Protein AF-A0A940I0F5-F1 (afdb_monomer_lite)

pLDDT: mean 70.79, std 19.2, range [22.95, 96.56]

Structure (mmCIF, N/CA/C/O backbone):
data_AF-A0A940I0F5-F1
#
_entry.id   AF-A0A940I0F5-F1
#
loop_
_atom_site.group_PDB
_atom_site.id
_atom_site.type_symbol
_atom_site.label_atom_id
_atom_site.label_alt_id
_atom_site.label_comp_id
_atom_site.label_asym_id
_atom_site.label_entity_id
_atom_site.label_seq_id
_atom_site.pdbx_PDB_ins_code
_atom_site.Cartn_x
_atom_site.Cartn_y
_atom_site.Cartn_z
_atom_site.occupancy
_atom_site.B_iso_or_equiv
_atom_site.auth_seq_id
_atom_site.auth_comp_id
_atom_site.auth_asym_id
_atom_site.auth_atom_id
_atom_site.pdbx_PDB_model_num
ATOM 1 N N . MET A 1 1 ? 8.075 56.544 -3.984 1.00 49.88 1 MET A N 1
ATOM 2 C CA . MET A 1 1 ? 8.563 55.496 -4.914 1.00 49.88 1 MET A CA 1
ATOM 3 C C . MET A 1 1 ? 8.629 54.053 -4.373 1.00 49.88 1 MET A C 1
ATOM 5 O O . MET A 1 1 ? 8.449 53.166 -5.201 1.00 49.88 1 MET A O 1
ATOM 9 N N . PRO A 1 2 ? 8.793 53.737 -3.067 1.00 56.53 2 PRO A N 1
ATOM 10 C CA . PRO A 1 2 ? 8.921 52.331 -2.627 1.00 56.53 2 PRO A CA 1
ATOM 11 C C . PRO A 1 2 ? 7.642 51.480 -2.797 1.00 56.53 2 PRO A C 1
ATOM 13 O O . PRO A 1 2 ? 7.715 50.263 -2.947 1.00 56.53 2 PRO A O 1
ATOM 16 N N . GLY A 1 3 ? 6.460 52.106 -2.845 1.00 56.56 3 GLY A N 1
ATOM 17 C CA . GLY A 1 3 ? 5.184 51.398 -3.017 1.00 56.56 3 GLY A CA 1
ATOM 18 C C . GLY A 1 3 ? 4.924 50.847 -4.427 1.00 56.56 3 GLY A C 1
ATOM 19 O O . GLY A 1 3 ? 4.242 49.834 -4.556 1.00 56.56 3 GLY A O 1
ATOM 20 N N . ILE A 1 4 ? 5.470 51.478 -5.475 1.00 68.06 4 ILE A N 1
ATOM 21 C CA . ILE A 1 4 ? 5.291 51.021 -6.866 1.00 68.06 4 ILE A CA 1
ATOM 22 C C . ILE A 1 4 ? 6.156 49.783 -7.109 1.00 68.06 4 ILE A C 1
ATOM 24 O O . ILE A 1 4 ? 5.644 48.770 -7.570 1.00 68.06 4 ILE A O 1
ATOM 28 N N . PHE A 1 5 ? 7.421 49.818 -6.680 1.00 66.12 5 PHE A N 1
ATOM 29 C CA . PHE A 1 5 ? 8.334 48.676 -6.778 1.00 66.12 5 PHE A CA 1
ATOM 30 C C . PHE A 1 5 ? 7.779 47.432 -6.075 1.00 66.12 5 PHE A C 1
ATOM 32 O O . PHE A 1 5 ? 7.770 46.351 -6.654 1.00 66.12 5 PHE A O 1
ATOM 39 N N . LYS A 1 6 ? 7.220 47.587 -4.867 1.00 69.31 6 LYS A N 1
ATOM 40 C CA . LYS A 1 6 ? 6.614 46.471 -4.126 1.00 69.31 6 LYS A CA 1
ATOM 41 C C . LYS A 1 6 ? 5.427 45.846 -4.873 1.00 69.31 6 LYS A C 1
ATOM 43 O O . LYS A 1 6 ? 5.329 44.624 -4.933 1.00 69.31 6 LYS A O 1
ATOM 48 N N . LYS A 1 7 ? 4.543 46.662 -5.460 1.00 76.88 7 LYS A N 1
ATOM 49 C CA . LYS A 1 7 ? 3.384 46.172 -6.228 1.00 76.88 7 LYS A CA 1
ATOM 50 C C . LYS A 1 7 ? 3.814 45.458 -7.510 1.00 76.88 7 LYS A C 1
ATOM 52 O O . LYS A 1 7 ? 3.305 44.376 -7.787 1.00 76.88 7 LYS A O 1
ATOM 57 N N . THR A 1 8 ? 4.780 46.014 -8.238 1.00 79.31 8 THR A N 1
ATOM 58 C CA . THR A 1 8 ? 5.314 45.402 -9.461 1.00 79.31 8 THR A CA 1
ATOM 59 C C . THR A 1 8 ? 6.019 44.078 -9.165 1.00 79.31 8 THR A C 1
ATOM 61 O O . THR A 1 8 ? 5.759 43.093 -9.847 1.00 79.31 8 THR A O 1
ATOM 64 N N . SER A 1 9 ? 6.837 44.004 -8.110 1.00 69.94 9 SER A N 1
ATOM 65 C CA . SER A 1 9 ? 7.510 42.758 -7.718 1.00 69.94 9 SER A CA 1
ATOM 66 C C . SER A 1 9 ? 6.530 41.665 -7.287 1.00 69.94 9 SER A C 1
ATOM 68 O O . SER A 1 9 ? 6.715 40.508 -7.652 1.00 69.94 9 SER A O 1
ATOM 70 N N . ILE A 1 10 ? 5.464 42.012 -6.556 1.00 73.94 10 ILE A N 1
ATOM 71 C CA . ILE A 1 10 ? 4.414 41.047 -6.190 1.00 73.94 10 ILE A CA 1
ATOM 72 C C . ILE A 1 10 ? 3.664 40.570 -7.437 1.00 73.94 10 ILE A C 1
ATOM 74 O O . ILE A 1 10 ? 3.442 39.372 -7.585 1.00 73.94 10 ILE A O 1
ATOM 78 N N . ALA A 1 11 ? 3.310 41.472 -8.355 1.00 78.12 11 ALA A N 1
ATOM 79 C CA . ALA A 1 11 ? 2.635 41.104 -9.598 1.00 78.12 11 ALA A CA 1
ATOM 80 C C . ALA A 1 11 ? 3.498 40.174 -10.468 1.00 78.12 11 ALA A C 1
ATOM 82 O O . ALA A 1 11 ? 2.998 39.171 -10.973 1.00 78.12 11 ALA A O 1
ATOM 83 N N . LEU A 1 12 ? 4.800 40.457 -10.585 1.00 76.94 12 LEU A N 1
ATOM 84 C CA . LEU A 1 12 ? 5.755 39.596 -11.286 1.00 76.94 12 LEU A CA 1
ATOM 85 C C . LEU A 1 12 ? 5.902 38.232 -10.608 1.00 76.94 12 LEU A C 1
ATOM 87 O O . LEU A 1 12 ? 5.938 37.221 -11.301 1.00 76.94 12 LEU A O 1
ATOM 91 N N . LEU A 1 13 ? 5.931 38.183 -9.274 1.00 75.88 13 LEU A N 1
ATOM 92 C CA . LEU A 1 13 ? 5.971 36.925 -8.530 1.00 75.88 13 LEU A CA 1
ATOM 93 C C . LEU A 1 13 ? 4.701 36.096 -8.759 1.00 75.88 13 LEU A C 1
ATOM 95 O O . LEU A 1 13 ? 4.797 34.906 -9.035 1.00 75.88 13 LEU A O 1
ATOM 99 N N . VAL A 1 14 ? 3.518 36.713 -8.687 1.00 78.75 14 VAL A N 1
ATOM 100 C CA . VAL A 1 14 ? 2.236 36.033 -8.936 1.00 78.75 14 VAL A CA 1
ATOM 101 C C . VAL A 1 14 ? 2.166 35.518 -10.373 1.00 78.75 14 VAL A C 1
ATOM 103 O O . VAL A 1 14 ? 1.791 34.367 -10.585 1.00 78.75 14 VAL A O 1
ATOM 106 N N . LEU A 1 15 ? 2.578 36.328 -11.353 1.00 83.38 15 LEU A N 1
ATOM 107 C CA . LEU A 1 15 ? 2.643 35.916 -12.754 1.00 83.38 15 LEU A CA 1
ATOM 108 C C . LEU A 1 15 ? 3.630 34.758 -12.945 1.00 83.38 15 LEU A C 1
ATOM 110 O O . LEU A 1 15 ? 3.296 33.775 -13.600 1.00 83.38 15 LEU A O 1
ATOM 114 N N . PHE A 1 16 ? 4.813 34.839 -12.333 1.00 80.06 16 PHE A N 1
ATOM 115 C CA . PHE A 1 16 ? 5.818 33.782 -12.378 1.00 80.06 16 PHE A CA 1
ATOM 116 C C . PHE A 1 16 ? 5.296 32.482 -11.766 1.00 80.06 16 PHE A C 1
ATOM 118 O O . PHE A 1 16 ? 5.441 31.431 -12.382 1.00 80.06 16 PHE A O 1
ATOM 125 N N . VAL A 1 17 ? 4.635 32.539 -10.604 1.00 77.44 17 VAL A N 1
ATOM 126 C CA . VAL A 1 17 ? 3.990 31.377 -9.970 1.00 77.44 17 VAL A CA 1
ATOM 127 C C . VAL A 1 17 ? 2.870 30.820 -10.854 1.00 77.44 17 VAL A C 1
ATOM 129 O O . VAL A 1 17 ? 2.775 29.606 -11.006 1.00 77.44 17 VAL A O 1
ATOM 132 N N . GLY A 1 18 ? 2.059 31.674 -11.483 1.00 77.75 18 GLY A N 1
ATOM 133 C CA . GLY A 1 18 ? 0.983 31.264 -12.391 1.00 77.75 18 GLY A CA 1
ATOM 134 C C . GLY A 1 18 ? 1.496 30.557 -13.648 1.00 77.75 18 GLY A C 1
ATOM 135 O O . GLY A 1 18 ? 1.069 29.441 -13.944 1.00 77.75 18 GLY A O 1
ATOM 136 N N . ILE A 1 19 ? 2.468 31.158 -14.342 1.00 78.81 19 ILE A N 1
ATOM 137 C CA . ILE A 1 19 ? 3.170 30.554 -15.488 1.00 78.81 19 ILE A CA 1
ATOM 138 C C . ILE A 1 19 ? 3.837 29.251 -15.057 1.00 78.81 19 ILE A C 1
ATOM 140 O O . ILE A 1 19 ? 3.778 28.243 -15.760 1.00 78.81 19 ILE A O 1
ATOM 144 N N . THR A 1 20 ? 4.427 29.258 -13.866 1.00 71.88 20 THR A N 1
ATOM 145 C CA . THR A 1 20 ? 5.084 28.088 -13.316 1.00 71.88 20 THR A CA 1
ATOM 146 C C . THR A 1 20 ? 4.099 26.940 -13.129 1.00 71.88 20 THR A C 1
ATOM 148 O O . THR A 1 20 ? 4.304 25.841 -13.634 1.00 71.88 20 THR A O 1
ATOM 151 N N . MET A 1 21 ? 2.981 27.195 -12.454 1.00 69.62 21 MET A N 1
ATOM 152 C CA . MET A 1 21 ? 1.929 26.204 -12.265 1.00 69.62 21 MET A CA 1
ATOM 153 C C . MET A 1 21 ? 1.345 25.713 -13.590 1.00 69.62 21 MET A C 1
ATOM 155 O O . MET A 1 21 ? 1.021 24.532 -13.688 1.00 69.62 21 MET A O 1
ATOM 159 N N . PHE A 1 22 ? 1.227 26.586 -14.595 1.00 73.88 22 PHE A N 1
ATOM 160 C CA . PHE A 1 22 ? 0.779 26.213 -15.934 1.00 73.88 22 PHE A CA 1
ATOM 161 C C . PHE A 1 22 ? 1.747 25.224 -16.587 1.00 73.88 22 PHE A C 1
ATOM 163 O O . PHE A 1 22 ? 1.344 24.113 -16.922 1.00 73.88 22 PHE A O 1
ATOM 170 N N . PHE A 1 23 ? 3.037 25.558 -16.690 1.00 68.62 23 PHE A N 1
ATOM 171 C CA . PHE A 1 23 ? 4.019 24.635 -17.262 1.00 68.62 23 PHE A CA 1
ATOM 172 C C . PHE A 1 23 ? 4.133 23.354 -16.438 1.00 68.62 23 PHE A C 1
ATOM 174 O O . PHE A 1 23 ? 4.189 22.272 -17.008 1.00 68.62 23 PHE A O 1
ATOM 181 N N . TYR A 1 24 ? 4.080 23.448 -15.113 1.00 64.12 24 TYR A N 1
ATOM 182 C CA . TYR A 1 24 ? 4.048 22.294 -14.220 1.00 64.12 24 TYR A CA 1
ATOM 183 C C . TYR A 1 24 ? 2.857 21.359 -14.489 1.00 64.12 24 TYR A C 1
ATOM 185 O O . TYR A 1 24 ? 3.008 20.140 -14.439 1.00 64.12 24 TYR A O 1
ATOM 193 N N . ALA A 1 25 ? 1.687 21.914 -14.818 1.00 62.12 25 ALA A N 1
ATOM 194 C CA . ALA A 1 25 ? 0.480 21.152 -15.131 1.00 62.12 25 ALA A CA 1
ATOM 195 C C . ALA A 1 25 ? 0.475 20.560 -16.552 1.00 62.12 25 ALA A C 1
ATOM 197 O O . ALA A 1 25 ? -0.100 19.495 -16.747 1.00 62.12 25 ALA A O 1
ATOM 198 N N . VAL A 1 26 ? 1.118 21.216 -17.525 1.00 62.84 26 VAL A N 1
ATOM 199 C CA . VAL A 1 26 ? 1.085 20.843 -18.956 1.00 62.84 26 VAL A CA 1
ATOM 200 C C . VAL A 1 26 ? 2.043 19.697 -19.319 1.00 62.84 26 VAL A C 1
ATOM 202 O O . VAL A 1 26 ? 1.948 19.143 -20.413 1.00 62.84 26 VAL A O 1
ATOM 205 N N . HIS A 1 27 ? 2.946 19.281 -18.423 1.00 62.22 27 HIS A N 1
ATOM 206 C CA . HIS A 1 27 ? 3.770 18.090 -18.665 1.00 62.22 27 HIS A CA 1
ATOM 207 C C . HIS A 1 27 ? 2.899 16.828 -18.570 1.00 62.22 27 HIS A C 1
ATOM 209 O O . HIS A 1 27 ? 2.774 16.216 -17.509 1.00 62.22 27 HIS A O 1
ATOM 215 N N . ASN A 1 28 ? 2.289 16.459 -19.698 1.00 62.12 28 ASN A N 1
ATOM 216 C CA . ASN A 1 28 ? 1.491 15.252 -19.858 1.00 62.12 28 ASN A CA 1
ATOM 217 C C . ASN A 1 28 ? 2.384 14.029 -19.659 1.00 62.12 28 ASN A C 1
ATOM 219 O O . ASN A 1 28 ? 3.203 13.683 -20.510 1.00 62.12 28 ASN A O 1
ATOM 223 N N . HIS A 1 29 ? 2.219 13.368 -18.521 1.00 67.75 29 HIS A N 1
ATOM 224 C CA . HIS A 1 29 ? 2.828 12.074 -18.276 1.00 67.75 29 HIS A CA 1
ATOM 225 C C . HIS A 1 29 ? 1.983 11.021 -18.993 1.00 67.75 29 HIS A C 1
ATOM 227 O O . HIS A 1 29 ? 0.807 10.849 -18.657 1.00 67.75 29 HIS A O 1
ATOM 233 N N . CYS A 1 30 ? 2.559 10.361 -19.999 1.00 72.56 30 CYS A N 1
ATOM 234 C CA . CYS A 1 30 ? 1.886 9.285 -20.709 1.00 72.56 30 CYS A CA 1
ATOM 235 C C . CYS A 1 30 ? 2.217 7.968 -20.011 1.00 72.56 30 CYS A C 1
ATOM 237 O O . CYS A 1 30 ? 3.379 7.558 -19.951 1.00 72.56 30 CYS A O 1
ATOM 239 N N . VAL A 1 31 ? 1.196 7.330 -19.449 1.00 80.44 31 VAL A N 1
ATOM 240 C CA . VAL A 1 31 ? 1.329 6.011 -18.837 1.00 80.44 31 VAL A CA 1
ATOM 241 C C . VAL A 1 31 ? 0.538 5.039 -19.673 1.00 80.44 31 VAL A C 1
ATOM 243 O O . VAL A 1 31 ? -0.675 5.174 -19.805 1.00 80.44 31 VAL A O 1
ATOM 246 N N . TYR A 1 32 ? 1.230 4.047 -20.203 1.00 83.12 32 TYR A N 1
ATOM 247 C CA . TYR A 1 32 ? 0.610 2.900 -20.829 1.00 83.12 32 TYR A CA 1
ATOM 248 C C . TYR A 1 32 ? 0.415 1.867 -19.730 1.00 83.12 32 TYR A C 1
ATOM 250 O O . TYR A 1 32 ? 1.362 1.502 -19.032 1.00 83.12 32 TYR A O 1
ATOM 258 N N . ARG A 1 33 ? -0.825 1.446 -19.515 1.00 84.69 33 ARG A N 1
ATOM 259 C CA . ARG A 1 33 ? -1.207 0.563 -18.413 1.00 84.69 33 ARG A CA 1
ATOM 260 C C . ARG A 1 33 ? -1.848 -0.701 -18.964 1.00 84.69 33 ARG A C 1
ATOM 262 O O . ARG A 1 33 ? -2.678 -0.624 -19.857 1.00 84.69 33 ARG A O 1
ATOM 269 N N . ALA A 1 34 ? -1.522 -1.843 -18.378 1.00 84.94 34 ALA A N 1
ATOM 270 C CA . ALA A 1 34 ? -2.274 -3.077 -18.539 1.00 84.94 34 ALA A CA 1
ATOM 271 C C . ALA A 1 34 ? -2.637 -3.620 -17.152 1.00 84.94 34 ALA A C 1
ATOM 273 O O . ALA A 1 34 ? -1.772 -3.788 -16.287 1.00 84.94 34 ALA A O 1
ATOM 274 N N . LYS A 1 35 ? -3.929 -3.877 -16.925 1.00 81.94 35 LYS A N 1
ATOM 275 C CA . LYS A 1 35 ? -4.393 -4.578 -15.722 1.00 81.94 35 LYS A CA 1
ATOM 276 C C . LYS A 1 35 ? -4.068 -6.060 -15.862 1.00 81.94 35 LYS A C 1
ATOM 278 O O . LYS A 1 35 ? -4.419 -6.674 -16.865 1.00 81.94 35 LYS A O 1
ATOM 283 N N . THR A 1 36 ? -3.417 -6.626 -14.857 1.00 81.31 36 THR A N 1
ATOM 284 C CA . THR A 1 36 ? -2.934 -8.010 -14.885 1.00 81.31 36 THR A CA 1
ATOM 285 C C . THR A 1 36 ? -3.236 -8.706 -13.561 1.00 81.31 36 THR A C 1
ATOM 287 O O . THR A 1 36 ? -2.296 -9.050 -12.849 1.00 81.31 36 THR A O 1
ATOM 290 N N . PRO A 1 37 ? -4.523 -8.898 -13.197 1.00 80.12 37 PRO A N 1
ATOM 291 C CA . PRO A 1 37 ? -4.896 -9.547 -11.945 1.00 80.12 37 PRO A CA 1
ATOM 292 C C . PRO A 1 37 ? -4.471 -11.019 -11.990 1.00 80.12 37 PRO A C 1
ATOM 294 O O . PRO A 1 37 ? -5.205 -11.891 -12.446 1.00 80.12 37 PRO A O 1
ATOM 297 N N . VAL A 1 38 ? -3.245 -11.289 -11.554 1.00 87.56 38 VAL A N 1
ATOM 298 C CA . VAL A 1 38 ? -2.675 -12.630 -11.484 1.00 87.56 38 VAL A CA 1
ATOM 299 C C . VAL A 1 38 ? -2.379 -12.922 -10.035 1.00 87.56 38 VAL A C 1
ATOM 301 O O . VAL A 1 38 ? -1.697 -12.154 -9.354 1.00 87.56 38 VAL A O 1
ATOM 304 N N . ARG A 1 39 ? -2.885 -14.060 -9.576 1.00 87.69 39 ARG A N 1
ATOM 305 C CA . ARG A 1 39 ? -2.711 -14.516 -8.210 1.00 87.69 39 ARG A CA 1
ATOM 306 C C . ARG A 1 39 ? -2.058 -15.884 -8.185 1.00 87.69 39 ARG A C 1
ATOM 308 O O . ARG A 1 39 ? -2.456 -16.775 -8.930 1.00 87.69 39 ARG A O 1
ATOM 315 N N . PHE A 1 40 ? -1.087 -16.054 -7.300 1.00 88.75 40 PHE A N 1
ATOM 316 C CA . PHE A 1 40 ? -0.483 -17.352 -7.027 1.00 88.75 40 PHE A CA 1
ATOM 317 C C . PHE A 1 40 ? 0.071 -17.392 -5.602 1.00 88.75 40 PHE A C 1
ATOM 319 O O . PHE A 1 40 ? 0.258 -16.355 -4.971 1.00 88.75 40 PHE A O 1
ATOM 326 N N . THR A 1 41 ? 0.339 -18.593 -5.100 1.00 87.38 41 THR A N 1
ATOM 327 C CA . THR A 1 41 ? 0.953 -18.797 -3.786 1.00 87.38 41 THR A CA 1
ATOM 328 C C . THR A 1 41 ? 2.286 -19.512 -3.965 1.00 87.38 41 THR A C 1
ATOM 330 O O . THR A 1 41 ? 2.391 -20.441 -4.769 1.00 87.38 41 THR A O 1
ATOM 333 N N . MET A 1 42 ? 3.302 -19.074 -3.228 1.00 86.25 42 MET A N 1
ATOM 334 C CA . MET A 1 42 ? 4.638 -19.667 -3.206 1.00 86.25 42 MET A CA 1
ATOM 335 C C . MET A 1 42 ? 5.219 -19.494 -1.803 1.00 86.25 42 MET A C 1
ATOM 337 O O . MET A 1 42 ? 5.123 -18.410 -1.238 1.00 86.25 42 MET A O 1
ATOM 341 N N . ASP A 1 43 ? 5.765 -20.560 -1.218 1.00 83.00 43 ASP A N 1
ATOM 342 C CA . ASP A 1 43 ? 6.329 -20.558 0.145 1.00 83.00 43 ASP A CA 1
ATOM 343 C C . ASP A 1 43 ? 5.385 -20.032 1.242 1.00 83.00 43 ASP A C 1
ATOM 345 O O . ASP A 1 43 ? 5.819 -19.441 2.228 1.00 83.00 43 ASP A O 1
ATOM 349 N N . GLY A 1 44 ? 4.074 -20.239 1.081 1.00 80.06 44 GLY A N 1
ATOM 350 C CA . GLY A 1 44 ? 3.066 -19.726 2.018 1.00 80.06 44 GLY A CA 1
ATOM 351 C C . GLY A 1 44 ? 2.789 -18.224 1.893 1.00 80.06 44 GLY A C 1
ATOM 352 O O . GLY A 1 44 ? 2.009 -17.692 2.676 1.00 80.06 44 GLY A O 1
ATOM 353 N N . ILE A 1 45 ? 3.375 -17.550 0.900 1.00 84.25 45 ILE A N 1
ATOM 354 C CA . ILE A 1 45 ? 3.110 -16.151 0.560 1.00 84.25 45 ILE A CA 1
ATOM 355 C C . ILE A 1 45 ? 2.153 -16.114 -0.629 1.00 84.25 45 ILE A C 1
ATOM 357 O O . ILE A 1 45 ? 2.402 -16.734 -1.666 1.00 84.25 45 ILE A O 1
ATOM 361 N N . SER A 1 46 ? 1.056 -15.376 -0.493 1.00 86.44 46 SER A N 1
ATOM 362 C CA . SER A 1 46 ? 0.134 -15.097 -1.592 1.00 86.44 46 SER A CA 1
ATOM 363 C C . SER A 1 46 ? 0.562 -13.836 -2.328 1.00 86.44 46 SER A C 1
ATOM 365 O O . SER A 1 46 ? 0.647 -12.758 -1.749 1.00 86.44 46 SER A O 1
ATOM 367 N N . PHE A 1 47 ? 0.802 -13.963 -3.624 1.00 87.31 47 PHE A N 1
ATOM 368 C CA . PHE A 1 47 ? 1.173 -12.868 -4.503 1.00 87.31 47 PHE A CA 1
ATOM 369 C C . PHE A 1 47 ? -0.027 -12.419 -5.323 1.00 87.31 47 PHE A C 1
ATOM 371 O O . PHE A 1 47 ? -0.715 -13.240 -5.932 1.00 87.31 47 PHE A O 1
ATOM 378 N N . TYR A 1 48 ? -0.220 -11.108 -5.393 1.00 87.88 48 TYR A N 1
ATOM 379 C CA . TYR A 1 48 ? -1.236 -10.442 -6.194 1.00 87.88 48 TYR A CA 1
ATOM 380 C C . TYR A 1 48 ? -0.539 -9.480 -7.146 1.00 87.88 48 TYR A C 1
ATOM 382 O O . TYR A 1 48 ? -0.220 -8.352 -6.773 1.00 87.88 48 TYR A O 1
ATOM 390 N N . ILE A 1 49 ? -0.289 -9.910 -8.379 1.00 90.12 49 ILE A N 1
ATOM 391 C CA . ILE A 1 49 ? 0.127 -8.991 -9.437 1.00 90.12 49 ILE A CA 1
ATOM 392 C C . ILE A 1 49 ? -1.116 -8.257 -9.911 1.00 90.12 49 ILE A C 1
ATOM 394 O O . ILE A 1 49 ? -2.177 -8.855 -10.079 1.00 90.12 49 ILE A O 1
ATOM 398 N N . ARG A 1 50 ? -1.004 -6.941 -10.059 1.00 86.25 50 ARG A N 1
ATOM 399 C CA . ARG A 1 50 ? -2.154 -6.076 -10.342 1.00 86.25 50 ARG A CA 1
ATOM 400 C C . ARG A 1 50 ? -1.998 -5.321 -11.641 1.00 86.25 50 ARG A C 1
ATOM 402 O O . ARG A 1 50 ? -2.975 -5.090 -12.353 1.00 86.25 50 ARG A O 1
ATOM 409 N N . GLU A 1 51 ? -0.784 -4.871 -11.907 1.00 89.19 51 GLU A N 1
ATOM 410 C CA . GLU A 1 51 ? -0.552 -3.881 -12.935 1.00 89.19 51 GLU A CA 1
ATOM 411 C C . GLU A 1 51 ? 0.827 -4.048 -13.555 1.00 89.19 51 GLU A C 1
ATOM 413 O O . GLU A 1 51 ? 1.829 -4.219 -12.855 1.00 89.19 51 GLU A O 1
ATOM 418 N N . VAL A 1 52 ? 0.853 -3.909 -14.876 1.00 91.00 52 VAL A N 1
ATOM 419 C CA . VAL A 1 52 ? 2.053 -3.629 -15.652 1.00 91.00 52 VAL A CA 1
ATOM 420 C C . VAL A 1 52 ? 1.900 -2.221 -16.225 1.00 91.00 52 VAL A C 1
ATOM 422 O O . VAL A 1 52 ? 0.886 -1.908 -16.852 1.00 91.00 52 VAL A O 1
ATOM 425 N N . THR A 1 53 ? 2.886 -1.355 -16.007 1.00 90.94 53 THR A N 1
ATOM 426 C CA . THR A 1 53 ? 2.909 -0.007 -16.589 1.00 90.94 53 THR A CA 1
ATOM 427 C C . THR A 1 53 ? 4.179 0.225 -17.374 1.00 90.94 53 THR A C 1
ATOM 429 O O . THR A 1 53 ? 5.254 -0.110 -16.883 1.00 90.94 53 THR A O 1
ATOM 432 N N . TRP A 1 54 ? 4.071 0.901 -18.507 1.00 91.62 54 TRP A N 1
ATOM 433 C CA . TRP A 1 54 ? 5.192 1.510 -19.203 1.00 91.62 54 TRP A CA 1
ATOM 434 C C . TRP A 1 54 ? 5.029 3.034 -19.165 1.00 91.62 54 TRP A C 1
ATOM 436 O O . TRP A 1 54 ? 4.003 3.586 -19.570 1.00 91.62 54 TRP A O 1
ATOM 446 N N . GLU A 1 55 ? 6.016 3.726 -18.603 1.00 88.50 55 GLU A N 1
ATOM 447 C CA . GLU A 1 55 ? 6.040 5.185 -18.483 1.00 88.50 55 GLU A CA 1
ATOM 448 C C . GLU A 1 55 ? 7.077 5.749 -19.460 1.00 88.50 55 GLU A C 1
ATOM 450 O O . GLU A 1 55 ? 8.245 5.361 -19.412 1.00 88.50 55 GLU A O 1
ATOM 455 N N . ASN A 1 56 ? 6.689 6.713 -20.301 1.00 83.75 56 ASN A N 1
ATOM 456 C CA . ASN A 1 56 ? 7.589 7.371 -21.259 1.00 83.75 56 ASN A CA 1
ATOM 457 C C . ASN A 1 56 ? 8.513 8.403 -20.590 1.00 83.75 56 ASN A C 1
ATOM 459 O O . ASN A 1 56 ? 8.623 9.545 -21.036 1.00 83.75 56 ASN A O 1
ATOM 463 N N . LYS A 1 57 ? 9.124 8.039 -19.464 1.00 77.06 57 LYS A N 1
ATOM 464 C CA . LYS A 1 57 ? 9.816 8.962 -18.573 1.00 77.06 57 LYS A CA 1
ATOM 465 C C . LYS A 1 57 ? 11.256 8.521 -18.346 1.00 77.06 57 LYS A C 1
ATOM 467 O O . LYS A 1 57 ? 11.504 7.388 -17.951 1.00 77.06 57 LYS A O 1
ATOM 472 N N . VAL A 1 58 ? 12.176 9.472 -18.481 1.00 72.06 58 VAL A N 1
ATOM 473 C CA . VAL A 1 58 ? 13.563 9.312 -18.031 1.00 72.06 58 VAL A CA 1
ATOM 474 C C . VAL A 1 58 ? 13.619 9.488 -16.510 1.00 72.06 58 VAL A C 1
ATOM 476 O O . VAL A 1 58 ? 13.130 10.489 -15.963 1.00 72.06 58 VAL A O 1
ATOM 479 N N . ASP A 1 59 ? 14.179 8.500 -15.808 1.00 66.06 59 ASP A N 1
ATOM 480 C CA . ASP A 1 59 ? 14.345 8.558 -14.356 1.00 66.06 59 ASP A CA 1
ATOM 481 C C . ASP A 1 59 ? 15.262 9.727 -13.963 1.00 66.06 59 ASP A C 1
ATOM 483 O O . ASP A 1 59 ? 16.311 9.969 -14.559 1.00 66.06 59 ASP A O 1
ATOM 487 N N . LYS A 1 60 ? 14.847 10.491 -12.946 1.00 67.12 60 LYS A N 1
ATOM 488 C CA . LYS A 1 60 ? 15.633 11.630 -12.452 1.00 67.12 60 LYS A CA 1
ATOM 489 C C . LYS A 1 60 ? 16.700 11.125 -11.476 1.00 67.12 60 LYS A C 1
ATOM 491 O O . LYS A 1 60 ? 16.400 10.230 -10.682 1.00 67.12 60 LYS A O 1
ATOM 496 N N . PRO A 1 61 ? 17.900 11.728 -11.439 1.00 61.22 61 PRO A N 1
ATOM 497 C CA . PRO A 1 61 ? 18.889 11.407 -10.416 1.00 61.22 61 PRO A CA 1
ATOM 498 C C . PRO A 1 61 ? 18.306 11.642 -9.011 1.00 61.22 61 PRO A C 1
ATOM 500 O O . PRO A 1 61 ? 17.727 12.693 -8.732 1.00 61.22 61 PRO A O 1
ATOM 503 N N . SER A 1 62 ? 18.457 10.656 -8.119 1.00 54.81 62 SER A N 1
ATOM 504 C CA . SER A 1 62 ? 17.835 10.636 -6.782 1.00 54.81 62 SER A CA 1
ATOM 505 C C . SER A 1 62 ? 18.418 11.657 -5.798 1.00 54.81 62 SER A C 1
ATOM 507 O O . SER A 1 62 ? 17.800 11.953 -4.778 1.00 54.81 62 SER A O 1
ATOM 509 N N . ARG A 1 63 ? 19.593 12.224 -6.097 1.00 56.44 63 ARG A N 1
ATOM 510 C CA . ARG A 1 63 ? 20.268 13.227 -5.264 1.00 56.44 63 ARG A CA 1
ATOM 511 C C . ARG A 1 63 ? 20.175 14.601 -5.911 1.00 56.44 63 ARG A C 1
ATOM 513 O O . ARG A 1 63 ? 21.017 14.992 -6.716 1.00 56.44 63 ARG A O 1
ATOM 520 N N . ALA A 1 64 ? 19.148 15.351 -5.533 1.00 59.03 64 ALA A N 1
ATOM 521 C CA . ALA A 1 64 ? 19.065 16.762 -5.865 1.00 59.03 64 ALA A CA 1
ATOM 522 C C . ALA A 1 64 ? 20.032 17.548 -4.970 1.00 59.03 64 ALA A C 1
ATOM 524 O O . ALA A 1 64 ? 19.728 17.826 -3.813 1.00 59.03 64 ALA A O 1
ATOM 525 N N . VAL A 1 65 ? 21.199 17.926 -5.492 1.00 70.12 65 VAL A N 1
ATOM 526 C CA . VAL A 1 65 ? 22.003 18.980 -4.857 1.00 70.12 65 VAL A CA 1
ATOM 527 C C . VAL A 1 65 ? 21.226 20.277 -5.030 1.00 70.12 65 VAL A C 1
ATOM 529 O O . VAL A 1 65 ? 21.121 20.770 -6.152 1.00 70.12 65 VAL A O 1
ATOM 532 N N . TYR A 1 66 ? 20.627 20.811 -3.968 1.00 74.31 66 TYR A N 1
ATOM 533 C CA . TYR A 1 66 ? 19.920 22.086 -4.057 1.00 74.31 66 TYR A CA 1
ATOM 534 C C . TYR A 1 66 ? 20.908 23.212 -4.395 1.00 74.31 66 TYR A C 1
ATOM 536 O O . TYR A 1 66 ? 22.000 23.244 -3.832 1.00 74.31 66 TYR A O 1
ATOM 544 N N . PRO A 1 67 ? 20.568 24.124 -5.323 1.00 78.25 67 PRO A N 1
ATOM 545 C CA . PRO A 1 67 ? 21.421 25.272 -5.602 1.00 78.25 67 PRO A CA 1
ATOM 546 C C . PRO A 1 67 ? 21.614 26.134 -4.349 1.00 78.25 67 PRO A C 1
ATOM 548 O O . PRO A 1 67 ? 20.665 26.334 -3.592 1.00 78.25 67 PRO A O 1
ATOM 551 N N . GLU A 1 68 ? 22.798 26.716 -4.161 1.00 81.81 68 GLU A N 1
ATOM 552 C CA . GLU A 1 68 ? 23.095 27.561 -2.991 1.00 81.81 68 GLU A CA 1
ATOM 553 C C . GLU A 1 68 ? 22.121 28.739 -2.847 1.00 81.81 68 GLU A C 1
ATOM 555 O O . GLU A 1 68 ? 21.709 29.078 -1.738 1.00 81.81 68 GLU A O 1
ATOM 560 N N . TYR A 1 69 ? 21.668 29.313 -3.969 1.00 79.06 69 TYR A N 1
ATOM 561 C CA . TYR A 1 69 ? 20.696 30.410 -3.962 1.00 79.06 69 TYR A CA 1
ATOM 562 C C . TYR A 1 69 ? 19.333 30.004 -3.378 1.00 79.06 69 TYR A C 1
ATOM 564 O O . TYR A 1 69 ? 18.640 30.845 -2.808 1.00 79.06 69 TYR A O 1
ATOM 572 N N . LEU A 1 70 ? 18.938 28.730 -3.495 1.00 80.94 70 LEU A N 1
ATOM 573 C CA . LEU A 1 70 ? 17.692 28.223 -2.918 1.00 80.94 70 LEU A CA 1
ATOM 574 C C . LEU A 1 70 ? 17.813 28.137 -1.394 1.00 80.94 70 LEU A C 1
ATOM 576 O O . LEU A 1 70 ? 16.942 28.628 -0.681 1.00 80.94 70 LEU A O 1
ATOM 580 N N . LEU A 1 71 ? 18.929 27.592 -0.903 1.00 82.94 71 LEU A N 1
ATOM 581 C CA . LEU A 1 71 ? 19.225 27.518 0.530 1.00 82.94 71 LEU A CA 1
ATOM 582 C C . LEU A 1 71 ? 19.351 28.919 1.152 1.00 82.94 71 LEU A C 1
ATOM 584 O O . LEU A 1 71 ? 18.930 29.142 2.285 1.00 82.94 71 LEU A O 1
ATOM 588 N N . ALA A 1 72 ? 19.892 29.883 0.402 1.00 82.69 72 ALA A N 1
ATOM 589 C CA . ALA A 1 72 ? 19.934 31.282 0.814 1.00 82.69 72 ALA A CA 1
ATOM 590 C C . ALA A 1 72 ? 18.530 31.911 0.882 1.00 82.69 72 ALA A C 1
ATOM 592 O O . ALA A 1 72 ? 18.234 32.617 1.844 1.00 82.69 72 ALA A O 1
ATOM 593 N N . ALA A 1 73 ? 17.656 31.636 -0.092 1.00 78.38 73 ALA A N 1
ATOM 594 C CA . ALA A 1 73 ? 16.289 32.161 -0.127 1.00 78.38 73 ALA A CA 1
ATOM 595 C C . ALA A 1 73 ? 15.399 31.609 1.002 1.00 78.38 73 ALA A C 1
ATOM 597 O O . ALA A 1 73 ? 14.580 32.346 1.551 1.00 78.38 73 ALA A O 1
ATOM 598 N N . GLU A 1 74 ? 15.580 30.344 1.396 1.00 83.00 74 GLU A N 1
ATOM 599 C CA . GLU A 1 74 ? 14.820 29.711 2.486 1.00 83.00 74 GLU A CA 1
ATOM 600 C C . GLU A 1 74 ? 14.973 30.437 3.828 1.00 83.00 74 GLU A C 1
ATOM 602 O O . GLU A 1 74 ? 14.009 30.514 4.588 1.00 83.00 74 GLU A O 1
ATOM 607 N N . LYS A 1 75 ? 16.132 31.056 4.094 1.00 86.56 75 LYS A N 1
ATOM 608 C CA . LYS A 1 75 ? 16.379 31.837 5.323 1.00 86.56 75 LYS A CA 1
ATOM 609 C C . LYS A 1 75 ? 15.429 33.025 5.494 1.00 86.56 75 LYS A C 1
ATOM 611 O O . LYS A 1 75 ? 15.223 33.482 6.613 1.00 86.56 75 LYS A O 1
ATOM 616 N N . TYR A 1 76 ? 14.870 33.529 4.395 1.00 84.81 76 TYR A N 1
ATOM 617 C CA . TYR A 1 76 ? 13.995 34.704 4.375 1.00 84.81 76 TYR A CA 1
ATOM 618 C C . TYR A 1 76 ? 12.521 34.349 4.161 1.00 84.81 76 TYR A C 1
ATOM 620 O O . TYR A 1 76 ? 11.668 35.237 4.157 1.00 84.81 76 TYR A O 1
ATOM 628 N N . LEU A 1 77 ? 12.209 33.065 3.966 1.00 78.00 77 LEU A N 1
ATOM 629 C CA . LEU A 1 77 ? 10.855 32.584 3.734 1.00 78.00 77 LEU A CA 1
ATOM 630 C C . LEU A 1 77 ? 10.324 31.858 4.971 1.00 78.00 77 LEU A C 1
ATOM 632 O O . LEU A 1 77 ? 11.062 31.104 5.606 1.00 78.00 77 LEU A O 1
ATOM 636 N N . PRO A 1 78 ? 9.030 32.013 5.291 1.00 83.25 78 PRO A N 1
ATOM 637 C CA . PRO A 1 78 ? 8.383 31.172 6.283 1.00 83.25 78 PRO A CA 1
ATOM 638 C C . PRO A 1 78 ? 8.538 29.680 5.967 1.00 83.25 78 PRO A C 1
ATOM 640 O O . PRO A 1 78 ? 8.433 29.273 4.807 1.00 83.25 78 PRO A O 1
ATOM 643 N N . HIS A 1 79 ? 8.720 28.862 7.006 1.00 74.25 79 HIS A N 1
ATOM 644 C CA . HIS A 1 79 ? 9.039 27.438 6.858 1.00 74.25 79 HIS A CA 1
ATOM 645 C C . HIS A 1 79 ? 8.024 26.664 6.000 1.00 74.25 79 HIS A C 1
ATOM 647 O O . HIS A 1 79 ? 8.397 25.815 5.193 1.00 74.25 79 HIS A O 1
ATOM 653 N N . TYR A 1 80 ? 6.743 27.031 6.083 1.00 75.81 80 TYR A N 1
ATOM 654 C CA . TYR A 1 80 ? 5.673 26.401 5.307 1.00 75.81 80 TYR A CA 1
ATOM 655 C C . TYR A 1 80 ? 5.817 26.567 3.781 1.00 75.81 80 TYR A C 1
ATOM 657 O O . TYR A 1 80 ? 5.240 25.787 3.026 1.00 75.81 80 TYR A O 1
ATOM 665 N N . PHE A 1 81 ? 6.606 27.534 3.298 1.00 74.69 81 PHE A N 1
ATOM 666 C CA . PHE A 1 81 ? 6.879 27.706 1.867 1.00 74.69 81 PHE A CA 1
ATOM 667 C C . PHE A 1 81 ? 8.105 26.938 1.368 1.00 74.69 81 PHE A C 1
ATOM 669 O O . PHE A 1 81 ? 8.267 26.794 0.154 1.00 74.69 81 PHE A O 1
ATOM 676 N N . HIS A 1 82 ? 8.964 26.435 2.261 1.00 79.25 82 HIS A N 1
ATOM 677 C CA . HIS A 1 82 ? 10.238 25.817 1.874 1.00 79.25 82 HIS A CA 1
ATOM 678 C C . HIS A 1 82 ? 10.024 24.628 0.938 1.00 79.25 82 HIS A C 1
ATOM 680 O O . HIS A 1 82 ? 10.608 24.586 -0.142 1.00 79.25 82 HIS A O 1
ATOM 686 N N . GLN A 1 83 ? 9.121 23.702 1.279 1.00 74.06 83 GLN A N 1
ATOM 687 C CA . GLN A 1 83 ? 8.876 22.518 0.449 1.00 74.06 83 GLN A CA 1
ATOM 688 C C . GLN A 1 83 ? 8.290 22.871 -0.924 1.00 74.06 83 GLN A C 1
ATOM 690 O O . GLN A 1 83 ? 8.684 22.289 -1.935 1.00 74.06 83 GLN A O 1
ATOM 695 N N . ALA A 1 84 ? 7.369 23.837 -0.975 1.00 73.56 84 ALA A N 1
ATOM 696 C CA . ALA A 1 84 ? 6.787 24.295 -2.232 1.00 73.56 84 ALA A CA 1
ATOM 697 C C . ALA A 1 84 ? 7.862 24.896 -3.147 1.00 73.56 84 ALA A C 1
ATOM 699 O O . ALA A 1 84 ? 7.929 24.553 -4.328 1.00 73.56 84 ALA A O 1
ATOM 700 N N . LEU A 1 85 ? 8.748 25.729 -2.590 1.00 76.12 85 LEU A N 1
ATOM 701 C CA . LEU A 1 85 ? 9.857 26.321 -3.329 1.00 76.12 85 LEU A CA 1
ATOM 702 C C . LEU A 1 85 ? 10.879 25.266 -3.783 1.00 76.12 85 LEU A C 1
ATOM 704 O O . LEU A 1 85 ? 11.286 25.286 -4.944 1.00 76.12 85 LEU A O 1
ATOM 708 N N . ARG A 1 86 ? 11.250 24.314 -2.915 1.00 80.06 86 ARG A N 1
ATOM 709 C CA . ARG A 1 86 ? 12.135 23.187 -3.265 1.00 80.06 86 ARG A CA 1
ATOM 710 C C . ARG A 1 86 ? 11.575 22.373 -4.423 1.00 80.06 86 ARG A C 1
ATOM 712 O O . ARG A 1 86 ? 12.288 22.143 -5.395 1.00 80.06 86 ARG A O 1
ATOM 719 N N . ASN A 1 87 ? 10.301 21.986 -4.349 1.00 72.50 87 ASN A N 1
ATOM 720 C CA . ASN A 1 87 ? 9.627 21.224 -5.401 1.00 72.50 87 ASN A CA 1
ATOM 721 C C . ASN A 1 87 ? 9.603 21.994 -6.729 1.00 72.50 87 ASN A C 1
ATOM 723 O O . ASN A 1 87 ? 9.870 21.416 -7.782 1.00 72.50 87 ASN A O 1
ATOM 727 N N . LEU A 1 88 ? 9.328 23.300 -6.670 1.00 75.25 88 LEU A N 1
ATOM 728 C CA . LEU A 1 88 ? 9.293 24.183 -7.831 1.00 75.25 88 LEU A CA 1
ATOM 729 C C . LEU A 1 88 ? 10.672 24.285 -8.492 1.00 75.25 88 LEU A C 1
ATOM 731 O O . LEU A 1 88 ? 10.813 23.982 -9.675 1.00 75.25 88 LEU A O 1
ATOM 735 N N . VAL A 1 89 ? 11.711 24.644 -7.735 1.00 76.81 89 VAL A N 1
ATOM 736 C CA . VAL A 1 89 ? 13.080 24.762 -8.266 1.00 76.81 89 VAL A CA 1
ATOM 737 C C . VAL A 1 89 ? 13.594 23.415 -8.772 1.00 76.81 89 VAL A C 1
ATOM 739 O O . VAL A 1 89 ? 14.206 23.353 -9.839 1.00 76.81 89 VAL A O 1
ATOM 742 N N . PHE A 1 90 ? 13.315 22.325 -8.051 1.00 75.50 90 PHE A N 1
ATOM 743 C CA . PHE A 1 90 ? 13.684 20.979 -8.482 1.00 75.50 90 PHE A CA 1
ATOM 744 C C . PHE A 1 90 ? 13.034 20.608 -9.816 1.00 75.50 90 PHE A C 1
ATOM 746 O O . PHE A 1 90 ? 13.705 20.058 -10.691 1.00 75.50 90 PHE A O 1
ATOM 753 N N . PHE A 1 91 ? 11.753 20.940 -9.987 1.00 74.19 91 PHE A N 1
ATOM 754 C CA . PHE A 1 91 ? 11.041 20.705 -11.232 1.00 74.19 91 PHE A CA 1
ATOM 755 C C . PHE A 1 91 ? 11.659 21.465 -12.407 1.00 74.19 91 PHE A C 1
ATOM 757 O O . PHE A 1 91 ? 11.922 20.844 -13.429 1.00 74.19 91 PHE A O 1
ATOM 764 N N . TYR A 1 92 ? 11.945 22.764 -12.271 1.00 74.50 92 TYR A N 1
ATOM 765 C CA . TYR A 1 92 ? 12.520 23.543 -13.381 1.00 74.50 92 TYR A CA 1
ATOM 766 C C . TYR A 1 92 ? 13.952 23.175 -13.713 1.00 74.50 92 TYR A C 1
ATOM 768 O O . TYR A 1 92 ? 14.359 23.276 -14.866 1.00 74.50 92 TYR A O 1
ATOM 776 N N . ARG A 1 93 ? 14.726 22.755 -12.714 1.00 74.19 93 ARG A N 1
ATOM 777 C CA . ARG A 1 93 ? 16.095 22.306 -12.951 1.00 74.19 93 ARG A CA 1
ATOM 778 C C . ARG A 1 93 ? 16.141 20.943 -13.634 1.00 74.19 93 ARG A C 1
ATOM 780 O O . ARG A 1 93 ? 17.081 20.660 -14.364 1.00 74.19 93 ARG A O 1
ATOM 787 N N . ASN A 1 94 ? 15.138 20.109 -13.384 1.00 70.94 94 ASN A N 1
ATOM 788 C CA . ASN A 1 94 ? 15.036 18.773 -13.949 1.00 70.94 94 ASN A CA 1
ATOM 789 C C . ASN A 1 94 ? 13.616 18.582 -14.491 1.00 70.94 94 ASN A C 1
ATOM 791 O O . ASN A 1 94 ? 12.835 17.848 -13.868 1.00 70.94 94 ASN A O 1
ATOM 795 N N . PRO A 1 95 ? 13.236 19.260 -15.593 1.00 70.12 95 PRO A N 1
ATOM 796 C CA . PRO A 1 95 ? 11.916 19.077 -16.182 1.00 70.12 95 PRO A CA 1
ATOM 797 C C . PRO A 1 95 ? 11.738 17.611 -16.583 1.00 70.12 95 PRO A C 1
ATOM 799 O O . PRO A 1 95 ? 12.710 16.867 -16.738 1.00 70.12 95 PRO A O 1
ATOM 802 N N . TYR A 1 96 ? 10.490 17.153 -16.692 1.00 69.69 96 TYR A N 1
ATOM 803 C CA . TYR A 1 96 ? 10.256 15.796 -17.180 1.00 69.69 96 TYR A CA 1
ATOM 804 C C . TYR A 1 96 ? 10.783 15.679 -18.604 1.00 69.69 96 TYR A C 1
ATOM 806 O O . TYR A 1 96 ? 10.324 16.384 -19.497 1.00 69.69 96 TYR A O 1
ATOM 814 N N . GLN A 1 97 ? 11.746 14.786 -18.794 1.00 73.81 97 GLN A N 1
ATOM 815 C CA . GLN A 1 97 ? 12.187 14.383 -20.115 1.00 73.81 97 GLN A CA 1
ATOM 816 C C . GLN A 1 97 ? 11.382 13.153 -20.509 1.00 73.81 97 GLN A C 1
ATOM 818 O O . GLN A 1 97 ? 11.296 12.183 -19.747 1.00 73.81 97 GLN A O 1
ATOM 823 N N . THR A 1 98 ? 10.750 13.246 -21.675 1.00 76.12 98 THR A N 1
ATOM 824 C CA . THR A 1 98 ? 10.083 12.107 -22.300 1.00 76.12 98 THR A CA 1
ATOM 825 C C . THR A 1 98 ? 11.003 11.531 -23.354 1.00 76.12 98 THR A C 1
ATOM 827 O O . THR A 1 98 ? 11.613 12.285 -24.109 1.00 76.12 98 THR A O 1
ATOM 830 N N . GLU A 1 99 ? 11.105 10.210 -23.387 1.00 79.75 99 GLU A N 1
ATOM 831 C CA . GLU A 1 99 ? 11.810 9.489 -24.437 1.00 79.75 99 GLU A CA 1
ATOM 832 C C . GLU A 1 99 ? 10.753 8.683 -25.207 1.00 79.75 99 GLU A C 1
ATOM 834 O O . GLU A 1 99 ? 10.094 7.819 -24.628 1.00 79.75 99 GLU A O 1
ATOM 839 N N . PRO A 1 100 ? 10.484 8.999 -26.485 1.00 77.50 100 PRO A N 1
ATOM 840 C CA . PRO A 1 100 ? 9.403 8.354 -27.227 1.00 77.50 100 PRO A CA 1
ATOM 841 C C . PRO A 1 100 ? 9.681 6.881 -27.543 1.00 77.50 100 PRO A C 1
ATOM 843 O O . PRO A 1 100 ? 8.741 6.140 -27.813 1.00 77.50 100 PRO A O 1
ATOM 846 N N . ARG A 1 101 ? 10.951 6.456 -27.547 1.00 85.00 101 ARG A N 1
ATOM 847 C CA . ARG A 1 101 ? 11.337 5.094 -27.951 1.00 85.00 101 ARG A CA 1
ATOM 848 C C . ARG A 1 101 ? 11.575 4.148 -26.787 1.00 85.00 101 ARG A C 1
ATOM 850 O O . ARG A 1 101 ? 11.505 2.939 -26.978 1.00 85.00 101 ARG A O 1
ATOM 857 N N . LYS A 1 102 ? 11.899 4.687 -25.616 1.00 89.00 102 LYS A N 1
ATOM 858 C CA . LYS A 1 102 ? 12.288 3.930 -24.432 1.00 89.00 102 LYS A CA 1
ATOM 859 C C . LYS A 1 102 ? 11.638 4.513 -23.193 1.00 89.00 102 LYS A C 1
ATOM 861 O O . LYS A 1 102 ? 11.402 5.713 -23.115 1.00 89.00 102 LYS A O 1
ATOM 866 N N . GLY A 1 103 ? 11.388 3.665 -22.213 1.00 89.06 103 GLY A N 1
ATOM 867 C CA . GLY A 1 103 ? 10.710 4.077 -21.001 1.00 89.06 103 GLY A CA 1
ATOM 868 C C . GLY A 1 103 ? 11.014 3.185 -19.817 1.00 89.06 103 GLY A C 1
ATOM 869 O O . GLY A 1 103 ? 11.874 2.303 -19.850 1.00 89.06 103 GLY A O 1
ATOM 870 N N . LEU A 1 104 ? 10.282 3.463 -18.751 1.00 90.69 104 LEU A N 1
ATOM 871 C CA . LEU A 1 104 ? 10.345 2.761 -17.488 1.00 90.69 104 LEU A CA 1
ATOM 872 C C . LEU A 1 104 ? 9.191 1.760 -17.430 1.00 90.69 104 LEU A C 1
ATOM 874 O O . LEU A 1 104 ? 8.028 2.149 -17.297 1.00 90.69 104 LEU A O 1
ATOM 878 N N . LEU A 1 105 ? 9.518 0.474 -17.509 1.00 91.94 105 LEU A N 1
ATOM 879 C CA . LEU A 1 105 ? 8.574 -0.615 -17.285 1.00 91.94 105 LEU A CA 1
ATOM 880 C C . LEU A 1 105 ? 8.486 -0.901 -15.786 1.00 91.94 105 LEU A C 1
ATOM 882 O O . LEU A 1 105 ? 9.506 -0.942 -15.099 1.00 91.94 105 LEU A O 1
ATOM 886 N N . LYS A 1 106 ? 7.277 -1.120 -15.274 1.00 92.19 106 LYS A N 1
ATOM 887 C CA . LYS A 1 106 ? 7.020 -1.487 -13.879 1.00 92.19 106 LYS A CA 1
ATOM 888 C C . LYS A 1 106 ? 5.994 -2.601 -13.811 1.00 92.19 106 LYS A C 1
ATOM 890 O O . LYS A 1 106 ? 4.984 -2.547 -14.507 1.00 92.19 106 LYS A O 1
ATOM 895 N N . ILE A 1 107 ? 6.218 -3.547 -12.915 1.00 91.88 107 ILE A N 1
ATOM 896 C CA . ILE A 1 107 ? 5.238 -4.534 -12.479 1.00 91.88 107 ILE A CA 1
ATOM 897 C C . ILE A 1 107 ? 4.986 -4.287 -11.004 1.00 91.88 107 ILE A C 1
ATOM 899 O O . ILE A 1 107 ? 5.929 -4.257 -10.211 1.00 91.88 107 ILE A O 1
ATOM 903 N N . ARG A 1 108 ? 3.721 -4.096 -10.641 1.00 90.56 108 ARG A N 1
ATOM 904 C CA . ARG A 1 108 ? 3.323 -3.815 -9.265 1.00 90.56 108 ARG A CA 1
ATOM 905 C C . ARG A 1 108 ? 2.381 -4.875 -8.725 1.00 90.56 108 ARG A C 1
ATOM 907 O O . ARG A 1 108 ? 1.497 -5.367 -9.436 1.00 90.56 108 ARG A O 1
ATOM 914 N N . GLY A 1 109 ? 2.550 -5.175 -7.446 1.00 89.94 109 GLY A N 1
ATOM 915 C CA . GLY A 1 109 ? 1.735 -6.159 -6.762 1.00 89.94 109 GLY A CA 1
ATOM 916 C C . GLY A 1 109 ? 1.818 -6.088 -5.246 1.00 89.94 109 GLY A C 1
ATOM 917 O O . GLY A 1 109 ? 2.445 -5.197 -4.671 1.00 89.94 109 GLY A O 1
ATOM 918 N N . LEU A 1 110 ? 1.148 -7.053 -4.624 1.00 87.75 110 LEU A N 1
ATOM 919 C CA . LEU A 1 110 ? 1.110 -7.276 -3.184 1.00 87.75 110 LEU A CA 1
ATOM 920 C C . LEU A 1 110 ? 1.646 -8.669 -2.892 1.00 87.75 110 LEU A C 1
ATOM 922 O O . LEU A 1 110 ? 1.331 -9.613 -3.617 1.00 87.75 110 LEU A O 1
ATOM 926 N N . ALA A 1 111 ? 2.420 -8.799 -1.829 1.00 86.56 111 ALA A N 1
ATOM 927 C CA . ALA A 1 111 ? 2.766 -10.069 -1.221 1.00 86.56 111 ALA A CA 1
ATOM 928 C C . ALA A 1 111 ? 2.117 -10.109 0.162 1.00 86.56 111 ALA A C 1
ATOM 930 O O . ALA A 1 111 ? 2.318 -9.200 0.960 1.00 86.56 111 ALA A O 1
ATOM 931 N N . VAL A 1 112 ? 1.316 -11.135 0.421 1.00 84.12 112 VAL A N 1
ATOM 932 C CA . VAL A 1 112 ? 0.611 -11.336 1.688 1.00 84.12 112 VAL A CA 1
ATOM 933 C C . VAL A 1 112 ? 1.153 -12.599 2.333 1.00 84.12 112 VAL A C 1
ATOM 935 O O . VAL A 1 112 ? 1.043 -13.685 1.757 1.00 84.12 112 VAL A O 1
ATOM 938 N N . GLY A 1 113 ? 1.789 -12.442 3.488 1.00 76.25 113 GLY A N 1
ATOM 939 C CA . GLY A 1 113 ? 2.351 -13.540 4.273 1.00 76.25 113 GLY A CA 1
ATOM 940 C C . GLY A 1 113 ? 1.492 -13.856 5.492 1.00 76.25 113 GLY A C 1
ATOM 941 O O . GLY A 1 113 ? 0.461 -13.243 5.709 1.00 76.25 113 GLY A O 1
ATOM 942 N N . ASN A 1 114 ? 1.924 -14.811 6.311 1.00 67.00 114 ASN A N 1
ATOM 943 C CA . ASN A 1 114 ? 1.355 -14.990 7.647 1.00 67.00 114 ASN A CA 1
ATOM 944 C C . ASN A 1 114 ? 2.098 -14.049 8.617 1.00 67.00 114 ASN A C 1
ATOM 946 O O . ASN A 1 114 ? 3.322 -13.952 8.506 1.00 67.00 114 ASN A O 1
ATOM 950 N N . GLN A 1 115 ? 1.413 -13.368 9.547 1.00 56.47 115 GLN A N 1
ATOM 951 C CA . GLN A 1 115 ? 2.002 -12.321 10.414 1.00 56.47 115 GLN A CA 1
ATOM 952 C C . GLN A 1 115 ? 3.304 -12.768 11.111 1.00 56.47 115 GLN A C 1
ATOM 954 O O . GLN A 1 115 ? 4.296 -12.043 11.107 1.00 56.47 115 GLN A O 1
ATOM 959 N N . GLY A 1 116 ? 3.369 -14.014 11.593 1.00 53.75 116 GLY A N 1
ATOM 960 C CA . GLY A 1 116 ? 4.576 -14.573 12.219 1.00 53.75 116 GLY A CA 1
ATOM 961 C C . GLY A 1 116 ? 5.766 -14.812 11.277 1.00 53.75 116 GLY A C 1
ATOM 962 O O . GLY A 1 116 ? 6.828 -15.204 11.736 1.00 53.75 116 GLY A O 1
ATOM 963 N N . TYR A 1 117 ? 5.620 -14.618 9.964 1.00 52.72 117 TYR A N 1
ATOM 964 C CA . TYR A 1 117 ? 6.688 -14.814 8.978 1.00 52.72 117 TYR A CA 1
ATOM 965 C C . TYR A 1 117 ? 7.350 -13.502 8.541 1.00 52.72 117 TYR A C 1
ATOM 967 O O . TYR A 1 117 ? 8.554 -13.471 8.295 1.00 52.72 117 TYR A O 1
ATOM 975 N N . LEU A 1 118 ? 6.579 -12.416 8.450 1.00 53.25 118 LEU A N 1
ATOM 976 C CA . LEU A 1 118 ? 7.047 -11.136 7.902 1.00 53.25 118 LEU A CA 1
ATOM 977 C C . LEU A 1 118 ? 7.768 -10.270 8.947 1.00 53.25 118 LEU A C 1
ATOM 979 O O . LEU A 1 118 ? 8.588 -9.427 8.595 1.00 53.25 118 LEU A O 1
ATOM 983 N N . VAL A 1 119 ? 7.513 -10.549 10.223 1.00 50.84 119 VAL A N 1
ATOM 984 C CA . VAL A 1 119 ? 8.017 -9.807 11.382 1.00 50.84 119 VAL A CA 1
ATOM 985 C C . VAL A 1 119 ? 9.473 -10.163 11.755 1.00 50.84 119 VAL A C 1
ATOM 987 O O . VAL A 1 119 ? 10.185 -9.342 12.325 1.00 50.84 119 VAL A O 1
ATOM 990 N N . TYR A 1 120 ? 9.978 -11.346 11.378 1.00 46.31 120 TYR A N 1
ATOM 991 C CA . TYR A 1 120 ? 11.283 -11.865 11.841 1.00 46.31 120 TYR A CA 1
ATOM 992 C C . TYR A 1 120 ? 12.497 -11.548 10.947 1.00 46.31 120 TYR A C 1
ATOM 994 O O . TYR A 1 120 ? 13.594 -12.043 11.208 1.00 46.31 120 TYR A O 1
ATOM 1002 N N . LEU A 1 121 ? 12.354 -10.752 9.882 1.00 49.00 121 LEU A N 1
ATOM 1003 C CA . LEU A 1 121 ? 13.445 -10.500 8.924 1.00 49.00 121 LEU A CA 1
ATOM 1004 C C . LEU A 1 121 ? 13.747 -8.997 8.785 1.00 49.00 121 LEU A C 1
ATOM 1006 O O . LEU A 1 121 ? 13.433 -8.393 7.757 1.00 49.00 121 LEU A O 1
ATOM 1010 N N . PRO A 1 122 ? 14.399 -8.379 9.789 1.00 43.88 122 PRO A N 1
ATOM 1011 C CA . PRO A 1 122 ? 14.555 -6.925 9.877 1.00 43.88 122 PRO A CA 1
ATOM 1012 C C . PRO A 1 122 ? 15.430 -6.294 8.781 1.00 43.88 122 PRO A C 1
ATOM 1014 O O . PRO A 1 122 ? 15.395 -5.080 8.603 1.00 43.88 122 PRO A O 1
ATOM 1017 N N . ASN A 1 123 ? 16.205 -7.071 8.012 1.00 43.59 123 ASN A N 1
ATOM 1018 C CA . ASN A 1 123 ? 17.298 -6.479 7.233 1.00 43.59 123 ASN A CA 1
ATOM 1019 C C . ASN A 1 123 ? 17.078 -6.341 5.722 1.00 43.59 123 ASN A C 1
ATOM 1021 O O . ASN A 1 123 ? 17.774 -5.518 5.127 1.00 43.59 123 ASN A O 1
ATOM 1025 N N . LYS A 1 124 ? 16.120 -7.034 5.084 1.00 57.81 124 LYS A N 1
ATOM 1026 C CA . LYS A 1 124 ? 15.788 -6.824 3.656 1.00 57.81 124 LYS A CA 1
ATOM 1027 C C . LYS A 1 124 ? 14.378 -7.308 3.314 1.00 57.81 124 LYS A C 1
ATOM 1029 O O . LYS A 1 124 ? 14.165 -8.490 3.082 1.00 57.81 124 LYS A O 1
ATOM 1034 N N . VAL A 1 125 ? 13.432 -6.382 3.149 1.00 58.25 125 VAL A N 1
ATOM 1035 C CA . VAL A 1 125 ? 12.058 -6.676 2.680 1.00 58.25 125 VAL A CA 1
ATOM 1036 C C . VAL A 1 125 ? 12.044 -7.451 1.343 1.00 58.25 125 VAL A C 1
ATOM 1038 O O . VAL A 1 125 ? 11.111 -8.197 1.062 1.00 58.25 125 VAL A O 1
ATOM 1041 N N . SER A 1 126 ? 13.099 -7.339 0.521 1.00 57.25 126 SER A N 1
ATOM 1042 C CA . SER A 1 126 ? 13.273 -8.162 -0.687 1.00 57.25 126 SER A CA 1
ATOM 1043 C C . SER A 1 126 ? 13.440 -9.649 -0.409 1.00 57.25 126 SER A C 1
ATOM 1045 O O . SER A 1 126 ? 12.889 -10.457 -1.148 1.00 57.25 126 SER A O 1
ATOM 1047 N N . ASP A 1 127 ? 14.155 -9.998 0.656 1.00 58.94 127 ASP A N 1
ATOM 1048 C CA . ASP A 1 127 ? 14.520 -11.379 0.984 1.00 58.94 127 ASP A CA 1
ATOM 1049 C C . ASP A 1 127 ? 13.326 -12.134 1.582 1.00 58.94 127 ASP A C 1
ATOM 1051 O O . ASP A 1 127 ? 13.313 -13.359 1.627 1.00 58.94 127 ASP A O 1
ATOM 1055 N N . ILE A 1 128 ? 12.300 -11.389 2.004 1.00 60.12 128 ILE A N 1
ATOM 1056 C CA . ILE A 1 128 ? 11.010 -11.908 2.454 1.00 60.12 128 ILE A CA 1
ATOM 1057 C C . ILE A 1 128 ? 10.176 -12.390 1.261 1.00 60.12 128 ILE A C 1
ATOM 1059 O O . ILE A 1 128 ? 9.493 -13.407 1.337 1.00 60.12 128 ILE A O 1
ATOM 1063 N N . ILE A 1 129 ? 10.237 -11.652 0.152 1.00 62.69 129 ILE A N 1
ATOM 1064 C CA . ILE A 1 129 ? 9.405 -11.881 -1.032 1.00 62.69 129 ILE A CA 1
ATOM 1065 C C . ILE A 1 129 ? 10.057 -12.911 -1.960 1.00 62.69 129 ILE A C 1
ATOM 1067 O O . ILE A 1 129 ? 9.370 -13.731 -2.565 1.00 62.69 129 ILE A O 1
ATOM 1071 N N . CYS A 1 130 ? 11.379 -12.878 -2.096 1.00 61.84 130 CYS A N 1
ATOM 1072 C CA . CYS A 1 130 ? 12.096 -13.692 -3.070 1.00 61.84 130 CYS A CA 1
ATOM 1073 C C . CYS A 1 130 ? 13.564 -13.873 -2.674 1.00 61.84 130 CYS A C 1
ATOM 1075 O O . CYS A 1 130 ? 14.202 -12.938 -2.192 1.00 61.84 130 CYS A O 1
ATOM 1077 N N . ARG A 1 131 ? 14.121 -15.067 -2.922 1.00 61.03 131 ARG A N 1
ATOM 1078 C CA . ARG A 1 131 ? 15.536 -15.374 -2.623 1.00 61.03 131 ARG A CA 1
ATOM 1079 C C . ARG A 1 131 ? 16.506 -14.511 -3.422 1.00 61.03 131 ARG A C 1
ATOM 1081 O O . ARG A 1 131 ? 17.583 -14.160 -2.950 1.00 61.03 131 ARG A O 1
ATOM 1088 N N . GLU A 1 132 ? 16.119 -14.202 -4.650 1.00 72.06 132 GLU A N 1
ATOM 1089 C CA . GLU A 1 132 ? 16.850 -13.345 -5.570 1.00 72.06 132 GLU A CA 1
ATOM 1090 C C . GLU A 1 132 ? 15.949 -12.197 -6.006 1.00 72.06 132 GLU A C 1
ATOM 1092 O O . GLU A 1 132 ? 14.727 -12.347 -6.049 1.00 72.06 132 GLU A O 1
ATOM 1097 N N . LYS A 1 133 ? 16.548 -11.059 -6.384 1.00 76.38 133 LYS A N 1
ATOM 1098 C CA . LYS A 1 133 ? 15.793 -9.960 -6.998 1.00 76.38 133 LYS A CA 1
ATOM 1099 C C . LYS A 1 133 ? 14.956 -10.518 -8.159 1.00 76.38 133 LYS A C 1
ATOM 1101 O O . LYS A 1 133 ? 15.531 -11.209 -9.007 1.00 76.38 133 LYS A O 1
ATOM 1106 N N . PRO A 1 134 ? 13.644 -10.220 -8.230 1.00 80.75 134 PRO A N 1
ATOM 1107 C CA . PRO A 1 134 ? 12.808 -10.735 -9.299 1.00 80.75 134 PRO A CA 1
ATOM 1108 C C . PRO A 1 134 ? 13.391 -10.350 -10.654 1.00 80.75 134 PRO A C 1
ATOM 1110 O O . PRO A 1 134 ? 13.778 -9.200 -10.875 1.00 80.75 134 PRO A O 1
ATOM 1113 N N . ASN A 1 135 ? 13.466 -11.323 -11.555 1.00 86.31 135 ASN A N 1
ATOM 1114 C CA . ASN A 1 135 ? 14.025 -11.107 -12.878 1.00 86.31 135 ASN A CA 1
ATOM 1115 C C . ASN A 1 135 ? 12.913 -10.665 -13.823 1.00 86.31 135 ASN A C 1
ATOM 1117 O O . ASN A 1 135 ? 11.892 -11.343 -13.953 1.00 86.31 135 ASN A O 1
ATOM 1121 N N . LEU A 1 136 ? 13.132 -9.537 -14.488 1.00 91.12 136 LEU A N 1
ATOM 1122 C CA . LEU A 1 136 ? 12.224 -9.005 -15.492 1.00 91.12 136 LEU A CA 1
ATOM 1123 C C . LEU A 1 136 ? 12.724 -9.383 -16.884 1.00 91.12 136 LEU A C 1
ATOM 1125 O O . LEU A 1 136 ? 13.918 -9.265 -17.170 1.00 91.12 136 LEU A O 1
ATOM 1129 N N . TYR A 1 137 ? 11.807 -9.801 -17.744 1.00 93.31 137 TYR A N 1
ATOM 1130 C CA . TYR A 1 137 ? 12.066 -10.057 -19.152 1.00 93.31 137 TYR A CA 1
ATOM 1131 C C . TYR A 1 137 ? 11.063 -9.279 -19.998 1.00 93.31 137 TYR A C 1
ATOM 1133 O O . TYR A 1 137 ? 9.920 -9.074 -19.585 1.00 93.31 137 TYR A O 1
ATOM 1141 N N . TYR A 1 138 ? 11.480 -8.874 -21.190 1.00 91.69 138 TYR A N 1
ATOM 1142 C CA . TYR A 1 138 ? 10.571 -8.426 -22.239 1.00 91.69 138 TYR A CA 1
ATOM 1143 C C . TYR A 1 138 ? 10.921 -9.147 -23.535 1.00 91.69 138 TYR A C 1
ATOM 1145 O O . TYR A 1 138 ? 12.098 -9.305 -23.846 1.00 91.69 138 TYR A O 1
ATOM 1153 N N . ASP A 1 139 ? 9.913 -9.651 -24.245 1.00 91.31 139 ASP A N 1
ATOM 1154 C CA . ASP A 1 139 ? 10.068 -10.380 -25.510 1.00 91.31 139 ASP A CA 1
ATOM 1155 C C . ASP A 1 139 ? 11.163 -11.478 -25.461 1.00 91.31 139 ASP A C 1
ATOM 1157 O O . ASP A 1 139 ? 11.900 -11.708 -26.416 1.00 91.31 139 ASP A O 1
ATOM 1161 N N . GLY A 1 140 ? 11.290 -12.154 -24.309 1.00 89.31 140 GLY A N 1
ATOM 1162 C CA . GLY A 1 140 ? 12.282 -13.207 -24.051 1.00 89.31 140 GLY A CA 1
ATOM 1163 C C . GLY A 1 140 ? 13.685 -12.723 -23.647 1.00 89.31 140 GLY A C 1
ATOM 1164 O O . GLY A 1 140 ? 14.547 -13.543 -23.333 1.00 89.31 140 GLY A O 1
ATOM 1165 N N . VAL A 1 141 ? 13.934 -11.412 -23.604 1.00 90.44 141 VAL A N 1
ATOM 1166 C CA . VAL A 1 141 ? 15.221 -10.814 -23.218 1.00 90.44 141 VAL A CA 1
ATOM 1167 C C . VAL A 1 141 ? 15.216 -10.448 -21.736 1.00 90.44 141 VAL A C 1
ATOM 1169 O O . VAL A 1 141 ? 14.379 -9.666 -21.286 1.00 90.44 141 VAL A O 1
ATOM 1172 N N . ARG A 1 142 ? 16.178 -10.978 -20.966 1.00 90.75 142 ARG A N 1
ATOM 1173 C CA . ARG A 1 142 ? 16.372 -10.606 -19.554 1.00 90.75 142 ARG A CA 1
ATOM 1174 C C . ARG A 1 142 ? 16.865 -9.168 -19.448 1.00 90.75 142 ARG A C 1
ATOM 1176 O O . ARG A 1 142 ? 17.856 -8.804 -20.079 1.00 90.75 142 ARG A O 1
ATOM 1183 N N . VAL A 1 143 ? 16.247 -8.384 -18.575 1.00 89.12 143 VAL A N 1
ATOM 1184 C CA . VAL A 1 143 ? 16.721 -7.038 -18.257 1.00 89.12 143 VAL A CA 1
ATOM 1185 C C . VAL A 1 143 ? 17.802 -7.108 -17.181 1.00 89.12 143 VAL A C 1
ATOM 1187 O O . VAL A 1 143 ? 17.537 -7.552 -16.066 1.00 89.12 143 VAL A O 1
ATOM 1190 N N . GLY A 1 144 ? 19.024 -6.682 -17.515 1.00 76.69 144 GLY A N 1
ATOM 1191 C CA . GLY A 1 144 ? 20.178 -6.752 -16.607 1.00 76.69 144 GLY A CA 1
ATOM 1192 C C . GLY A 1 144 ? 20.042 -5.879 -15.354 1.00 76.69 144 GLY A C 1
ATOM 1193 O O . GLY A 1 144 ? 20.376 -6.332 -14.263 1.00 76.69 144 GLY A O 1
ATOM 1194 N N . ASP A 1 145 ? 19.474 -4.678 -15.497 1.00 77.56 145 ASP A N 1
ATOM 1195 C CA . ASP A 1 145 ? 19.372 -3.670 -14.429 1.00 77.56 145 ASP A CA 1
ATOM 1196 C C . ASP A 1 145 ? 17.951 -3.544 -13.856 1.00 77.56 145 ASP A C 1
ATOM 1198 O O . ASP A 1 145 ? 17.467 -2.449 -13.555 1.00 77.56 145 ASP A O 1
ATOM 1202 N N . ALA A 1 146 ? 17.246 -4.670 -13.708 1.00 82.75 146 ALA A N 1
ATOM 1203 C CA . ALA A 1 146 ? 15.944 -4.668 -13.053 1.00 82.75 146 ALA A CA 1
ATOM 1204 C C . ALA A 1 146 ? 16.084 -4.272 -11.568 1.00 82.75 146 ALA A C 1
ATOM 1206 O O . ALA A 1 146 ? 16.791 -4.900 -10.773 1.00 82.75 146 ALA A O 1
ATOM 1207 N N . GLY A 1 147 ? 15.399 -3.199 -11.190 1.00 82.19 147 GLY A N 1
ATOM 1208 C CA . GLY A 1 147 ? 15.256 -2.746 -9.820 1.00 82.19 147 GLY A CA 1
ATOM 1209 C C . GLY A 1 147 ? 14.093 -3.433 -9.110 1.00 82.19 147 GLY A C 1
ATOM 1210 O O . GLY A 1 147 ? 13.103 -3.836 -9.719 1.00 82.19 147 GLY A O 1
ATOM 1211 N N . PHE A 1 148 ? 14.205 -3.514 -7.788 1.00 83.94 148 PHE A N 1
ATOM 1212 C CA . PHE A 1 148 ? 13.156 -4.009 -6.909 1.00 83.94 148 PHE A CA 1
ATOM 1213 C C . PHE A 1 148 ? 12.972 -3.027 -5.757 1.00 83.94 148 PHE A C 1
ATOM 1215 O O . PHE A 1 148 ? 13.944 -2.626 -5.113 1.00 83.94 148 PHE A O 1
ATOM 1222 N N . ARG A 1 149 ? 11.728 -2.626 -5.508 1.00 81.56 149 ARG A N 1
ATOM 1223 C CA . ARG A 1 149 ? 11.326 -1.843 -4.340 1.00 81.56 149 ARG A CA 1
ATOM 1224 C C . ARG A 1 149 ? 10.217 -2.594 -3.641 1.00 81.56 149 ARG A C 1
ATOM 1226 O O . ARG A 1 149 ? 9.253 -2.991 -4.283 1.00 81.56 149 ARG A O 1
ATOM 1233 N N . ALA A 1 150 ? 10.335 -2.713 -2.332 1.00 77.56 150 ALA A N 1
ATOM 1234 C CA . ALA A 1 150 ? 9.241 -3.144 -1.493 1.00 77.56 150 ALA A CA 1
ATOM 1235 C C . ALA A 1 150 ? 9.025 -2.109 -0.396 1.00 77.56 150 ALA A C 1
ATOM 1237 O O . ALA A 1 150 ? 9.981 -1.554 0.147 1.00 77.56 150 ALA A O 1
ATOM 1238 N N . HIS A 1 151 ? 7.762 -1.824 -0.125 1.00 71.44 151 HIS A N 1
ATOM 1239 C CA . HIS A 1 151 ? 7.328 -0.939 0.934 1.00 71.44 151 HIS A CA 1
ATOM 1240 C C . HIS A 1 151 ? 6.535 -1.794 1.914 1.00 71.44 151 HIS A C 1
ATOM 1242 O O . HIS A 1 151 ? 5.510 -2.374 1.546 1.00 71.44 151 HIS A O 1
ATOM 1248 N N . TYR A 1 152 ? 7.051 -1.902 3.139 1.00 65.25 152 TYR A N 1
ATOM 1249 C CA . TYR A 1 152 ? 6.299 -2.511 4.224 1.00 65.25 152 TYR A CA 1
ATOM 1250 C C . TYR A 1 152 ? 5.065 -1.653 4.451 1.00 65.25 152 TYR A C 1
ATOM 1252 O O . TYR A 1 152 ? 5.178 -0.436 4.536 1.00 65.25 152 TYR A O 1
ATOM 1260 N N . SER A 1 153 ? 3.908 -2.282 4.487 1.00 60.34 153 SER A N 1
ATOM 1261 C CA . SER A 1 153 ? 2.715 -1.732 5.093 1.00 60.34 153 SER A CA 1
ATOM 1262 C C . SER A 1 153 ? 2.559 -2.568 6.342 1.00 60.34 153 SER A C 1
ATOM 1264 O O . SER A 1 153 ? 2.540 -3.785 6.232 1.00 60.34 153 SER A O 1
ATOM 1266 N N . SER A 1 154 ? 2.593 -1.938 7.509 1.00 60.53 154 SER A N 1
ATOM 1267 C CA . SER A 1 154 ? 2.357 -2.580 8.809 1.00 60.53 154 SER A CA 1
ATOM 1268 C C . SER A 1 154 ? 1.351 -3.739 8.735 1.00 60.53 154 SER A C 1
ATOM 1270 O O . SER A 1 154 ? 0.360 -3.631 8.011 1.00 60.53 154 SER A O 1
ATOM 1272 N N . GLY A 1 155 ? 1.614 -4.825 9.468 1.00 68.75 155 GLY A N 1
ATOM 1273 C CA . GLY A 1 155 ? 0.834 -6.066 9.394 1.00 68.75 155 GLY A CA 1
ATOM 1274 C C . GLY A 1 155 ? 1.504 -7.135 8.529 1.00 68.75 155 GLY A C 1
ATOM 1275 O O . GLY A 1 155 ? 2.711 -7.359 8.631 1.00 68.75 155 GLY A O 1
ATOM 1276 N N . ASP A 1 156 ? 0.720 -7.812 7.689 1.00 76.56 156 ASP A N 1
ATOM 1277 C CA . ASP A 1 156 ? 1.128 -8.963 6.874 1.00 76.56 156 ASP A CA 1
ATOM 1278 C C . ASP A 1 156 ? 1.122 -8.713 5.351 1.00 76.56 156 ASP A C 1
ATOM 1280 O O . ASP A 1 156 ? 1.200 -9.650 4.545 1.00 76.56 156 ASP A O 1
ATOM 1284 N N . VAL A 1 157 ? 1.068 -7.442 4.942 1.00 80.19 157 VAL A N 1
ATOM 1285 C CA . VAL A 1 157 ? 0.980 -7.026 3.537 1.00 80.19 157 VAL A CA 1
ATOM 1286 C C . VAL A 1 157 ? 2.217 -6.239 3.115 1.00 80.19 157 VAL A C 1
ATOM 1288 O O . VAL A 1 157 ? 2.525 -5.173 3.640 1.00 80.19 157 VAL A O 1
ATOM 1291 N N . ILE A 1 158 ? 2.893 -6.702 2.067 1.00 82.81 158 ILE A N 1
ATOM 1292 C CA . ILE A 1 158 ? 4.014 -5.989 1.455 1.00 82.81 158 ILE A CA 1
ATOM 1293 C C . ILE A 1 158 ? 3.636 -5.526 0.053 1.00 82.81 158 ILE A C 1
ATOM 1295 O O . ILE A 1 158 ? 3.293 -6.323 -0.821 1.00 82.81 158 ILE A O 1
ATOM 1299 N N . TYR A 1 159 ? 3.782 -4.228 -0.194 1.00 84.62 159 TYR A N 1
ATOM 1300 C CA . TYR A 1 159 ? 3.693 -3.661 -1.534 1.00 84.62 159 TYR A CA 1
ATOM 1301 C C . TYR A 1 159 ? 5.028 -3.829 -2.231 1.00 84.62 159 TYR A C 1
ATOM 1303 O O . TYR A 1 159 ? 6.059 -3.457 -1.670 1.00 84.62 159 TYR A O 1
ATOM 1311 N N . PHE A 1 160 ? 5.031 -4.314 -3.468 1.00 86.44 160 PHE A N 1
ATOM 1312 C CA . PHE A 1 160 ? 6.261 -4.390 -4.242 1.00 86.44 160 PHE A CA 1
ATOM 1313 C C . PHE A 1 160 ? 6.111 -3.858 -5.664 1.00 86.44 160 PHE A C 1
ATOM 1315 O O . PHE A 1 160 ? 5.051 -3.909 -6.290 1.00 86.44 160 PHE A O 1
ATOM 1322 N N . GLU A 1 161 ? 7.225 -3.342 -6.171 1.00 89.75 161 GLU A N 1
ATOM 1323 C CA . GLU A 1 161 ? 7.405 -2.855 -7.527 1.00 89.75 161 GLU A CA 1
ATOM 1324 C C . GLU A 1 161 ? 8.716 -3.420 -8.078 1.00 89.75 161 GLU A C 1
ATOM 1326 O O . GLU A 1 161 ? 9.799 -3.171 -7.541 1.00 89.75 161 GLU A O 1
ATOM 1331 N N . VAL A 1 162 ? 8.611 -4.154 -9.181 1.00 91.06 162 VAL A N 1
ATOM 1332 C CA . VAL A 1 162 ? 9.743 -4.550 -10.023 1.00 91.06 162 VAL A CA 1
ATOM 1333 C C . VAL A 1 162 ? 9.785 -3.580 -11.183 1.00 91.06 162 VAL A C 1
ATOM 1335 O O . VAL A 1 162 ? 8.749 -3.329 -11.794 1.00 91.06 162 VAL A O 1
ATOM 1338 N N . TYR A 1 163 ? 10.937 -3.003 -11.490 1.00 91.44 163 TYR A N 1
ATOM 1339 C CA . TYR A 1 163 ? 11.018 -1.989 -12.534 1.00 91.44 163 TYR A CA 1
ATOM 1340 C C . TYR A 1 163 ? 12.300 -2.087 -13.342 1.00 91.44 163 TYR A C 1
ATOM 1342 O O . TYR A 1 163 ? 13.319 -2.554 -12.847 1.00 91.44 163 TYR A O 1
ATOM 1350 N N . ALA A 1 164 ? 12.262 -1.610 -14.577 1.00 91.06 164 ALA A N 1
ATOM 1351 C CA . ALA A 1 164 ? 13.436 -1.501 -15.423 1.00 91.06 164 ALA A CA 1
ATOM 1352 C C . ALA A 1 164 ? 13.355 -0.278 -16.330 1.00 91.06 164 ALA A C 1
ATOM 1354 O O . ALA A 1 164 ? 12.284 0.063 -16.832 1.00 91.06 164 ALA A O 1
ATOM 1355 N N . ASN A 1 165 ? 14.502 0.360 -16.538 1.00 89.75 165 ASN A N 1
ATOM 1356 C CA . ASN A 1 165 ? 14.654 1.498 -17.437 1.00 89.75 165 ASN A CA 1
ATOM 1357 C C . ASN A 1 165 ? 15.006 1.039 -18.859 1.00 89.75 165 ASN A C 1
ATOM 1359 O O . ASN A 1 165 ? 15.331 -0.125 -19.088 1.00 89.75 165 ASN A O 1
ATOM 1363 N N . ASP A 1 166 ? 14.960 1.983 -19.799 1.00 89.00 166 ASP A N 1
ATOM 1364 C CA . ASP A 1 166 ? 15.379 1.807 -21.192 1.00 89.00 166 ASP A CA 1
ATOM 1365 C C . ASP A 1 166 ? 14.614 0.731 -21.983 1.00 89.00 166 ASP A C 1
ATOM 1367 O O . ASP A 1 166 ? 15.118 0.200 -22.976 1.00 89.00 166 ASP A O 1
ATOM 1371 N N . ILE A 1 167 ? 13.373 0.444 -21.580 1.00 90.81 167 ILE A N 1
ATOM 1372 C CA . ILE A 1 167 ? 12.526 -0.577 -22.203 1.00 90.81 167 ILE A CA 1
ATOM 1373 C C . ILE A 1 167 ? 11.830 -0.011 -23.447 1.00 90.81 167 ILE A C 1
ATOM 1375 O O . ILE A 1 167 ? 11.216 1.054 -23.331 1.00 90.81 167 ILE A O 1
ATOM 1379 N N . PRO A 1 168 ? 11.873 -0.688 -24.611 1.00 90.88 168 PRO A N 1
ATOM 1380 C CA . PRO A 1 168 ? 11.190 -0.237 -25.824 1.00 90.88 168 PRO A CA 1
ATOM 1381 C C . PRO A 1 168 ? 9.681 -0.015 -25.630 1.00 90.88 168 PRO A C 1
ATOM 1383 O O . PRO A 1 168 ? 9.052 -0.659 -24.793 1.00 90.88 168 PRO A O 1
ATOM 1386 N N . VAL A 1 169 ? 9.092 0.911 -26.391 1.00 84.38 169 VAL A N 1
ATOM 1387 C CA . VAL A 1 169 ? 7.642 1.206 -26.337 1.00 84.38 169 VAL A CA 1
ATOM 1388 C C . VAL A 1 169 ? 6.778 0.104 -26.963 1.00 84.38 169 VAL A C 1
ATOM 1390 O O . VAL A 1 169 ? 5.607 -0.041 -26.626 1.00 84.38 169 VAL A O 1
ATOM 1393 N N . ASP A 1 170 ? 7.350 -0.678 -27.873 1.00 87.50 170 ASP A N 1
ATOM 1394 C CA . ASP A 1 170 ? 6.688 -1.698 -28.687 1.00 87.50 170 ASP A CA 1
ATOM 1395 C C . ASP A 1 170 ? 6.761 -3.113 -28.093 1.00 87.50 170 ASP A C 1
ATOM 1397 O O . ASP A 1 170 ? 6.483 -4.086 -28.795 1.00 87.50 170 ASP A O 1
ATOM 1401 N N . VAL A 1 171 ? 7.069 -3.226 -26.795 1.00 89.00 171 VAL A N 1
ATOM 1402 C CA . VAL A 1 171 ? 7.099 -4.507 -26.075 1.00 89.00 171 VAL A CA 1
ATOM 1403 C C . VAL A 1 171 ? 5.749 -5.214 -26.170 1.00 89.00 171 VAL A C 1
ATOM 1405 O O . VAL A 1 171 ? 4.715 -4.671 -25.764 1.00 89.00 171 VAL A O 1
ATOM 1408 N N . GLN A 1 172 ? 5.783 -6.448 -26.677 1.00 90.56 172 GLN A N 1
ATOM 1409 C CA . GLN A 1 172 ? 4.599 -7.290 -26.872 1.00 90.56 172 GLN A CA 1
ATOM 1410 C C . GLN A 1 172 ? 4.358 -8.217 -25.685 1.00 90.56 172 GLN A C 1
ATOM 1412 O O . GLN A 1 172 ? 3.215 -8.523 -25.349 1.00 90.56 172 GLN A O 1
ATOM 1417 N N . LYS A 1 173 ? 5.439 -8.658 -25.042 1.00 93.88 173 LYS A N 1
ATOM 1418 C CA . LYS A 1 173 ? 5.411 -9.627 -23.957 1.00 93.88 173 LYS A CA 1
ATOM 1419 C C . LYS A 1 173 ? 6.315 -9.175 -22.823 1.00 93.88 173 LYS A C 1
ATOM 1421 O O . LYS A 1 173 ? 7.472 -8.829 -23.028 1.00 93.88 173 LYS A O 1
ATOM 1426 N N . VAL A 1 174 ? 5.799 -9.235 -21.606 1.00 93.94 174 VAL A N 1
ATOM 1427 C CA . VAL A 1 174 ? 6.534 -8.969 -20.369 1.00 93.94 174 VAL A CA 1
ATOM 1428 C C . VAL A 1 174 ? 6.500 -10.229 -19.521 1.00 93.94 174 VAL A C 1
ATOM 1430 O O . VAL A 1 174 ? 5.451 -10.854 -19.391 1.00 93.94 174 VAL A O 1
ATOM 1433 N N . GLU A 1 175 ? 7.620 -10.613 -18.918 1.00 94.62 175 GLU A N 1
ATOM 1434 C CA . GLU A 1 175 ? 7.658 -11.750 -17.999 1.00 94.62 175 GLU A CA 1
ATOM 1435 C C . GLU A 1 175 ? 8.314 -11.368 -16.678 1.00 94.62 175 GLU A C 1
ATOM 1437 O O . GLU A 1 175 ? 9.325 -10.666 -16.633 1.00 94.62 175 GLU A O 1
ATOM 1442 N N . LEU A 1 176 ? 7.725 -11.852 -15.589 1.00 93.62 176 LEU A N 1
ATOM 1443 C CA . LEU A 1 176 ? 8.250 -11.719 -14.243 1.00 93.62 176 LEU A CA 1
ATOM 1444 C C . LEU A 1 176 ? 8.615 -13.099 -13.723 1.00 93.62 176 LEU A C 1
ATOM 1446 O O . LEU A 1 176 ? 7.739 -13.943 -13.550 1.00 93.62 176 LEU A O 1
ATOM 1450 N N . LYS A 1 177 ? 9.891 -13.312 -13.423 1.00 92.25 177 LYS A N 1
ATOM 1451 C CA . LYS A 1 177 ? 10.364 -14.534 -12.782 1.00 92.25 177 LYS A CA 1
ATOM 1452 C C . LYS A 1 177 ? 10.660 -14.266 -11.311 1.00 92.25 177 LYS A C 1
ATOM 1454 O O . LYS A 1 177 ? 11.529 -13.454 -10.988 1.00 92.25 177 LYS A O 1
ATOM 1459 N N . ILE A 1 178 ? 9.949 -14.972 -10.440 1.00 89.00 178 ILE A N 1
ATOM 1460 C CA . ILE A 1 178 ? 10.110 -14.931 -8.987 1.00 89.00 178 ILE A CA 1
ATOM 1461 C C . ILE A 1 178 ? 10.644 -16.294 -8.543 1.00 89.00 178 ILE A C 1
ATOM 1463 O O . ILE A 1 178 ? 10.141 -17.330 -8.976 1.00 89.00 178 ILE A O 1
ATOM 1467 N N . VAL A 1 179 ? 11.680 -16.278 -7.707 1.00 86.94 179 VAL A N 1
ATOM 1468 C CA . VAL A 1 179 ? 12.286 -17.479 -7.121 1.00 86.94 179 VAL A CA 1
ATOM 1469 C C . VAL A 1 179 ? 11.908 -17.536 -5.646 1.00 86.94 179 VAL A C 1
ATOM 1471 O O . VAL A 1 179 ? 12.101 -16.547 -4.927 1.00 86.94 179 VAL A O 1
ATOM 1474 N N . GLY A 1 180 ? 11.360 -18.677 -5.224 1.00 80.94 180 GLY A N 1
ATOM 1475 C CA . GLY A 1 180 ? 10.997 -18.967 -3.842 1.00 80.94 180 GLY A CA 1
ATOM 1476 C C . GLY A 1 180 ? 12.141 -18.683 -2.874 1.00 80.94 180 GLY A C 1
ATOM 1477 O O . GLY A 1 180 ? 13.318 -18.835 -3.201 1.00 80.94 180 GLY A O 1
ATOM 1478 N N . THR A 1 181 ? 11.790 -18.207 -1.683 1.00 75.06 181 THR A N 1
ATOM 1479 C CA . THR A 1 181 ? 12.747 -17.977 -0.592 1.00 75.06 181 THR A CA 1
ATOM 1480 C C . THR A 1 181 ? 13.173 -19.293 0.046 1.00 75.06 181 THR A C 1
ATOM 1482 O O . THR A 1 181 ? 14.341 -19.463 0.396 1.00 75.06 181 THR A O 1
ATOM 1485 N N . ARG A 1 182 ? 12.229 -20.231 0.169 1.00 74.69 182 ARG A N 1
ATOM 1486 C CA . ARG A 1 182 ? 12.387 -21.514 0.863 1.00 74.69 182 ARG A CA 1
ATOM 1487 C C . ARG A 1 182 ? 12.387 -22.683 -0.104 1.00 74.69 182 ARG A C 1
ATOM 1489 O O . ARG A 1 182 ? 13.211 -23.585 0.032 1.00 74.69 182 ARG A O 1
ATOM 1496 N N . SER A 1 183 ? 11.483 -22.665 -1.077 1.00 75.56 183 SER A N 1
ATOM 1497 C CA . SER A 1 183 ? 11.531 -23.605 -2.187 1.00 75.56 183 SER A CA 1
ATOM 1498 C C . SER A 1 183 ? 12.558 -23.126 -3.210 1.00 75.56 183 SER A C 1
ATOM 1500 O O . SER A 1 183 ? 12.727 -21.933 -3.449 1.00 75.56 183 SER A O 1
ATOM 1502 N N . SER A 1 184 ? 13.240 -24.058 -3.870 1.00 79.44 184 SER A N 1
ATOM 1503 C CA . SER A 1 184 ? 13.918 -23.762 -5.137 1.00 79.44 184 SER A CA 1
ATOM 1504 C C . SER A 1 184 ? 12.917 -23.573 -6.286 1.00 79.44 184 SER A C 1
ATOM 1506 O O . SER A 1 184 ? 13.313 -23.637 -7.449 1.00 79.44 184 SER A O 1
ATOM 1508 N N . ASP A 1 185 ? 11.625 -23.411 -5.978 1.00 84.56 185 ASP A N 1
ATOM 1509 C CA . ASP A 1 185 ? 10.582 -23.284 -6.977 1.00 84.56 185 ASP A CA 1
ATOM 1510 C C . ASP A 1 185 ? 10.695 -21.923 -7.646 1.00 84.56 185 ASP A C 1
ATOM 1512 O O . ASP A 1 185 ? 10.887 -20.877 -7.020 1.00 84.56 185 ASP A O 1
ATOM 1516 N N . GLU A 1 186 ? 10.545 -21.948 -8.960 1.00 89.75 186 GLU A N 1
ATOM 1517 C CA . GLU A 1 186 ? 10.540 -20.756 -9.779 1.00 89.75 186 GLU A CA 1
ATOM 1518 C C . GLU A 1 186 ? 9.156 -20.589 -10.392 1.00 89.75 186 GLU A C 1
ATOM 1520 O O . GLU A 1 186 ? 8.561 -21.524 -10.937 1.00 89.75 186 GLU A O 1
ATOM 1525 N N . ARG A 1 187 ? 8.636 -19.367 -10.327 1.00 91.38 187 ARG A N 1
ATOM 1526 C CA . ARG A 1 187 ? 7.394 -18.987 -10.988 1.00 91.38 187 ARG A CA 1
ATOM 1527 C C . ARG A 1 187 ? 7.688 -17.895 -11.997 1.00 91.38 187 ARG A C 1
ATOM 1529 O O . ARG A 1 187 ? 8.084 -16.791 -11.632 1.00 91.38 187 ARG A O 1
ATOM 1536 N N . THR A 1 188 ? 7.462 -18.212 -13.266 1.00 93.19 188 THR A N 1
ATOM 1537 C CA . THR A 1 188 ? 7.478 -17.240 -14.359 1.00 93.19 188 THR A CA 1
ATOM 1538 C C . THR A 1 188 ? 6.045 -16.874 -14.700 1.00 93.19 188 THR A C 1
ATOM 1540 O O . THR A 1 188 ? 5.257 -17.724 -15.111 1.00 93.19 188 THR A O 1
ATOM 1543 N N . LEU A 1 189 ? 5.709 -15.606 -14.521 1.00 93.12 189 LEU A N 1
ATOM 1544 C CA . LEU A 1 189 ? 4.453 -15.024 -14.959 1.00 93.12 189 LEU A CA 1
ATOM 1545 C C . LEU A 1 189 ? 4.682 -14.329 -16.287 1.00 93.12 189 LEU A C 1
ATOM 1547 O O . LEU A 1 189 ? 5.624 -13.553 -16.410 1.00 93.12 189 LEU A O 1
ATOM 1551 N N . SER A 1 190 ? 3.814 -14.586 -17.256 1.00 93.50 190 SER A N 1
ATOM 1552 C CA . SER A 1 190 ? 3.878 -13.954 -18.564 1.00 93.50 190 SER A CA 1
ATOM 1553 C C . SER A 1 190 ? 2.648 -13.087 -18.795 1.00 93.50 190 SER A C 1
ATOM 1555 O O . SER A 1 190 ? 1.524 -13.495 -18.507 1.00 93.50 190 SER A O 1
ATOM 1557 N N . PHE A 1 191 ? 2.883 -11.883 -19.302 1.00 91.44 191 PHE A N 1
ATOM 1558 C CA . PHE A 1 191 ? 1.878 -10.875 -19.585 1.00 91.44 191 PHE A CA 1
ATOM 1559 C C . PHE A 1 191 ? 2.022 -10.435 -21.040 1.00 91.44 191 PHE A C 1
ATOM 1561 O O . PHE A 1 191 ? 3.117 -10.091 -21.479 1.00 91.44 191 PHE A O 1
ATOM 1568 N N . GLU A 1 192 ? 0.909 -10.382 -21.761 1.00 92.38 192 GLU A N 1
ATOM 1569 C CA . GLU A 1 192 ? 0.811 -9.764 -23.087 1.00 92.38 192 GLU A CA 1
ATOM 1570 C C . GLU A 1 192 ? -0.001 -8.470 -22.926 1.00 92.38 192 GLU A C 1
ATOM 1572 O O . GLU A 1 192 ? -1.235 -8.488 -23.027 1.00 92.38 192 GLU A O 1
ATOM 1577 N N . PRO A 1 193 ? 0.644 -7.361 -22.513 1.00 85.62 193 PRO A N 1
ATOM 1578 C CA . PRO A 1 193 ? -0.063 -6.161 -22.098 1.00 85.62 193 PRO A CA 1
ATOM 1579 C C . PRO A 1 193 ? -0.849 -5.546 -23.259 1.00 85.62 193 PRO A C 1
ATOM 1581 O O . PRO A 1 193 ? -0.293 -5.082 -24.251 1.00 85.62 193 PRO A O 1
ATOM 1584 N N . ARG A 1 194 ? -2.171 -5.465 -23.093 1.00 88.06 194 ARG A N 1
ATOM 1585 C CA . ARG A 1 194 ? -3.027 -4.615 -23.927 1.00 88.06 194 ARG A CA 1
ATOM 1586 C C . ARG A 1 194 ? -2.990 -3.206 -23.359 1.00 88.06 194 ARG A C 1
ATOM 1588 O O . ARG A 1 194 ? -3.703 -2.905 -22.406 1.00 88.06 194 ARG A O 1
ATOM 1595 N N . TRP A 1 195 ? -2.099 -2.386 -23.903 1.00 87.19 195 TRP A N 1
ATOM 1596 C CA . TRP A 1 195 ? -1.829 -1.055 -23.380 1.00 87.19 195 TRP A CA 1
ATOM 1597 C C . TRP A 1 195 ? -3.037 -0.121 -23.499 1.00 87.19 195 TRP A C 1
ATOM 1599 O O . TRP A 1 195 ? -3.492 0.206 -24.592 1.00 87.19 195 TRP A O 1
ATOM 1609 N N . GLU A 1 196 ? -3.507 0.367 -22.357 1.00 87.06 196 GLU A N 1
ATOM 1610 C CA . GLU A 1 196 ? -4.408 1.507 -22.249 1.00 87.06 196 GLU A CA 1
ATOM 1611 C C . GLU A 1 196 ? -3.581 2.772 -22.014 1.00 87.06 196 GLU A C 1
ATOM 1613 O O . GLU A 1 196 ? -2.792 2.846 -21.066 1.00 87.06 196 GLU A O 1
ATOM 1618 N N . THR A 1 197 ? -3.765 3.781 -22.862 1.00 85.38 197 THR A N 1
ATOM 1619 C CA . THR A 1 197 ? -3.095 5.073 -22.699 1.00 85.38 197 THR A CA 1
ATOM 1620 C C . THR A 1 197 ? -3.844 5.922 -21.683 1.00 85.38 197 THR A C 1
ATOM 1622 O O . THR A 1 197 ? -4.990 6.312 -21.907 1.00 85.38 197 THR A O 1
ATOM 1625 N N . VAL A 1 198 ? -3.180 6.258 -20.579 1.00 80.81 198 VAL A N 1
ATOM 1626 C CA . VAL A 1 198 ? -3.707 7.161 -19.557 1.00 80.81 198 VAL A CA 1
ATOM 1627 C C . VAL A 1 198 ? -2.847 8.414 -19.487 1.00 80.81 198 VAL A C 1
ATOM 1629 O O . VAL A 1 198 ? -1.634 8.360 -19.266 1.00 80.81 198 VAL A O 1
ATOM 1632 N N . HIS A 1 199 ? -3.500 9.560 -19.650 1.00 77.00 199 HIS A N 1
ATOM 1633 C CA . HIS A 1 199 ? -2.882 10.866 -19.486 1.00 77.00 199 HIS A CA 1
ATOM 1634 C C . HIS A 1 199 ? -3.187 11.394 -18.091 1.00 77.00 199 HIS A C 1
ATOM 1636 O O . HIS A 1 199 ? -4.348 11.590 -17.735 1.00 77.00 199 HIS A O 1
ATOM 1642 N N . TYR A 1 200 ? -2.140 11.643 -17.310 1.00 68.00 200 TYR A N 1
ATOM 1643 C CA . TYR A 1 200 ? -2.282 12.300 -16.017 1.00 68.00 200 TYR A CA 1
ATOM 1644 C C . TYR A 1 200 ? -1.802 13.741 -16.113 1.00 68.00 200 TYR A C 1
ATOM 1646 O O . TYR A 1 200 ? -0.651 13.996 -16.479 1.00 68.00 200 TYR A O 1
ATOM 1654 N N . PHE A 1 201 ? -2.654 14.670 -15.685 1.00 65.12 201 PHE A N 1
ATOM 1655 C CA . PHE A 1 201 ? -2.173 15.954 -15.194 1.00 65.12 201 PHE A CA 1
ATOM 1656 C C . PHE A 1 201 ? -1.453 15.716 -13.873 1.00 65.12 201 PHE A C 1
ATOM 1658 O O . PHE A 1 201 ? -1.876 14.883 -13.073 1.00 65.12 201 PHE A O 1
ATOM 1665 N N . TRP A 1 202 ? -0.378 16.458 -13.600 1.00 61.09 202 TRP A N 1
ATOM 1666 C CA . TRP A 1 202 ? 0.385 16.257 -12.365 1.00 61.09 202 TRP A CA 1
ATOM 1667 C C . TRP A 1 202 ? -0.490 16.319 -11.100 1.00 61.09 202 TRP A C 1
ATOM 1669 O O . TRP A 1 202 ? -0.283 15.541 -10.172 1.00 61.09 202 TRP A O 1
ATOM 1679 N N . ARG A 1 203 ? -1.465 17.240 -11.062 1.00 59.12 203 ARG A N 1
ATOM 1680 C CA . ARG A 1 203 ? -2.376 17.408 -9.915 1.00 59.12 203 ARG A CA 1
ATOM 1681 C C . ARG A 1 203 ? -3.362 16.256 -9.755 1.00 59.12 203 ARG A C 1
ATOM 1683 O O . ARG A 1 203 ? -3.734 15.949 -8.631 1.00 59.12 203 ARG A O 1
ATOM 1690 N N . ASP A 1 204 ? -3.732 15.629 -10.863 1.00 64.50 204 ASP A N 1
ATOM 1691 C CA . ASP A 1 204 ? -4.708 14.542 -10.903 1.00 64.50 204 ASP A CA 1
ATOM 1692 C C . ASP A 1 204 ? -4.020 13.175 -10.934 1.00 64.50 204 ASP A C 1
ATOM 1694 O O . ASP A 1 204 ? -4.674 12.144 -11.105 1.00 64.50 204 ASP A O 1
ATOM 1698 N N . ARG A 1 205 ? -2.686 13.148 -10.785 1.00 65.38 205 ARG A N 1
ATOM 1699 C CA . ARG A 1 205 ? -1.944 11.901 -10.736 1.00 65.38 205 ARG A CA 1
ATOM 1700 C C . ARG A 1 205 ? -2.364 11.158 -9.463 1.00 65.38 205 ARG A C 1
ATOM 1702 O O . ARG A 1 205 ? -2.138 11.671 -8.364 1.00 65.38 205 ARG A O 1
ATOM 1709 N N . PRO A 1 206 ? -2.923 9.947 -9.590 1.00 65.75 206 PRO A N 1
ATOM 1710 C CA . PRO A 1 206 ? -3.215 9.112 -8.442 1.00 65.75 206 PRO A CA 1
ATOM 1711 C C . PRO A 1 206 ? -1.919 8.869 -7.667 1.00 65.75 206 PRO A C 1
ATOM 1713 O O . PRO A 1 206 ? -0.839 8.740 -8.258 1.00 65.75 206 PRO A O 1
ATOM 1716 N N . ALA A 1 207 ? -2.010 8.811 -6.339 1.00 67.12 207 ALA A N 1
ATOM 1717 C CA . ALA A 1 207 ? -0.860 8.428 -5.532 1.00 67.12 207 ALA A CA 1
ATOM 1718 C C . ALA A 1 207 ? -0.328 7.067 -6.017 1.00 67.12 207 ALA A C 1
ATOM 1720 O O . ALA A 1 207 ? -1.109 6.227 -6.476 1.00 67.12 207 ALA A O 1
ATOM 1721 N N . ARG A 1 208 ? 0.999 6.882 -5.954 1.00 63.84 208 ARG A N 1
ATOM 1722 C CA . ARG A 1 208 ? 1.739 5.791 -6.623 1.00 63.84 208 ARG A CA 1
ATOM 1723 C C . ARG A 1 208 ? 1.103 4.411 -6.431 1.00 63.84 208 ARG A C 1
ATOM 1725 O O . ARG A 1 208 ? 1.035 3.649 -7.392 1.00 63.84 208 ARG A O 1
ATOM 1732 N N . ASP A 1 209 ? 0.583 4.162 -5.233 1.00 66.31 209 ASP A N 1
ATOM 1733 C CA . ASP A 1 209 ? 0.063 2.862 -4.808 1.00 66.31 209 ASP A CA 1
ATOM 1734 C C . ASP A 1 209 ? -1.465 2.858 -4.642 1.00 66.31 209 ASP A C 1
ATOM 1736 O O . ASP A 1 209 ? -2.034 1.909 -4.117 1.00 66.31 209 ASP A O 1
ATOM 1740 N N . SER A 1 210 ? -2.165 3.899 -5.103 1.00 68.06 210 SER A N 1
ATOM 1741 C CA . SER A 1 210 ? -3.586 4.094 -4.773 1.00 68.06 210 SER A CA 1
ATOM 1742 C C . SER A 1 210 ? -4.551 3.048 -5.320 1.00 68.06 210 SER A C 1
ATOM 1744 O O . SER A 1 210 ? -5.580 2.788 -4.706 1.00 68.06 210 SER A O 1
ATOM 1746 N N . TYR A 1 211 ? -4.217 2.410 -6.439 1.00 70.31 211 TYR A N 1
ATOM 1747 C CA . TYR A 1 211 ? -4.999 1.289 -6.965 1.00 70.31 211 TYR A CA 1
ATOM 1748 C C . TYR A 1 211 ? -4.623 -0.049 -6.323 1.00 70.31 211 TYR A C 1
ATOM 1750 O O . TYR A 1 211 ? -5.403 -0.992 -6.371 1.00 70.31 211 TYR A O 1
ATOM 1758 N N . LEU A 1 212 ? -3.427 -0.141 -5.738 1.00 76.25 212 LEU A N 1
ATOM 1759 C CA . LEU A 1 212 ? -2.934 -1.350 -5.081 1.00 76.25 212 LEU A CA 1
ATOM 1760 C C . LEU A 1 212 ? -3.383 -1.401 -3.631 1.00 76.25 212 LEU A C 1
ATOM 1762 O O . LEU A 1 212 ? -3.640 -2.479 -3.116 1.00 76.25 212 LEU A O 1
ATOM 1766 N N . ASN A 1 213 ? -3.476 -0.241 -2.991 1.00 82.31 213 ASN A N 1
ATOM 1767 C CA . ASN A 1 213 ? -3.665 -0.137 -1.563 1.00 82.31 213 ASN A CA 1
ATOM 1768 C C . ASN A 1 213 ? -5.162 0.011 -1.215 1.00 82.31 213 ASN A C 1
ATOM 1770 O O . ASN A 1 213 ? -5.754 1.056 -1.521 1.00 82.31 213 ASN A O 1
ATOM 1774 N N . PRO A 1 214 ? -5.784 -0.995 -0.560 1.00 85.12 214 PRO A N 1
ATOM 1775 C CA . PRO A 1 214 ? -7.197 -0.961 -0.169 1.00 85.12 214 PRO A CA 1
ATOM 1776 C C . PRO A 1 214 ? -7.545 0.251 0.697 1.00 85.12 214 PRO A C 1
ATOM 1778 O O . PRO A 1 214 ? -8.677 0.741 0.645 1.00 85.12 214 PRO A O 1
ATOM 1781 N N . ARG A 1 215 ? -6.570 0.814 1.418 1.00 82.69 215 ARG A N 1
ATOM 1782 C CA . ARG A 1 215 ? -6.747 2.015 2.232 1.00 82.69 215 ARG A CA 1
ATOM 1783 C C . ARG A 1 215 ? -7.271 3.205 1.443 1.00 82.69 215 ARG A C 1
ATOM 1785 O O . ARG A 1 215 ? -8.123 3.917 1.954 1.00 82.69 215 ARG A O 1
ATOM 1792 N N . TYR A 1 216 ? -6.855 3.411 0.193 1.00 84.56 216 TYR A N 1
ATOM 1793 C CA . TYR A 1 216 ? -7.381 4.534 -0.596 1.00 84.56 216 TYR A CA 1
ATOM 1794 C C . TYR A 1 216 ? -8.876 4.390 -0.871 1.00 84.56 216 TYR A C 1
ATOM 1796 O O . TYR A 1 216 ? -9.606 5.381 -0.900 1.00 84.56 216 TYR A O 1
ATOM 1804 N N . THR A 1 217 ? -9.349 3.156 -1.052 1.00 89.12 217 THR A N 1
ATOM 1805 C CA . THR A 1 217 ? -10.781 2.888 -1.206 1.00 89.12 217 THR A CA 1
ATOM 1806 C C . THR A 1 217 ? -11.510 3.087 0.115 1.00 89.12 217 THR A C 1
ATOM 1808 O O . THR A 1 217 ? -12.565 3.720 0.117 1.00 89.12 217 THR A O 1
ATOM 1811 N N . ALA A 1 218 ? -10.931 2.639 1.231 1.00 89.00 218 ALA A N 1
ATOM 1812 C CA . ALA A 1 218 ? -11.457 2.886 2.570 1.00 89.00 218 ALA A CA 1
ATOM 1813 C C . ALA A 1 218 ? -11.561 4.393 2.884 1.00 89.00 218 ALA A C 1
ATOM 1815 O O . ALA A 1 218 ? -12.626 4.873 3.266 1.00 89.00 218 ALA A O 1
ATOM 1816 N N . GLU A 1 219 ? -10.503 5.166 2.634 1.00 84.94 219 GLU A N 1
ATOM 1817 C CA . GLU A 1 219 ? -10.461 6.622 2.809 1.00 84.94 219 GLU A CA 1
ATOM 1818 C C . GLU A 1 219 ? -11.493 7.323 1.923 1.00 84.94 219 GLU A C 1
ATOM 1820 O O . GLU A 1 219 ? -12.265 8.161 2.395 1.00 84.94 219 GLU A O 1
ATOM 1825 N N . LYS A 1 220 ? -11.565 6.955 0.637 1.00 87.94 220 LYS A N 1
ATOM 1826 C CA . LYS A 1 220 ? -12.567 7.494 -0.290 1.00 87.94 220 LYS A CA 1
ATOM 1827 C C . LYS A 1 220 ? -13.986 7.173 0.181 1.00 87.94 220 LYS A C 1
ATOM 1829 O O . LYS A 1 220 ? -14.845 8.052 0.141 1.00 87.94 220 LYS A O 1
ATOM 1834 N N . PHE A 1 221 ? -14.234 5.948 0.638 1.00 91.50 221 PHE A N 1
ATOM 1835 C CA . PHE A 1 221 ? -15.521 5.519 1.178 1.00 91.50 221 PHE A CA 1
ATOM 1836 C C . PHE A 1 221 ? -15.913 6.336 2.414 1.00 91.50 221 PHE A C 1
ATOM 1838 O O . PHE A 1 221 ? -17.003 6.912 2.443 1.00 91.50 221 PHE A O 1
ATOM 1845 N N . VAL A 1 222 ? -15.009 6.465 3.388 1.00 87.88 222 VAL A N 1
ATOM 1846 C CA . VAL A 1 222 ? -15.216 7.259 4.608 1.00 87.88 222 VAL A CA 1
ATOM 1847 C C . VAL A 1 222 ? -15.490 8.723 4.269 1.00 87.88 222 VAL A C 1
ATOM 1849 O O . VAL A 1 222 ? -16.458 9.290 4.771 1.00 87.88 222 VAL A O 1
ATOM 1852 N N . ASN A 1 223 ? -14.699 9.332 3.383 1.00 84.75 223 ASN A N 1
ATOM 1853 C CA . ASN A 1 223 ? -14.874 10.731 2.989 1.00 84.75 223 ASN A CA 1
ATOM 1854 C C . ASN A 1 223 ? -16.218 10.966 2.287 1.00 84.75 223 ASN A C 1
ATOM 1856 O O . ASN A 1 223 ? -16.935 11.899 2.640 1.00 84.75 223 ASN A O 1
ATOM 1860 N N . LEU A 1 224 ? -16.620 10.086 1.363 1.00 89.38 224 LEU A N 1
ATOM 1861 C CA . LEU A 1 224 ? -17.937 10.175 0.724 1.00 89.38 224 LEU A CA 1
ATOM 1862 C C . LEU A 1 224 ? -19.076 10.054 1.743 1.00 89.38 224 LEU A C 1
ATOM 1864 O O . LEU A 1 224 ? -20.057 10.789 1.642 1.00 89.38 224 LEU A O 1
ATOM 1868 N N . CYS A 1 225 ? -18.944 9.174 2.738 1.00 87.88 225 CYS A N 1
ATOM 1869 C CA . CYS A 1 225 ? -19.930 9.049 3.809 1.00 87.88 225 CYS A CA 1
ATOM 1870 C C . CYS A 1 225 ? -19.985 10.309 4.689 1.00 87.88 225 CYS A C 1
ATOM 1872 O O . CYS A 1 225 ? -21.076 10.805 4.961 1.00 87.88 225 CYS A O 1
ATOM 1874 N N . ARG A 1 226 ? -18.831 10.877 5.070 1.00 84.12 226 ARG A N 1
ATOM 1875 C CA . ARG A 1 226 ? -18.735 12.134 5.842 1.00 84.12 226 ARG A CA 1
ATOM 1876 C C . ARG A 1 226 ? -19.368 13.318 5.119 1.00 84.12 226 ARG A C 1
ATOM 1878 O O . ARG A 1 226 ? -20.005 14.156 5.748 1.00 84.12 226 ARG A O 1
ATOM 1885 N N . GLU A 1 227 ? -19.210 13.368 3.802 1.00 86.25 227 GLU A N 1
ATOM 1886 C CA . GLU A 1 227 ? -19.799 14.387 2.929 1.00 86.25 227 GLU A CA 1
ATOM 1887 C C . GLU A 1 227 ? -21.296 14.152 2.641 1.00 86.25 227 GLU A C 1
ATOM 1889 O O . GLU A 1 227 ? -21.890 14.892 1.857 1.00 86.25 227 GLU A O 1
ATOM 1894 N N . GLY A 1 228 ? -21.913 13.109 3.212 1.00 88.56 228 GLY A N 1
ATOM 1895 C CA . GLY A 1 228 ? -23.314 12.754 2.967 1.00 88.56 228 GLY A CA 1
ATOM 1896 C C . GLY A 1 228 ? -23.588 12.184 1.568 1.00 88.56 228 GLY A C 1
ATOM 1897 O O . GLY A 1 228 ? -24.742 12.031 1.171 1.00 88.56 228 GLY A O 1
ATOM 1898 N N . LYS A 1 229 ? -22.552 11.835 0.796 1.00 92.81 229 LYS A N 1
ATOM 1899 C CA . LYS A 1 229 ? -22.648 11.317 -0.582 1.00 92.81 229 LYS A CA 1
ATOM 1900 C C . LYS A 1 229 ? -22.824 9.793 -0.605 1.00 92.81 229 LYS A C 1
ATOM 1902 O O . LYS A 1 229 ? -22.079 9.083 -1.283 1.00 92.81 229 LYS A O 1
ATOM 1907 N N . LEU A 1 230 ? -23.832 9.284 0.107 1.00 91.44 230 LEU A N 1
ATOM 1908 C CA . LEU A 1 230 ? -24.042 7.842 0.321 1.00 91.44 230 LEU A CA 1
ATOM 1909 C C . LEU A 1 230 ? -24.202 7.033 -0.975 1.00 91.44 230 LEU A C 1
ATOM 1911 O O . LEU A 1 230 ? -23.653 5.941 -1.074 1.00 91.44 230 LEU A O 1
ATOM 1915 N N . ASN A 1 231 ? -24.868 7.577 -2.000 1.00 93.44 231 ASN A N 1
ATOM 1916 C CA . ASN A 1 231 ? -25.018 6.882 -3.288 1.00 93.44 231 ASN A CA 1
ATOM 1917 C C . ASN A 1 231 ? -23.660 6.593 -3.948 1.00 93.44 231 ASN A C 1
ATOM 1919 O O . ASN A 1 231 ? -23.436 5.488 -4.428 1.00 93.44 231 ASN A O 1
ATOM 1923 N N . LYS A 1 232 ? -22.724 7.550 -3.890 1.00 94.50 232 LYS A N 1
ATOM 1924 C CA . LYS A 1 232 ? -21.357 7.361 -4.401 1.00 94.50 232 LYS A CA 1
ATOM 1925 C C . LYS A 1 232 ? -20.544 6.420 -3.515 1.00 94.50 232 LYS A C 1
ATOM 1927 O O . LYS A 1 232 ? -19.719 5.668 -4.018 1.00 94.50 232 LYS A O 1
ATOM 1932 N N . ALA A 1 233 ? -20.761 6.448 -2.199 1.00 94.19 233 ALA A N 1
ATOM 1933 C CA . ALA A 1 233 ? -20.118 5.503 -1.288 1.00 94.19 233 ALA A CA 1
ATOM 1934 C C . ALA A 1 233 ? -20.575 4.058 -1.561 1.00 94.19 233 ALA A C 1
ATOM 1936 O O . ALA A 1 233 ? -19.757 3.144 -1.555 1.00 94.19 233 ALA A O 1
ATOM 1937 N N . ARG A 1 234 ? -21.859 3.853 -1.886 1.00 95.50 234 ARG A N 1
ATOM 1938 C CA . ARG A 1 234 ? -22.437 2.546 -2.235 1.00 95.50 234 ARG A CA 1
ATOM 1939 C C . ARG A 1 234 ? -21.811 1.921 -3.489 1.00 95.50 234 ARG A C 1
ATOM 1941 O O . ARG A 1 234 ? -21.715 0.701 -3.563 1.00 95.50 234 ARG A O 1
ATOM 1948 N N . GLU A 1 235 ? -21.303 2.718 -4.429 1.00 95.44 235 GLU A N 1
ATOM 1949 C CA . GLU A 1 235 ? -20.551 2.219 -5.598 1.00 95.44 235 GLU A CA 1
ATOM 1950 C C . GLU A 1 235 ? -19.214 1.548 -5.216 1.00 95.44 2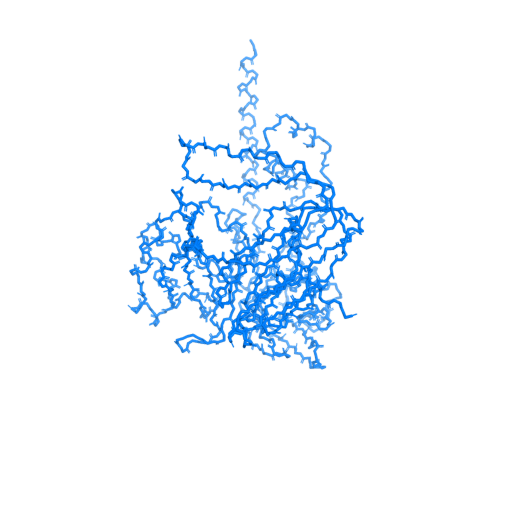35 GLU A C 1
ATOM 1952 O O . GLU A 1 235 ? -18.696 0.700 -5.956 1.00 95.44 235 GLU A O 1
ATOM 1957 N N . LEU A 1 236 ? -18.663 1.902 -4.048 1.00 95.19 236 LEU A N 1
ATOM 1958 C CA . LEU A 1 236 ? -17.442 1.315 -3.488 1.00 95.19 236 LEU A CA 1
ATOM 1959 C C . LEU A 1 236 ? -17.713 0.058 -2.651 1.00 95.19 236 LEU A C 1
ATOM 1961 O O . LEU A 1 236 ? -16.763 -0.617 -2.271 1.00 95.19 236 LEU A O 1
ATOM 1965 N N . VAL A 1 237 ? -18.976 -0.266 -2.369 1.00 96.56 237 VAL A N 1
ATOM 1966 C CA . VAL A 1 237 ? -19.370 -1.496 -1.669 1.00 96.56 237 VAL A CA 1
ATOM 1967 C C . VAL A 1 237 ? -19.561 -2.616 -2.691 1.00 96.56 237 VAL A C 1
ATOM 1969 O O . VAL A 1 237 ? -20.102 -2.378 -3.785 1.00 96.56 237 VAL A O 1
ATOM 1972 N N . LEU A 1 238 ? -19.109 -3.820 -2.333 1.00 96.19 238 LEU A N 1
ATOM 1973 C CA . LEU A 1 238 ? -19.283 -5.038 -3.124 1.00 96.19 238 LEU A CA 1
ATOM 1974 C C . LEU A 1 238 ? -20.775 -5.220 -3.445 1.00 96.19 238 LEU A C 1
ATOM 1976 O O . LEU A 1 238 ? -21.575 -5.104 -2.515 1.00 96.19 238 LEU A O 1
ATOM 1980 N N . PRO A 1 239 ? -21.180 -5.469 -4.707 1.00 95.19 239 PRO A N 1
ATOM 1981 C CA . PRO A 1 239 ? -22.590 -5.516 -5.098 1.00 95.19 239 PRO A CA 1
ATOM 1982 C C . PRO A 1 239 ? -23.469 -6.363 -4.174 1.00 95.19 239 PRO A C 1
ATOM 1984 O O . PRO A 1 239 ? -24.519 -5.889 -3.745 1.00 95.19 239 PRO A O 1
ATOM 1987 N N . GLU A 1 240 ? -22.993 -7.551 -3.806 1.00 94.44 240 GLU A N 1
ATOM 1988 C CA . GLU A 1 240 ? -23.694 -8.508 -2.942 1.00 94.44 240 GLU A CA 1
ATOM 1989 C C . GLU A 1 240 ? -23.809 -8.035 -1.484 1.00 94.44 240 GLU A C 1
ATOM 1991 O O . GLU A 1 240 ? -24.779 -8.351 -0.805 1.00 94.44 240 GLU A O 1
ATOM 1996 N N . ALA A 1 241 ? -22.871 -7.212 -1.009 1.00 93.25 241 ALA A N 1
ATOM 1997 C CA . ALA A 1 241 ? -22.875 -6.672 0.350 1.00 93.25 241 ALA A CA 1
ATOM 1998 C C . ALA A 1 241 ? -23.671 -5.359 0.489 1.00 93.25 241 ALA A C 1
ATOM 2000 O O . ALA A 1 241 ? -23.845 -4.863 1.599 1.00 93.25 241 ALA A O 1
ATOM 2001 N N . ARG A 1 242 ? -24.141 -4.746 -0.610 1.00 94.00 242 ARG A N 1
ATOM 2002 C CA . ARG A 1 242 ? -24.729 -3.385 -0.596 1.00 94.00 242 ARG A CA 1
ATOM 2003 C C . ARG A 1 242 ? -25.988 -3.251 0.246 1.00 94.00 242 ARG A C 1
ATOM 2005 O O . ARG A 1 242 ? -26.164 -2.212 0.896 1.00 94.00 242 ARG A O 1
ATOM 2012 N N . GLU A 1 243 ? -26.855 -4.254 0.174 1.00 90.25 243 GLU A N 1
ATOM 2013 C CA . GLU A 1 243 ? -28.148 -4.246 0.858 1.00 90.25 243 GLU A CA 1
ATOM 2014 C C . GLU A 1 243 ? -27.978 -4.511 2.358 1.00 90.25 243 GLU A C 1
ATOM 2016 O O . GLU A 1 243 ? -28.563 -3.801 3.174 1.00 90.25 243 GLU A O 1
ATOM 2021 N N . ASP A 1 244 ? -27.078 -5.428 2.721 1.00 90.38 244 ASP A N 1
ATOM 2022 C CA . ASP A 1 244 ? -26.804 -5.806 4.114 1.00 90.38 244 ASP A CA 1
ATOM 2023 C C . ASP A 1 244 ? -25.751 -4.923 4.802 1.00 90.38 244 ASP A C 1
ATOM 2025 O O . ASP A 1 244 ? -25.461 -5.092 5.993 1.00 90.38 244 ASP A O 1
ATOM 2029 N N . MET A 1 245 ? -25.164 -3.969 4.072 1.00 93.06 245 MET A N 1
ATOM 2030 C CA . MET A 1 245 ? -24.135 -3.082 4.604 1.00 93.06 245 MET A CA 1
ATOM 2031 C C . MET A 1 245 ? -24.694 -2.314 5.814 1.00 93.06 245 MET A C 1
ATOM 2033 O O . MET A 1 245 ? -25.714 -1.625 5.705 1.00 93.06 245 MET A O 1
ATOM 2037 N N . PRO A 1 246 ? -24.035 -2.363 6.985 1.00 90.94 246 PRO A N 1
ATOM 2038 C CA . PRO A 1 246 ? -24.565 -1.774 8.207 1.00 90.94 246 PRO A CA 1
ATOM 2039 C C . PRO A 1 246 ? -24.315 -0.259 8.251 1.00 90.94 246 PRO A C 1
ATOM 2041 O O . PRO A 1 246 ? -23.605 0.247 9.120 1.00 90.94 246 PRO A O 1
ATOM 2044 N N . TRP A 1 247 ? -24.943 0.493 7.340 1.00 90.00 247 TRP A N 1
ATOM 2045 C CA . TRP A 1 247 ? -24.798 1.948 7.162 1.00 90.00 247 TRP A CA 1
ATOM 2046 C C . TRP A 1 247 ? -24.958 2.749 8.464 1.00 90.00 247 TRP A C 1
ATOM 2048 O O . TRP A 1 247 ? -24.327 3.786 8.652 1.00 90.00 247 TRP A O 1
ATOM 2058 N N . GLN A 1 248 ? -25.760 2.241 9.403 1.00 88.06 248 GLN A N 1
ATOM 2059 C CA . GLN A 1 248 ? -25.968 2.828 10.731 1.00 88.06 248 GLN A CA 1
ATOM 2060 C C . GLN A 1 248 ? -24.662 2.941 11.549 1.00 88.06 248 GLN A C 1
ATOM 2062 O O . GLN A 1 248 ? -24.556 3.828 12.395 1.00 88.06 248 GLN A O 1
ATOM 2067 N N . ARG A 1 249 ? -23.657 2.085 11.298 1.00 86.31 249 ARG A N 1
ATOM 2068 C CA . ARG A 1 249 ? -22.349 2.090 11.986 1.00 86.31 249 ARG A CA 1
ATOM 2069 C C . ARG A 1 249 ? -21.459 3.272 11.580 1.00 86.31 249 ARG A C 1
ATOM 2071 O O . ARG A 1 249 ? -20.509 3.587 12.289 1.00 86.31 249 ARG A O 1
ATOM 2078 N N . LEU A 1 250 ? -21.807 3.967 10.494 1.00 81.44 250 LEU A N 1
ATOM 2079 C CA . LEU A 1 250 ? -21.081 5.129 9.970 1.00 81.44 250 LEU A CA 1
ATOM 2080 C C . LEU A 1 250 ? -21.480 6.450 10.645 1.00 81.44 250 LEU A C 1
ATOM 2082 O O . LEU A 1 250 ? -20.880 7.484 10.370 1.00 81.44 250 LEU A O 1
ATOM 2086 N N . LYS A 1 251 ? -22.468 6.448 11.551 1.00 75.69 251 LYS A N 1
ATOM 2087 C CA . LYS A 1 251 ? -22.895 7.661 12.279 1.00 75.69 251 LYS A CA 1
ATOM 2088 C C . LYS A 1 251 ? -21.750 8.338 13.041 1.00 75.69 251 LYS A C 1
ATOM 2090 O O . LYS A 1 251 ? -21.758 9.550 13.225 1.00 75.69 251 LYS A O 1
ATOM 2095 N N . ASN A 1 252 ? -20.747 7.555 13.426 1.00 67.75 252 ASN A N 1
ATOM 2096 C CA . ASN A 1 252 ? -19.583 8.005 14.179 1.00 67.75 252 ASN A CA 1
ATOM 2097 C C . ASN A 1 252 ? -18.499 8.667 13.314 1.00 67.75 252 ASN A C 1
ATOM 2099 O O . ASN A 1 252 ? -17.580 9.264 13.864 1.00 67.75 252 ASN A O 1
ATOM 2103 N N . LEU A 1 253 ? -18.638 8.659 11.981 1.00 65.94 253 LEU A N 1
ATOM 2104 C CA . LEU A 1 253 ? -17.693 9.306 11.060 1.00 65.94 253 LEU A CA 1
ATOM 2105 C C . LEU A 1 253 ? -17.633 10.839 11.196 1.00 65.94 253 LEU A C 1
ATOM 2107 O O . LEU A 1 253 ? -16.715 11.467 10.666 1.00 65.94 253 LEU A O 1
ATOM 2111 N N . HIS A 1 254 ? -18.618 11.451 11.860 1.00 59.84 254 HIS A N 1
ATOM 2112 C CA . HIS A 1 254 ? -18.624 12.887 12.152 1.00 59.84 254 HIS A CA 1
ATOM 2113 C C . HIS A 1 254 ? -17.730 13.264 13.337 1.00 59.84 254 HIS A C 1
ATOM 2115 O O . HIS A 1 254 ? -17.354 14.431 13.446 1.00 59.84 254 HIS A O 1
ATOM 2121 N N . MET A 1 255 ? -17.365 12.304 14.199 1.00 54.75 255 MET A N 1
ATOM 2122 C CA . MET A 1 255 ? -16.296 12.523 15.172 1.00 54.75 255 MET A CA 1
ATOM 2123 C C . MET A 1 255 ? -15.016 12.799 14.390 1.00 54.75 255 MET A C 1
ATOM 2125 O O . MET A 1 255 ? -14.796 12.187 13.344 1.00 54.75 255 MET A O 1
ATOM 2129 N N . HIS A 1 256 ? -14.216 13.773 14.827 1.00 53.84 256 HIS A N 1
ATOM 2130 C CA . HIS A 1 256 ? -12.999 14.140 14.117 1.00 53.84 256 HIS A CA 1
ATOM 2131 C C . HIS A 1 256 ? -12.081 12.906 13.998 1.00 53.84 256 HIS A C 1
ATOM 2133 O O . HIS A 1 256 ? -11.245 12.661 14.855 1.00 53.84 256 HIS A O 1
ATOM 2139 N N . CYS A 1 257 ? -12.139 12.176 12.874 1.00 49.59 257 CYS A N 1
ATOM 2140 C CA . CYS A 1 257 ? -10.898 11.734 12.249 1.00 49.59 257 CYS A CA 1
ATOM 2141 C C . CYS A 1 257 ? -10.124 13.034 12.118 1.00 49.59 257 CYS A C 1
ATOM 2143 O O . CYS A 1 257 ? -10.554 13.890 11.324 1.00 49.59 257 CYS A O 1
ATOM 2145 N N . ALA A 1 258 ? -9.123 13.259 12.975 1.00 46.25 258 ALA A N 1
ATOM 2146 C CA . ALA A 1 258 ? -8.361 14.490 12.936 1.00 46.25 258 ALA A CA 1
ATOM 2147 C C . ALA A 1 258 ? -8.001 14.707 11.467 1.00 46.25 258 ALA A C 1
ATOM 2149 O O . ALA A 1 258 ? -7.627 13.760 10.771 1.00 46.25 258 ALA A O 1
ATOM 2150 N N . ALA A 1 259 ? -8.257 15.899 10.935 1.00 37.50 259 ALA A N 1
ATOM 2151 C CA . ALA A 1 259 ? -7.885 16.209 9.566 1.00 37.50 259 ALA A CA 1
ATOM 2152 C C . ALA A 1 259 ? -6.350 16.120 9.504 1.00 37.50 259 ALA A C 1
ATOM 2154 O O . ALA A 1 259 ? -5.661 17.073 9.846 1.00 37.50 259 ALA A O 1
ATOM 2155 N N . GLY A 1 260 ? -5.833 14.923 9.214 1.00 39.84 260 GLY A N 1
ATOM 2156 C CA . GLY A 1 260 ? -4.441 14.559 9.452 1.00 39.84 260 GLY A CA 1
ATOM 2157 C C . GLY A 1 260 ? -4.177 13.211 10.143 1.00 39.84 260 GLY A C 1
ATOM 2158 O O . GLY A 1 260 ? -3.077 12.733 9.943 1.00 39.84 260 GLY A O 1
ATOM 2159 N N . SER A 1 261 ? -5.098 12.547 10.868 1.00 42.00 261 SER A N 1
ATOM 2160 C CA . SER A 1 261 ? -4.817 11.284 11.609 1.00 42.00 261 SER A CA 1
ATOM 2161 C C . SER A 1 261 ? -4.907 9.989 10.790 1.00 42.00 261 SER A C 1
ATOM 2163 O O . SER A 1 261 ? -4.791 8.895 11.328 1.00 42.00 261 SER A O 1
ATOM 2165 N N . PHE A 1 262 ? -4.959 10.097 9.463 1.00 46.16 262 PHE A N 1
ATOM 2166 C CA . PHE A 1 262 ? -4.339 9.090 8.592 1.00 46.16 262 PHE A CA 1
ATOM 2167 C C . PHE A 1 262 ? -2.795 9.277 8.562 1.00 46.16 262 PHE A C 1
ATOM 2169 O O . PHE A 1 262 ? -2.135 8.861 7.612 1.00 46.16 262 PHE A O 1
ATOM 2176 N N . SER A 1 263 ? -2.210 9.945 9.569 1.00 38.84 263 SER A N 1
ATOM 2177 C CA . SER A 1 263 ? -0.860 10.537 9.583 1.00 38.84 263 SER A CA 1
ATOM 2178 C C . SER A 1 263 ? 0.279 9.542 9.482 1.00 38.84 263 SER A C 1
ATOM 2180 O O . SER A 1 263 ? 1.384 9.956 9.137 1.00 38.84 263 SER A O 1
ATOM 2182 N N . SER A 1 264 ? 0.043 8.254 9.718 1.00 39.28 264 SER A N 1
ATOM 2183 C CA . SER A 1 264 ? 0.986 7.248 9.257 1.00 39.28 264 SER A CA 1
ATOM 2184 C C . SER A 1 264 ? 0.471 6.663 7.943 1.00 39.28 264 SER A C 1
ATOM 2186 O O . SER A 1 264 ? -0.552 5.974 7.958 1.00 39.28 264 SER A O 1
ATOM 2188 N N . PRO A 1 265 ? 1.155 6.863 6.801 1.00 42.66 265 PRO A N 1
ATOM 2189 C CA . PRO A 1 265 ? 0.941 6.060 5.592 1.00 42.66 265 PRO A CA 1
ATOM 2190 C C . PRO A 1 265 ? 1.201 4.550 5.807 1.00 42.66 265 PRO A C 1
ATOM 2192 O O . PRO A 1 265 ? 1.058 3.777 4.865 1.00 42.66 265 PRO A O 1
ATOM 2195 N N . LEU A 1 266 ? 1.547 4.142 7.036 1.00 43.00 266 LEU A N 1
ATOM 2196 C CA . LEU A 1 266 ? 1.964 2.814 7.477 1.00 43.00 266 LEU A CA 1
ATOM 2197 C C . LEU A 1 266 ? 1.220 2.359 8.754 1.00 43.00 266 LEU A C 1
ATOM 2199 O O . LEU A 1 266 ? 1.830 1.718 9.594 1.00 43.00 266 LEU A O 1
ATOM 2203 N N . ALA A 1 267 ? -0.036 2.765 8.974 1.00 47.81 267 ALA A N 1
ATOM 2204 C CA . ALA A 1 267 ? -0.851 2.247 10.084 1.00 47.81 267 ALA A CA 1
ATOM 2205 C C . ALA A 1 267 ? -1.708 1.058 9.609 1.00 47.81 267 ALA A C 1
ATOM 2207 O O . ALA A 1 267 ? -2.417 1.170 8.606 1.00 47.81 267 ALA A O 1
ATOM 2208 N N . ASP A 1 268 ? -1.527 -0.037 10.344 1.00 61.69 268 ASP A N 1
ATOM 2209 C CA . ASP A 1 268 ? -1.907 -1.462 10.268 1.00 61.69 268 ASP A CA 1
ATOM 2210 C C . ASP A 1 268 ? -2.858 -1.889 9.144 1.00 61.69 268 ASP A C 1
ATOM 2212 O O . ASP A 1 268 ? -4.071 -1.815 9.286 1.00 61.69 268 ASP A O 1
ATOM 2216 N N . LEU A 1 269 ? -2.322 -2.371 8.018 1.00 66.62 269 LEU A N 1
ATOM 2217 C CA . LEU A 1 269 ? -3.121 -3.112 7.041 1.00 66.62 269 LEU A CA 1
ATOM 2218 C C . LEU A 1 269 ? -2.908 -4.606 7.267 1.00 66.62 269 LEU A C 1
ATOM 2220 O O . LEU A 1 269 ? -1.874 -5.149 6.888 1.00 66.62 269 LEU A O 1
ATOM 2224 N N . ASP A 1 270 ? -3.931 -5.271 7.785 1.00 70.12 270 ASP A N 1
ATOM 2225 C CA . ASP A 1 270 ? -3.912 -6.721 7.953 1.00 70.12 270 ASP A CA 1
ATOM 2226 C C . ASP A 1 270 ? -4.726 -7.409 6.858 1.00 70.12 270 ASP A C 1
ATOM 2228 O O . ASP A 1 270 ? -5.759 -6.905 6.415 1.00 70.12 270 ASP A O 1
ATOM 2232 N N . CYS A 1 271 ? -4.311 -8.596 6.438 1.00 69.75 271 CYS A N 1
ATOM 2233 C CA . CYS A 1 271 ? -5.048 -9.457 5.533 1.00 69.75 271 CYS A CA 1
ATOM 2234 C C . CYS A 1 271 ? -5.543 -10.696 6.280 1.00 69.75 271 CYS A C 1
ATOM 2236 O O . CYS A 1 271 ? -4.834 -11.661 6.539 1.00 69.75 271 CYS A O 1
ATOM 2238 N N . THR A 1 272 ? -6.836 -10.729 6.570 1.00 68.12 272 THR A N 1
ATOM 2239 C CA . THR A 1 272 ? -7.479 -11.919 7.119 1.00 68.12 272 THR A CA 1
ATOM 2240 C C . THR A 1 272 ? -7.802 -12.909 6.001 1.00 68.12 272 THR A C 1
ATOM 2242 O O . THR A 1 272 ? -8.468 -12.575 5.023 1.00 68.12 272 THR A O 1
ATOM 2245 N N . ILE A 1 273 ? -7.388 -14.169 6.163 1.00 63.97 273 ILE A N 1
ATOM 2246 C CA . ILE A 1 273 ? -7.606 -15.228 5.159 1.00 63.97 273 ILE A CA 1
ATOM 2247 C C . ILE A 1 273 ? -9.104 -15.428 4.859 1.00 63.97 273 ILE A C 1
ATOM 2249 O O . ILE A 1 273 ? -9.463 -15.733 3.720 1.00 63.97 273 ILE A O 1
ATOM 2253 N N . TYR A 1 274 ? -9.985 -15.250 5.854 1.00 76.38 274 TYR A N 1
ATOM 2254 C CA . TYR A 1 274 ? -11.422 -15.482 5.707 1.00 76.38 274 TYR A CA 1
ATOM 2255 C C . TYR A 1 274 ? -12.285 -14.611 6.635 1.00 76.38 274 TYR A C 1
ATOM 2257 O O . TYR A 1 274 ? -12.070 -14.594 7.846 1.00 76.38 274 TYR A O 1
ATOM 2265 N N . TYR A 1 275 ? -13.312 -13.951 6.090 1.00 82.62 275 TYR A N 1
ATOM 2266 C CA . TYR A 1 275 ? -14.309 -13.193 6.856 1.00 82.62 275 TYR A CA 1
ATOM 2267 C C . TYR A 1 275 ? -15.676 -13.234 6.163 1.00 82.62 275 TYR A C 1
ATOM 2269 O O . TYR A 1 275 ? -15.783 -12.902 4.988 1.00 82.62 275 TYR A O 1
ATOM 2277 N N . ARG A 1 276 ? -16.738 -13.639 6.878 1.00 81.25 276 ARG A N 1
ATOM 2278 C CA . ARG A 1 276 ? -18.124 -13.730 6.355 1.00 81.25 276 ARG A CA 1
ATOM 2279 C C . ARG A 1 276 ? -18.234 -14.378 4.964 1.00 81.25 276 ARG A C 1
ATOM 2281 O O . ARG A 1 276 ? -18.911 -13.850 4.092 1.00 81.25 276 ARG A O 1
ATOM 2288 N N . SER A 1 277 ? -17.582 -15.520 4.755 1.00 85.56 277 SER A N 1
ATOM 2289 C CA . SER A 1 277 ? -17.505 -16.241 3.467 1.00 85.56 277 SER A CA 1
ATOM 2290 C C . SER A 1 277 ? -16.594 -15.665 2.384 1.00 85.56 277 SER A C 1
ATOM 2292 O O . SER A 1 277 ? -16.236 -16.386 1.452 1.00 85.56 277 SER A O 1
ATOM 2294 N N . TYR A 1 278 ? -16.115 -14.437 2.556 1.00 84.81 278 TYR A N 1
ATOM 2295 C CA . TYR A 1 278 ? -15.104 -13.857 1.689 1.00 84.81 278 TYR A CA 1
ATOM 2296 C C . TYR A 1 278 ? -13.716 -14.385 2.044 1.00 84.81 278 TYR A C 1
ATOM 2298 O O . TYR A 1 278 ? -13.397 -14.596 3.216 1.00 84.81 278 TYR A O 1
ATOM 2306 N N . LYS A 1 279 ? -12.890 -14.586 1.018 1.00 82.69 279 LYS A N 1
ATOM 2307 C CA . LYS A 1 279 ? -11.473 -14.935 1.150 1.00 82.69 279 LYS A CA 1
ATOM 2308 C C . LYS A 1 279 ? -10.618 -13.692 0.928 1.00 82.69 279 LYS A C 1
ATOM 2310 O O . LYS A 1 279 ? -11.036 -12.804 0.190 1.00 82.69 279 LYS A O 1
ATOM 2315 N N . ASP A 1 280 ? -9.434 -13.671 1.535 1.00 80.75 280 ASP A N 1
ATOM 2316 C CA . ASP A 1 280 ? -8.416 -12.626 1.332 1.00 80.75 280 ASP A CA 1
ATOM 2317 C C . ASP A 1 280 ? -8.959 -11.229 1.619 1.00 80.75 280 ASP A C 1
ATOM 2319 O O . ASP A 1 280 ? -8.973 -10.329 0.776 1.00 80.75 280 ASP A O 1
ATOM 2323 N N . VAL A 1 281 ? -9.488 -11.096 2.828 1.00 86.38 281 VAL A N 1
ATOM 2324 C CA . VAL A 1 281 ? -10.166 -9.899 3.289 1.00 86.38 281 VAL A CA 1
ATOM 2325 C C . VAL A 1 281 ? -9.146 -8.982 3.933 1.00 86.38 281 VAL A C 1
ATOM 2327 O O . VAL A 1 281 ? -8.553 -9.303 4.958 1.00 86.38 281 VAL A O 1
ATOM 2330 N N . PHE A 1 282 ? -8.968 -7.814 3.339 1.00 89.38 282 PHE A N 1
ATOM 2331 C CA . PHE A 1 282 ? -8.078 -6.780 3.830 1.00 89.38 282 PHE A CA 1
ATOM 2332 C C . PHE A 1 282 ? -8.815 -5.918 4.845 1.00 89.38 282 PHE A C 1
ATOM 2334 O O . PHE A 1 282 ? -9.912 -5.421 4.587 1.00 89.38 282 PHE A O 1
ATOM 2341 N N . THR A 1 283 ? -8.195 -5.729 5.995 1.00 87.31 283 THR A N 1
ATOM 2342 C CA . THR A 1 283 ? -8.748 -5.022 7.136 1.00 87.31 283 THR A CA 1
ATOM 2343 C C . THR A 1 283 ? -8.031 -3.690 7.280 1.00 87.31 283 THR A C 1
ATOM 2345 O O . THR A 1 283 ? -6.821 -3.641 7.471 1.00 87.31 283 THR A O 1
ATOM 2348 N N . VAL A 1 284 ? -8.789 -2.600 7.182 1.00 85.88 284 VAL A N 1
ATOM 2349 C CA . VAL A 1 284 ? -8.288 -1.236 7.367 1.00 85.88 284 VAL A CA 1
ATOM 2350 C C . VAL A 1 284 ? -8.855 -0.682 8.676 1.00 85.88 284 VAL A C 1
ATOM 2352 O O . VAL A 1 284 ? -10.068 -0.449 8.754 1.00 85.88 284 VAL A O 1
ATOM 2355 N N . PRO A 1 285 ? -8.026 -0.455 9.706 1.00 80.25 285 PRO A N 1
ATOM 2356 C CA . PRO A 1 285 ? -8.452 0.169 10.941 1.00 80.25 285 PRO A CA 1
ATOM 2357 C C . PRO A 1 285 ? -8.711 1.659 10.720 1.00 80.25 285 PRO A C 1
ATOM 2359 O O . PRO A 1 285 ? -8.003 2.369 10.004 1.00 80.25 285 PRO A O 1
ATOM 2362 N N . LEU A 1 286 ? -9.762 2.137 11.365 1.00 78.56 286 LEU A N 1
ATOM 2363 C CA . LEU A 1 286 ? -10.175 3.523 11.425 1.00 78.56 286 LEU A CA 1
ATOM 2364 C C . LEU A 1 286 ? -10.100 3.958 12.882 1.00 78.56 286 LEU A C 1
ATOM 2366 O O . LEU A 1 286 ? -10.838 3.445 13.725 1.00 78.56 286 LEU A O 1
ATOM 2370 N N . HIS A 1 287 ? -9.225 4.917 13.158 1.00 74.69 287 HIS A N 1
ATOM 2371 C CA . HIS A 1 287 ? -9.087 5.523 14.474 1.00 74.69 287 HIS A CA 1
ATOM 2372 C C . HIS A 1 287 ? -9.755 6.899 14.468 1.00 74.69 287 HIS A C 1
ATOM 2374 O O . HIS A 1 287 ? -9.509 7.730 13.588 1.00 74.69 287 HIS A O 1
ATOM 2380 N N . TYR A 1 288 ? -10.621 7.132 15.449 1.00 71.31 288 TYR A N 1
ATOM 2381 C CA . TYR A 1 288 ? -11.261 8.422 15.676 1.00 71.31 288 TYR A CA 1
ATOM 2382 C C . TYR A 1 288 ? -10.776 8.972 17.005 1.00 71.31 288 TYR A C 1
ATOM 2384 O O . TYR A 1 288 ? -11.015 8.363 18.053 1.00 71.31 288 TYR A O 1
ATOM 2392 N N . ASP A 1 289 ? -10.147 10.139 16.953 1.00 63.09 289 ASP A N 1
ATOM 2393 C CA . ASP A 1 289 ? -9.764 10.871 18.149 1.00 63.09 289 ASP A CA 1
ATOM 2394 C C . ASP A 1 289 ? -10.974 11.656 18.652 1.00 63.09 289 ASP A C 1
ATOM 2396 O O . ASP A 1 289 ? -11.675 12.323 17.883 1.00 63.09 289 ASP A O 1
ATOM 2400 N N . ASN A 1 290 ? -11.236 11.602 19.957 1.00 59.91 290 ASN A N 1
ATOM 2401 C CA . ASN A 1 290 ? -12.209 12.504 20.551 1.00 59.91 290 ASN A CA 1
ATOM 2402 C C . ASN A 1 290 ? -11.517 13.850 20.848 1.00 59.91 290 ASN A C 1
ATOM 2404 O O . ASN A 1 290 ? -10.711 13.920 21.778 1.00 59.91 290 ASN A O 1
ATOM 2408 N N . PRO A 1 291 ? -11.841 14.936 20.119 1.00 53.78 291 PRO A N 1
ATOM 2409 C CA . PRO A 1 291 ? -11.188 16.241 20.284 1.00 53.78 291 PRO A CA 1
ATOM 2410 C C . PRO A 1 291 ? -11.379 16.830 21.687 1.00 53.78 291 PRO A C 1
ATOM 2412 O O . PRO A 1 291 ? -10.567 17.626 22.146 1.00 53.7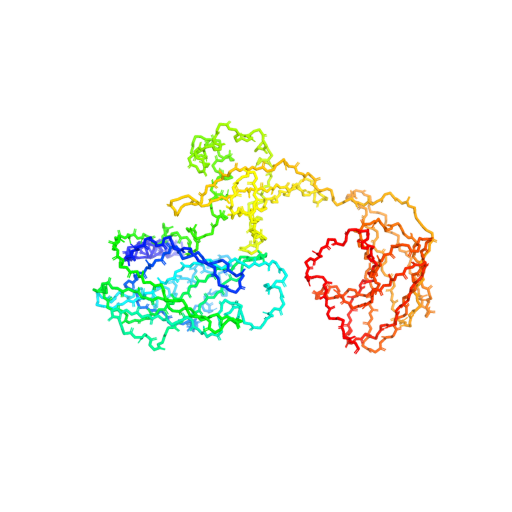8 291 PRO A O 1
ATOM 2415 N N . ASN A 1 292 ? -12.453 16.428 22.369 1.00 54.84 292 ASN A N 1
ATOM 2416 C CA . ASN A 1 292 ? -12.792 16.898 23.704 1.00 54.84 292 ASN A CA 1
ATOM 2417 C C . ASN A 1 292 ? -12.237 15.972 24.793 1.00 54.84 292 ASN A C 1
ATOM 2419 O O . ASN A 1 292 ? -12.354 16.285 25.975 1.00 54.84 292 ASN A O 1
ATOM 2423 N N . ASN A 1 293 ? -11.688 14.808 24.424 1.00 56.62 293 ASN A N 1
ATOM 2424 C CA . ASN A 1 293 ? -11.213 13.825 25.385 1.00 56.62 293 ASN A CA 1
ATOM 2425 C C . ASN A 1 293 ? -10.171 12.871 24.784 1.00 56.62 293 ASN A C 1
ATOM 2427 O O . ASN A 1 293 ? -10.495 11.758 24.372 1.00 56.62 293 ASN A O 1
ATOM 2431 N N . TYR A 1 294 ? -8.900 13.269 24.840 1.00 57.09 294 TYR A N 1
ATOM 2432 C CA . TYR A 1 294 ? -7.761 12.455 24.395 1.00 57.09 294 TYR A CA 1
ATOM 2433 C C . TYR A 1 294 ? -7.622 11.089 25.112 1.00 57.09 294 TYR A C 1
ATOM 2435 O O . TYR A 1 294 ? -6.774 10.293 24.727 1.00 57.09 294 TYR A O 1
ATOM 2443 N N . ARG A 1 295 ? -8.425 10.788 26.152 1.00 47.03 295 ARG A N 1
ATOM 2444 C CA . ARG A 1 295 ? -8.430 9.484 26.853 1.00 47.03 295 ARG A CA 1
ATOM 2445 C C . ARG A 1 295 ? -9.194 8.377 26.125 1.00 47.03 295 ARG A C 1
ATOM 2447 O O . ARG A 1 295 ? -9.142 7.226 26.555 1.00 47.03 295 ARG A O 1
ATOM 2454 N N . TYR A 1 296 ? -9.950 8.714 25.089 1.00 53.53 296 TYR A N 1
ATOM 2455 C CA . TYR A 1 296 ? -10.747 7.747 24.348 1.00 53.53 296 TYR A CA 1
ATOM 2456 C C . TYR A 1 296 ? -10.448 7.895 22.870 1.00 53.53 296 TYR A C 1
ATOM 2458 O O . TYR A 1 296 ? -10.632 8.975 22.305 1.00 53.53 296 TYR A O 1
ATOM 2466 N N . TYR A 1 297 ? -10.065 6.790 22.247 1.00 65.00 297 TYR A N 1
ATOM 2467 C CA . TYR A 1 297 ? -10.132 6.675 20.804 1.00 65.00 297 TYR A CA 1
ATOM 2468 C C . TYR A 1 297 ? -11.221 5.669 20.463 1.00 65.00 297 TYR A C 1
ATOM 2470 O O . TYR A 1 297 ? -11.467 4.693 21.171 1.00 65.00 297 TYR A O 1
ATOM 2478 N N . THR A 1 298 ? -11.944 5.938 19.391 1.00 68.69 298 THR A N 1
ATOM 2479 C CA . THR A 1 298 ? -12.848 4.937 18.835 1.00 68.69 298 THR A CA 1
ATOM 2480 C C . THR A 1 298 ? -12.096 4.197 17.751 1.00 68.69 298 THR A C 1
ATOM 2482 O O . THR A 1 298 ? -11.445 4.831 16.925 1.00 68.69 298 THR A O 1
ATOM 2485 N N . GLN A 1 299 ? -12.199 2.873 17.743 1.00 77.62 299 GLN A N 1
ATOM 2486 C CA . GLN A 1 299 ? -11.688 2.053 16.657 1.00 77.62 299 GLN A CA 1
ATOM 2487 C C . GLN A 1 299 ? -12.849 1.403 15.908 1.00 77.62 299 GLN A C 1
ATOM 2489 O O . GLN A 1 299 ? -13.806 0.898 16.503 1.00 77.62 299 GLN A O 1
ATOM 2494 N N . GLN A 1 300 ? -12.768 1.441 14.586 1.00 81.69 300 GLN A N 1
ATOM 2495 C CA . GLN A 1 300 ? -13.591 0.656 13.674 1.00 81.69 300 GLN A CA 1
ATOM 2496 C C . GLN A 1 300 ? -12.677 -0.045 12.682 1.00 81.69 300 GLN A C 1
ATOM 2498 O O . GLN A 1 300 ? -11.577 0.423 12.424 1.00 81.69 300 GLN A O 1
ATOM 2503 N N . TYR A 1 301 ? -13.144 -1.130 12.089 1.00 86.62 301 TYR A N 1
ATOM 2504 C CA . TYR A 1 301 ? -12.440 -1.796 11.008 1.00 86.62 301 TYR A CA 1
ATOM 2505 C C . TYR A 1 301 ? -13.327 -1.825 9.777 1.00 86.62 301 TYR A C 1
ATOM 2507 O O . TYR A 1 301 ? -14.503 -2.187 9.860 1.00 86.62 301 TYR A O 1
ATOM 2515 N N . LEU A 1 302 ? -12.757 -1.434 8.643 1.00 90.38 302 LEU A N 1
ATOM 2516 C CA . LEU A 1 302 ? -13.327 -1.675 7.329 1.00 90.38 302 LEU A CA 1
ATOM 2517 C C . LEU A 1 302 ? -12.746 -2.957 6.764 1.00 90.38 302 LEU A C 1
ATOM 2519 O O . LEU A 1 302 ? -11.532 -3.131 6.745 1.00 90.38 302 LEU A O 1
ATOM 2523 N N . PHE A 1 303 ? -13.619 -3.806 6.245 1.00 92.69 303 PHE A N 1
ATOM 2524 C CA . PHE A 1 303 ? -13.227 -5.012 5.538 1.00 92.69 303 PHE A CA 1
ATOM 2525 C C . PHE A 1 303 ? -13.386 -4.778 4.047 1.00 92.69 303 PHE A C 1
ATOM 2527 O O . PHE A 1 303 ? -14.435 -4.311 3.590 1.00 92.69 303 PHE A O 1
ATOM 2534 N N . LEU A 1 304 ? -12.344 -5.096 3.290 1.00 93.81 304 LEU A N 1
ATOM 2535 C CA . LEU A 1 304 ? -12.296 -4.929 1.853 1.00 93.81 304 LEU A CA 1
ATOM 2536 C C . LEU A 1 304 ? -11.878 -6.231 1.186 1.00 93.81 304 LEU A C 1
ATOM 2538 O O . LEU A 1 304 ? -10.999 -6.939 1.662 1.00 93.81 304 LEU A O 1
ATOM 2542 N N . VAL A 1 305 ? -12.481 -6.507 0.043 1.00 92.19 305 VAL A N 1
ATOM 2543 C CA . VAL A 1 305 ? -12.054 -7.562 -0.876 1.00 92.19 305 VAL A CA 1
ATOM 2544 C C . VAL A 1 305 ? -11.715 -6.924 -2.203 1.00 92.19 305 VAL A C 1
ATOM 2546 O O . VAL A 1 305 ? -12.090 -5.780 -2.469 1.00 92.19 305 VAL A O 1
ATOM 2549 N N . GLU A 1 306 ? -11.010 -7.651 -3.049 1.00 87.94 306 GLU A N 1
ATOM 2550 C CA . GLU A 1 306 ? -10.830 -7.221 -4.422 1.00 87.94 306 GLU A CA 1
ATOM 2551 C C . GLU A 1 306 ? -11.805 -7.943 -5.353 1.00 87.94 306 GLU A C 1
ATOM 2553 O O . GLU A 1 306 ? -11.974 -9.156 -5.283 1.00 87.94 306 GLU A O 1
ATOM 2558 N N . GLU A 1 307 ? -12.433 -7.162 -6.227 1.00 87.25 307 GLU A N 1
ATOM 2559 C CA . GLU A 1 307 ? -13.346 -7.597 -7.277 1.00 87.25 307 GLU A CA 1
ATOM 2560 C C . GLU A 1 307 ? -12.978 -6.840 -8.564 1.00 87.25 307 GLU A C 1
ATOM 2562 O O . GLU A 1 307 ? -12.920 -5.607 -8.577 1.00 87.25 307 GLU A O 1
ATOM 2567 N N . ASP A 1 308 ? -12.684 -7.572 -9.641 1.00 82.12 308 ASP A N 1
ATOM 2568 C CA . ASP A 1 308 ? -12.360 -7.026 -10.969 1.00 82.12 308 ASP A CA 1
ATOM 2569 C C . ASP A 1 308 ? -11.241 -5.960 -10.988 1.00 82.12 308 ASP A C 1
ATOM 2571 O O . ASP A 1 308 ? -11.290 -4.951 -11.705 1.00 82.12 308 ASP A O 1
ATOM 2575 N N . GLY A 1 309 ? -10.192 -6.165 -10.192 1.00 77.12 309 GLY A N 1
ATOM 2576 C CA . GLY A 1 309 ? -9.063 -5.243 -10.078 1.00 77.12 309 GLY A CA 1
ATOM 2577 C C . GLY A 1 309 ? -9.364 -3.990 -9.258 1.00 77.12 309 GLY A C 1
ATOM 2578 O O . GLY A 1 309 ? -8.587 -3.033 -9.317 1.00 77.12 309 GLY A O 1
ATOM 2579 N N . LEU A 1 310 ? -10.482 -3.957 -8.530 1.00 86.19 310 LEU A N 1
ATOM 2580 C CA . LEU A 1 310 ? -10.887 -2.852 -7.670 1.00 86.19 310 LEU A CA 1
ATOM 2581 C C . LEU A 1 310 ? -11.151 -3.343 -6.251 1.00 86.19 310 LEU A C 1
ATOM 2583 O O . LEU A 1 310 ? -11.785 -4.368 -6.030 1.00 86.19 310 LEU A O 1
ATOM 2587 N N . TRP A 1 311 ? -10.728 -2.553 -5.272 1.00 90.62 311 TRP A N 1
ATOM 2588 C CA . TRP A 1 311 ? -11.107 -2.789 -3.887 1.00 90.62 311 TRP A CA 1
ATOM 2589 C C . TRP A 1 311 ? -12.575 -2.439 -3.671 1.00 90.62 311 TRP A C 1
ATOM 2591 O O . TRP A 1 311 ? -13.064 -1.408 -4.146 1.00 90.62 311 TRP A O 1
ATOM 2601 N N . LYS A 1 312 ? -13.266 -3.300 -2.934 1.00 94.94 312 LYS A N 1
ATOM 2602 C CA . LYS A 1 312 ? -14.671 -3.174 -2.574 1.00 94.94 312 LYS A CA 1
ATOM 2603 C C . LYS A 1 312 ? -14.831 -3.381 -1.083 1.00 94.94 312 LYS A C 1
ATOM 2605 O O . LYS A 1 312 ? -14.308 -4.339 -0.529 1.00 94.94 312 LYS A O 1
ATOM 2610 N N . VAL A 1 313 ? -15.569 -2.487 -0.441 1.00 95.12 313 VAL A N 1
ATOM 2611 C CA . VAL A 1 313 ? -15.942 -2.634 0.968 1.00 95.12 313 VAL A CA 1
ATOM 2612 C C . VAL A 1 313 ? -16.981 -3.748 1.085 1.00 95.12 313 VAL A C 1
ATOM 2614 O O . VAL A 1 313 ? -17.937 -3.767 0.309 1.00 95.12 313 VAL A O 1
ATOM 2617 N N . VAL A 1 314 ? -16.807 -4.655 2.046 1.00 96.12 314 VAL A N 1
ATOM 2618 C CA . VAL A 1 314 ? -17.749 -5.760 2.314 1.00 96.12 314 VAL A CA 1
ATOM 2619 C C . VAL A 1 314 ? -18.438 -5.649 3.667 1.00 96.12 314 VAL A C 1
ATOM 2621 O O . VAL A 1 314 ? -19.566 -6.106 3.810 1.00 96.12 314 VAL A O 1
ATOM 2624 N N . ASP A 1 315 ? -17.792 -5.038 4.660 1.00 94.31 315 ASP A N 1
ATOM 2625 C CA . ASP A 1 315 ? -18.401 -4.769 5.963 1.00 94.31 315 ASP A CA 1
ATOM 2626 C C . ASP A 1 315 ? -17.633 -3.663 6.703 1.00 94.31 315 ASP A C 1
ATOM 2628 O O . ASP A 1 315 ? -16.523 -3.273 6.327 1.00 94.31 315 ASP A O 1
ATOM 2632 N N . ILE A 1 316 ? -18.231 -3.169 7.782 1.00 90.62 316 ILE A N 1
ATOM 2633 C CA . ILE A 1 316 ? -17.604 -2.290 8.763 1.00 90.62 316 ILE A CA 1
ATOM 2634 C C . ILE A 1 316 ? -17.996 -2.732 10.173 1.00 90.62 316 ILE A C 1
ATOM 2636 O O . ILE A 1 316 ? -19.179 -2.948 10.450 1.00 90.62 316 ILE A O 1
ATOM 2640 N N . THR A 1 317 ? -17.045 -2.846 11.100 1.00 88.12 317 THR A N 1
ATOM 2641 C CA . THR A 1 317 ? -17.369 -3.181 12.497 1.00 88.12 317 THR A CA 1
ATOM 2642 C C . THR A 1 317 ? -18.137 -2.053 13.190 1.00 88.12 317 THR A C 1
ATOM 2644 O O . THR A 1 317 ? -18.073 -0.888 12.785 1.00 88.12 317 THR A O 1
ATOM 2647 N N . PRO A 1 318 ? -18.869 -2.351 14.278 1.00 85.69 318 PRO A N 1
ATOM 2648 C CA . PRO A 1 318 ? -19.302 -1.313 15.202 1.00 85.69 318 PRO A CA 1
ATOM 2649 C C . PRO A 1 318 ? -18.114 -0.467 15.679 1.00 85.69 318 PRO A C 1
ATOM 2651 O O . PRO A 1 318 ? -16.974 -0.933 15.712 1.00 85.69 318 PRO A O 1
ATOM 2654 N N . ALA A 1 319 ? -18.401 0.784 16.039 1.00 79.81 319 ALA A N 1
ATOM 2655 C CA . ALA A 1 319 ? -17.454 1.621 16.766 1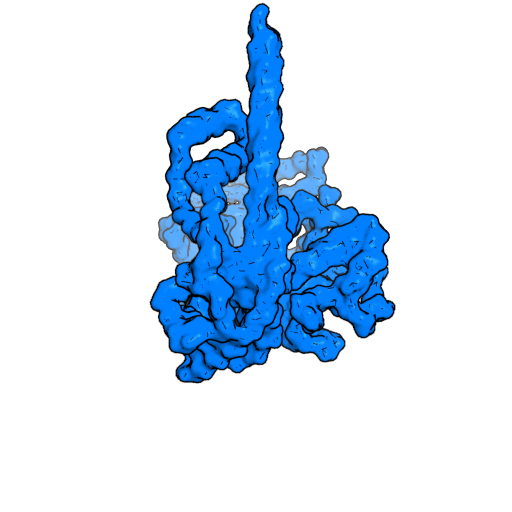.00 79.81 319 ALA A CA 1
ATOM 2656 C C . ALA A 1 319 ? -17.246 1.036 18.149 1.00 79.81 319 ALA A C 1
ATOM 2658 O O . ALA A 1 319 ? -18.161 1.066 18.971 1.00 79.81 319 ALA A O 1
ATOM 2659 N N . ASN A 1 320 ? -16.037 0.558 18.394 1.00 72.81 320 ASN A N 1
ATOM 2660 C CA . ASN A 1 320 ? -15.623 0.166 19.719 1.00 72.81 320 ASN A CA 1
ATOM 2661 C C . ASN A 1 320 ? -14.889 1.363 20.307 1.00 72.81 320 ASN A C 1
ATOM 2663 O O . ASN A 1 320 ? -13.780 1.698 19.886 1.00 72.81 320 ASN A O 1
ATOM 2667 N N . GLN A 1 321 ? -15.551 2.061 21.229 1.00 58.84 321 GLN A N 1
ATOM 2668 C CA . GLN A 1 321 ? -14.889 3.086 22.017 1.00 58.84 321 GLN A CA 1
ATOM 2669 C C . GLN A 1 321 ? -13.889 2.370 22.918 1.00 58.84 321 GLN A C 1
ATOM 2671 O O . GLN A 1 321 ? -14.272 1.699 23.875 1.00 58.84 321 GLN A O 1
ATOM 2676 N N . GLN A 1 322 ? -12.613 2.486 22.579 1.00 50.22 322 GLN A N 1
ATOM 2677 C CA . GLN A 1 322 ? -11.555 2.042 23.454 1.00 50.22 322 GLN A CA 1
ATOM 2678 C C . GLN A 1 322 ? -11.283 3.177 24.433 1.00 50.22 322 GLN A C 1
ATOM 2680 O O . GLN A 1 322 ? -10.821 4.267 24.084 1.00 50.22 322 GLN A O 1
ATOM 2685 N N . MET A 1 323 ? -11.662 2.941 25.682 1.00 39.50 323 MET A N 1
ATOM 2686 C CA . MET A 1 323 ? -11.150 3.730 26.784 1.00 39.50 323 MET A CA 1
ATOM 2687 C C . MET A 1 323 ? -9.709 3.291 27.009 1.00 39.50 323 MET A C 1
ATOM 2689 O O . MET A 1 323 ? -9.444 2.093 27.101 1.00 39.50 323 MET A O 1
ATOM 2693 N N . PHE A 1 324 ? -8.792 4.238 27.188 1.00 38.16 324 PHE A N 1
ATOM 2694 C CA . PHE A 1 324 ? -7.633 3.949 28.024 1.00 38.16 324 PHE A CA 1
ATOM 2695 C C . PHE A 1 324 ? -8.166 3.708 29.443 1.00 38.16 324 PHE A C 1
ATOM 2697 O O . PHE A 1 324 ? -8.326 4.638 30.234 1.00 38.16 324 PHE A O 1
ATOM 2704 N N . THR A 1 325 ? -8.602 2.478 29.722 1.00 29.31 325 THR A N 1
ATOM 2705 C CA . THR A 1 325 ? -9.163 2.095 31.016 1.00 29.31 325 THR A CA 1
ATOM 2706 C C . THR A 1 325 ? -8.027 2.098 32.024 1.00 29.31 325 THR A C 1
ATOM 2708 O O . THR A 1 325 ? -7.221 1.176 32.054 1.00 29.31 325 THR A O 1
ATOM 2711 N N . LEU A 1 326 ? -7.962 3.134 32.858 1.00 32.19 326 LEU A N 1
ATOM 2712 C CA . LEU A 1 326 ? -7.298 3.009 34.150 1.00 32.19 326 LEU A CA 1
ATOM 2713 C C . LEU A 1 326 ? -8.161 2.071 35.010 1.00 32.19 326 LEU A C 1
ATOM 2715 O O . LEU A 1 326 ? -9.371 2.314 35.109 1.00 32.19 326 LEU A O 1
ATOM 2719 N N . PRO A 1 327 ? -7.608 1.007 35.617 1.00 30.84 327 PRO A N 1
ATOM 2720 C CA . PRO A 1 327 ? -8.350 0.230 36.595 1.00 30.84 327 PRO A CA 1
ATOM 2721 C C . PRO A 1 327 ? -8.643 1.085 37.842 1.00 30.84 327 PRO A C 1
ATOM 2723 O O . PRO A 1 327 ? -7.880 2.006 38.151 1.00 30.84 327 PRO A O 1
ATOM 2726 N N . PRO A 1 328 ? -9.726 0.786 38.580 1.00 27.84 328 PRO A N 1
ATOM 2727 C CA . PRO A 1 328 ? -9.920 1.296 39.931 1.00 27.84 328 PRO A CA 1
ATOM 2728 C C . PRO A 1 328 ? -8.726 0.897 40.805 1.00 27.84 328 PRO A C 1
ATOM 2730 O O . PRO A 1 328 ? -8.211 -0.213 40.691 1.00 27.84 328 PRO A O 1
ATOM 2733 N N . THR A 1 329 ? -8.299 1.813 41.668 1.00 33.81 329 THR A N 1
ATOM 2734 C CA . THR A 1 329 ? -7.308 1.573 42.719 1.00 33.81 329 THR A CA 1
ATOM 2735 C C . THR A 1 329 ? -7.731 0.393 43.584 1.00 33.81 329 THR A C 1
ATOM 2737 O O . THR A 1 329 ? -8.801 0.472 44.178 1.00 33.81 329 THR A O 1
ATOM 2740 N N . ASP A 1 330 ? -6.909 -0.662 43.619 1.00 35.78 330 ASP A N 1
ATOM 2741 C CA . ASP A 1 330 ? -6.464 -1.358 44.838 1.00 35.78 330 ASP A CA 1
ATOM 2742 C C . ASP A 1 330 ? -5.567 -2.568 44.496 1.00 35.78 330 ASP A C 1
ATOM 2744 O O . ASP A 1 330 ? -6.054 -3.592 44.026 1.00 35.78 330 ASP A O 1
ATOM 2748 N N . LEU A 1 331 ? -4.265 -2.519 44.817 1.00 33.84 331 LEU A N 1
ATOM 2749 C CA . LEU A 1 331 ? -3.503 -3.738 45.136 1.00 33.84 331 LEU A CA 1
ATOM 2750 C C . LEU A 1 331 ? -2.308 -3.463 46.063 1.00 33.84 331 LEU A C 1
ATOM 2752 O O . LEU A 1 331 ? -2.059 -2.309 46.398 1.00 33.84 331 LEU A O 1
ATOM 2756 N N . LYS A 1 332 ? -1.633 -4.535 46.536 1.00 33.28 332 LYS A N 1
ATOM 2757 C CA . LYS A 1 332 ? -0.891 -4.584 47.819 1.00 33.28 332 LYS A CA 1
ATOM 2758 C C . LYS A 1 332 ? 0.647 -4.789 47.875 1.00 33.28 332 LYS A C 1
ATOM 2760 O O . LYS A 1 332 ? 1.130 -4.276 48.876 1.00 33.28 332 LYS A O 1
ATOM 2765 N N . THR A 1 333 ? 1.435 -5.382 46.936 1.00 32.78 333 THR A N 1
ATOM 2766 C CA . THR A 1 333 ? 2.947 -5.241 46.839 1.00 32.78 333 THR A CA 1
ATOM 2767 C C . THR A 1 333 ? 3.676 -5.974 45.689 1.00 32.78 333 THR A C 1
ATOM 2769 O O . THR A 1 333 ? 3.268 -7.049 45.287 1.00 32.78 333 THR A O 1
ATOM 2772 N N . ALA A 1 334 ? 4.802 -5.399 45.251 1.00 33.09 334 ALA A N 1
ATOM 2773 C CA . ALA A 1 334 ? 5.876 -5.781 44.316 1.00 33.09 334 ALA A CA 1
ATOM 2774 C C . ALA A 1 334 ? 7.111 -5.018 44.822 1.00 33.09 334 ALA A C 1
ATOM 2776 O O . ALA A 1 334 ? 6.922 -3.932 45.347 1.00 33.09 334 ALA A O 1
ATOM 2777 N N . ILE A 1 335 ? 8.336 -5.538 44.760 1.00 36.28 335 ILE A N 1
ATOM 2778 C CA . ILE A 1 335 ? 9.517 -4.897 45.377 1.00 36.28 335 ILE A CA 1
ATOM 2779 C C . ILE A 1 335 ? 10.618 -4.768 44.319 1.00 36.28 335 ILE A C 1
ATOM 2781 O O . ILE A 1 335 ? 10.985 -5.739 43.666 1.00 36.28 335 ILE A O 1
ATOM 2785 N N . VAL A 1 336 ? 11.150 -3.562 44.165 1.00 31.72 336 VAL A N 1
ATOM 2786 C CA . VAL A 1 336 ? 12.295 -3.190 43.334 1.00 31.72 336 VAL A CA 1
ATOM 2787 C C . VAL A 1 336 ? 13.456 -2.922 44.275 1.00 31.72 336 VAL A C 1
ATOM 2789 O O . VAL A 1 336 ? 13.368 -2.053 45.139 1.00 31.72 336 VAL A O 1
ATOM 2792 N N . GLN A 1 337 ? 14.542 -3.667 44.125 1.00 30.30 337 GLN A N 1
ATOM 2793 C CA . GLN A 1 337 ? 15.792 -3.444 44.844 1.00 30.30 337 GLN A CA 1
ATOM 2794 C C . GLN A 1 337 ? 16.871 -3.133 43.809 1.00 30.30 337 GLN A C 1
ATOM 2796 O O . GLN A 1 337 ? 17.406 -4.028 43.159 1.00 30.30 337 GLN A O 1
ATOM 2801 N N . GLY A 1 338 ? 17.169 -1.849 43.629 1.00 28.92 338 GLY A N 1
ATOM 2802 C CA . GLY A 1 338 ? 18.215 -1.375 42.726 1.00 28.92 338 GLY A CA 1
ATOM 2803 C C . GLY A 1 338 ? 19.051 -0.298 43.403 1.00 28.92 338 GLY A C 1
ATOM 2804 O O . GLY A 1 338 ? 18.539 0.455 44.230 1.00 28.92 338 GLY A O 1
ATOM 2805 N N . GLN A 1 339 ? 20.341 -0.258 43.079 1.00 30.25 339 GLN A N 1
ATOM 2806 C CA . GLN A 1 339 ? 21.242 0.806 43.511 1.00 30.25 339 GLN A CA 1
ATOM 2807 C C . GLN A 1 339 ? 21.129 1.965 42.519 1.00 30.25 339 GLN A C 1
ATOM 2809 O O . GLN A 1 339 ? 21.275 1.750 41.322 1.00 30.25 339 GLN A O 1
ATOM 2814 N N . SER A 1 340 ? 20.816 3.168 42.996 1.00 30.66 340 SER A N 1
ATOM 2815 C CA . SER A 1 340 ? 20.768 4.380 42.173 1.00 30.66 340 SER A CA 1
ATOM 2816 C C . SER A 1 340 ? 20.845 5.607 43.084 1.00 30.66 340 SER A C 1
ATOM 2818 O O . SER A 1 340 ? 20.195 5.641 44.129 1.00 30.66 340 SER A O 1
ATOM 2820 N N . GLU A 1 341 ? 21.642 6.600 42.688 1.00 27.42 341 GLU A N 1
ATOM 2821 C CA . GLU A 1 341 ? 21.558 7.974 43.186 1.00 27.42 341 GLU A CA 1
ATOM 2822 C C . GLU A 1 341 ? 20.740 8.789 42.171 1.00 27.42 341 GLU A C 1
ATOM 2824 O O . GLU A 1 341 ? 21.156 8.975 41.026 1.00 27.42 341 GLU A O 1
ATOM 2829 N N . GLY A 1 342 ? 19.559 9.272 42.562 1.00 30.22 342 GLY A N 1
ATOM 2830 C CA . GLY A 1 342 ? 18.724 10.094 41.686 1.00 30.22 342 GLY A CA 1
ATOM 2831 C C . GLY A 1 342 ? 17.381 10.483 42.301 1.00 30.22 342 GLY A C 1
ATOM 2832 O O . GLY A 1 342 ? 16.757 9.707 43.018 1.00 30.22 342 GLY A O 1
ATOM 2833 N N . GLU A 1 343 ? 16.925 11.706 42.017 1.00 30.41 343 GLU A N 1
ATOM 2834 C CA . GLU A 1 343 ? 15.620 12.211 42.460 1.00 30.41 343 GLU A CA 1
ATOM 2835 C C . GLU A 1 343 ? 14.453 11.402 41.874 1.00 30.41 343 GLU A C 1
ATOM 2837 O O . GLU A 1 343 ? 14.390 11.128 40.672 1.00 30.41 343 GLU A O 1
ATOM 2842 N N . ILE A 1 344 ? 13.464 11.106 42.718 1.00 29.98 344 ILE A N 1
ATOM 2843 C CA . ILE A 1 344 ? 12.210 10.461 42.325 1.00 29.98 344 ILE A CA 1
ATOM 2844 C C . ILE A 1 344 ? 11.209 11.529 41.878 1.00 29.98 344 ILE A C 1
ATOM 2846 O O . ILE A 1 344 ? 10.809 12.392 42.656 1.00 29.98 344 ILE A O 1
ATOM 2850 N N . TRP A 1 345 ? 10.736 11.423 40.637 1.00 28.66 345 TRP A N 1
ATOM 2851 C CA . TRP A 1 345 ? 9.664 12.263 40.103 1.00 28.66 345 TRP A CA 1
ATOM 2852 C C . TRP A 1 345 ? 8.407 11.414 39.914 1.00 28.66 345 TRP A C 1
ATOM 2854 O O . TRP A 1 345 ? 8.202 10.799 38.868 1.00 28.66 345 TRP A O 1
ATOM 2864 N N . ALA A 1 346 ? 7.541 11.376 40.926 1.00 29.94 346 ALA A N 1
ATOM 2865 C CA . ALA A 1 346 ? 6.211 10.794 40.787 1.00 29.94 346 ALA A CA 1
ATOM 2866 C C . ALA A 1 346 ? 5.244 11.864 40.260 1.00 29.94 346 ALA A C 1
ATOM 2868 O O . ALA A 1 346 ? 4.762 12.710 41.008 1.00 29.94 346 ALA A O 1
ATOM 2869 N N . VAL A 1 347 ? 4.944 11.842 38.960 1.00 28.05 347 VAL A N 1
ATOM 2870 C CA . VAL A 1 347 ? 3.905 12.710 38.390 1.00 28.05 347 VAL A CA 1
ATOM 2871 C C . VAL A 1 347 ? 2.577 11.961 38.402 1.00 28.05 347 VAL A C 1
ATOM 2873 O O . VAL A 1 347 ? 2.312 11.136 37.529 1.00 28.05 347 VAL A O 1
ATOM 2876 N N . LYS A 1 348 ? 1.698 12.294 39.354 1.00 32.56 348 LYS A N 1
ATOM 2877 C CA . LYS A 1 348 ? 0.263 12.019 39.213 1.00 32.56 348 LYS A CA 1
ATOM 2878 C C . LYS A 1 348 ? -0.358 13.181 38.442 1.00 32.56 348 LYS A C 1
ATOM 2880 O O . LYS A 1 348 ? -0.533 14.265 38.985 1.00 32.56 348 LYS A O 1
ATOM 2885 N N . ARG A 1 349 ? -0.679 12.977 37.164 1.00 31.41 349 ARG A N 1
ATOM 2886 C CA . ARG A 1 349 ? -1.395 13.982 36.365 1.00 31.41 349 ARG A CA 1
ATOM 2887 C C . ARG A 1 349 ? -2.902 13.783 36.543 1.00 31.41 349 ARG A C 1
ATOM 2889 O O . ARG A 1 349 ? -3.484 12.892 35.924 1.00 31.41 349 ARG A O 1
ATOM 2896 N N . GLU A 1 350 ? -3.531 14.581 37.402 1.00 30.62 350 GLU A N 1
ATOM 2897 C CA . GLU A 1 350 ? -4.992 14.715 37.405 1.00 30.62 350 GLU A CA 1
ATOM 2898 C C . GLU A 1 350 ? -5.416 15.586 36.211 1.00 30.62 350 GLU A C 1
ATOM 2900 O O . GLU A 1 350 ? -4.731 16.532 35.836 1.00 30.62 350 GLU A O 1
ATOM 2905 N N . LEU A 1 351 ? -6.500 15.202 35.534 1.00 34.66 351 LEU A N 1
ATOM 2906 C CA . LEU A 1 351 ? -6.994 15.874 34.326 1.00 34.66 351 LEU A CA 1
ATOM 2907 C C . LEU A 1 351 ? -8.166 16.794 34.682 1.00 34.66 351 LEU A C 1
ATOM 2909 O O . LEU A 1 351 ? -9.291 16.572 34.243 1.00 34.66 351 LEU A O 1
ATOM 2913 N N . ASP A 1 352 ? -7.867 17.807 35.492 1.00 34.47 352 ASP A N 1
ATOM 2914 C CA . ASP A 1 352 ? -8.677 19.011 35.679 1.00 34.47 352 ASP A CA 1
ATOM 2915 C C . ASP A 1 352 ? -7.729 20.229 35.622 1.00 34.47 352 ASP A C 1
ATOM 2917 O O . ASP A 1 352 ? -6.898 20.381 36.517 1.00 34.47 352 ASP A O 1
ATOM 2921 N N . PRO A 1 353 ? -7.779 21.074 34.572 1.00 35.28 353 PRO A N 1
ATOM 2922 C CA . PRO A 1 353 ? -6.875 22.216 34.431 1.00 35.28 353 PRO A CA 1
ATOM 2923 C C . PRO A 1 353 ? -7.111 23.344 35.454 1.00 35.28 353 PRO A C 1
ATOM 2925 O O . PRO A 1 353 ? -6.341 24.300 35.455 1.00 35.28 353 PRO A O 1
ATOM 2928 N N . GLU A 1 354 ? -8.133 23.266 36.319 1.00 33.94 354 GLU A N 1
ATOM 2929 C CA . GLU A 1 354 ? -8.397 24.286 37.351 1.00 33.94 354 GLU A CA 1
ATOM 2930 C C . GLU A 1 354 ? -8.009 23.871 38.781 1.00 33.94 354 GL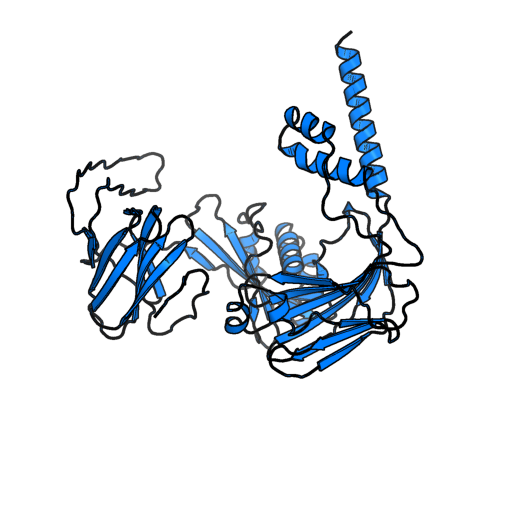U A C 1
ATOM 2932 O O . GLU A 1 354 ? -8.187 24.651 39.720 1.00 33.94 354 GLU A O 1
ATOM 2937 N N . LYS A 1 355 ? -7.433 22.677 38.977 1.00 36.16 355 LYS A N 1
ATOM 2938 C CA . LYS A 1 355 ? -6.943 22.225 40.290 1.00 36.16 355 LYS A CA 1
ATOM 2939 C C . LYS A 1 355 ? -5.613 21.487 40.185 1.00 36.16 355 LYS A C 1
ATOM 2941 O O . LYS A 1 355 ? -5.523 20.294 40.463 1.00 36.16 355 LYS A O 1
ATOM 2946 N N . ASP A 1 356 ? -4.556 22.226 39.873 1.00 31.31 356 ASP A N 1
ATOM 2947 C CA . ASP A 1 356 ? -3.202 21.758 40.157 1.00 31.31 356 ASP A CA 1
ATOM 2948 C C . ASP A 1 356 ? -3.005 21.709 41.679 1.00 31.31 356 ASP A C 1
ATOM 2950 O O . ASP A 1 356 ? -2.914 22.738 42.349 1.00 31.31 356 ASP A O 1
ATOM 2954 N N . THR A 1 357 ? -2.933 20.500 42.236 1.00 33.91 357 THR A N 1
ATOM 2955 C CA . THR A 1 357 ? -2.339 20.295 43.561 1.00 33.91 357 THR A CA 1
ATOM 2956 C C . THR A 1 357 ? -1.057 19.503 43.364 1.00 33.91 357 THR A C 1
ATOM 2958 O O . THR A 1 357 ? -1.060 18.283 43.220 1.00 33.91 357 THR A O 1
ATOM 2961 N N . GLU A 1 358 ? 0.050 20.229 43.283 1.00 30.61 358 GLU A N 1
ATOM 2962 C CA . GLU A 1 358 ? 1.390 19.675 43.154 1.00 30.61 358 GLU A CA 1
ATOM 2963 C C . GLU A 1 358 ? 1.779 19.022 44.491 1.00 30.61 358 GLU A C 1
ATOM 2965 O O . GLU A 1 358 ? 2.041 19.710 45.478 1.00 30.61 358 GLU A O 1
ATOM 2970 N N . TYR A 1 359 ? 1.798 17.688 44.558 1.00 31.34 359 TYR A N 1
ATOM 2971 C CA . TYR A 1 359 ? 2.397 16.993 45.698 1.00 31.34 359 TYR A CA 1
ATOM 2972 C C . TYR A 1 359 ? 3.902 16.890 45.457 1.00 31.34 359 TYR A C 1
ATOM 2974 O O . TYR A 1 359 ? 4.390 15.977 44.796 1.00 31.34 359 TYR A O 1
ATOM 2982 N N . ARG A 1 360 ? 4.645 17.871 45.972 1.00 28.89 360 ARG A N 1
ATOM 2983 C CA . ARG A 1 360 ? 6.103 17.797 46.053 1.00 28.89 360 ARG A CA 1
ATOM 2984 C C . ARG A 1 360 ? 6.467 17.046 47.318 1.00 28.89 360 ARG A C 1
ATOM 2986 O O . ARG A 1 360 ? 6.330 17.580 48.415 1.00 28.89 360 ARG A O 1
ATOM 2993 N N . GLN A 1 361 ? 6.959 15.828 47.163 1.00 32.28 361 GLN A N 1
ATOM 2994 C CA . GLN A 1 361 ? 7.769 15.221 48.202 1.00 32.28 361 GLN A CA 1
ATOM 2995 C C . GLN A 1 361 ? 9.179 15.096 47.646 1.00 32.28 361 GLN A C 1
ATOM 2997 O O . GLN A 1 361 ? 9.476 14.193 46.872 1.00 32.28 361 GLN A O 1
ATOM 3002 N N . THR A 1 362 ? 10.034 16.053 48.004 1.00 27.52 362 THR A N 1
ATOM 3003 C CA . THR A 1 362 ? 11.476 15.888 47.854 1.00 27.52 362 THR A CA 1
ATOM 3004 C C . THR A 1 362 ? 11.868 14.764 48.798 1.00 27.52 362 THR A C 1
ATOM 3006 O O . THR A 1 362 ? 11.837 14.932 50.016 1.00 27.52 362 THR A O 1
ATOM 3009 N N . ILE A 1 363 ? 12.147 13.594 48.239 1.00 32.94 363 ILE A N 1
ATOM 3010 C CA . ILE A 1 363 ? 12.809 12.523 48.966 1.00 32.94 363 ILE A CA 1
ATOM 3011 C C . ILE A 1 363 ? 14.231 12.504 48.418 1.00 32.94 363 ILE A C 1
ATOM 3013 O O . ILE A 1 363 ? 14.480 11.980 47.334 1.00 32.94 363 ILE A O 1
ATOM 3017 N N . GLU A 1 364 ? 15.158 13.124 49.147 1.00 27.16 364 GLU A N 1
ATOM 3018 C CA . GLU A 1 364 ? 16.560 12.718 49.056 1.00 27.16 364 GLU A CA 1
ATOM 3019 C C . GLU A 1 364 ? 16.581 11.245 49.458 1.00 27.16 364 GLU A C 1
ATOM 3021 O O . GLU A 1 364 ? 16.229 10.906 50.589 1.00 27.16 364 GLU A O 1
ATOM 3026 N N . THR A 1 365 ? 16.864 10.357 48.509 1.00 32.09 365 THR A N 1
ATOM 3027 C CA . THR A 1 365 ? 16.880 8.923 48.794 1.00 32.09 365 THR A CA 1
ATOM 3028 C C . THR A 1 365 ? 18.274 8.388 48.543 1.00 32.09 365 THR A C 1
ATOM 3030 O O . THR A 1 365 ? 18.709 8.265 47.403 1.00 32.09 365 THR A O 1
ATOM 3033 N N . ASP A 1 366 ? 18.947 8.064 49.645 1.00 31.92 366 ASP A N 1
ATOM 3034 C CA . ASP A 1 366 ? 19.904 6.968 49.703 1.00 31.92 366 ASP A CA 1
ATOM 3035 C C . ASP A 1 366 ? 19.237 5.674 49.199 1.00 31.92 366 ASP A C 1
ATOM 3037 O O . ASP A 1 366 ? 18.084 5.398 49.542 1.00 31.92 366 ASP A O 1
ATOM 3041 N N . LEU A 1 367 ? 19.987 4.890 48.414 1.00 37.00 367 LEU A N 1
ATOM 3042 C CA . LEU A 1 367 ? 19.880 3.438 48.172 1.00 37.00 367 LEU A CA 1
ATOM 3043 C C . LEU A 1 367 ? 18.614 2.763 48.753 1.00 37.00 367 LEU A C 1
ATOM 3045 O O . LEU A 1 367 ? 18.657 2.128 49.809 1.00 37.00 367 LEU A O 1
ATOM 3049 N N . GLY A 1 368 ? 17.476 2.893 48.065 1.00 44.50 368 GLY A N 1
ATOM 3050 C CA . GLY A 1 368 ? 16.173 2.469 48.579 1.00 44.50 368 GLY A CA 1
ATOM 3051 C C . GLY A 1 368 ? 15.527 1.336 47.784 1.00 44.50 368 GLY A C 1
ATOM 3052 O O . GLY A 1 368 ? 15.397 1.398 46.565 1.00 44.50 368 GLY A O 1
ATOM 3053 N N . SER A 1 369 ? 15.046 0.305 48.484 1.00 44.81 369 SER A N 1
ATOM 3054 C CA . SER A 1 369 ? 14.105 -0.659 47.911 1.00 44.81 369 SER A CA 1
ATOM 3055 C C . SER A 1 369 ? 12.725 -0.012 47.766 1.00 44.81 369 SER A C 1
ATOM 3057 O O . SER A 1 369 ? 12.140 0.402 48.769 1.00 44.81 369 SER A O 1
ATOM 3059 N N . HIS A 1 370 ? 12.173 0.043 46.558 1.00 53.16 370 HIS A N 1
ATOM 3060 C CA . HIS A 1 370 ? 10.848 0.605 46.306 1.00 53.16 370 HIS A CA 1
ATOM 3061 C C . HIS A 1 370 ? 9.835 -0.491 46.076 1.00 53.16 370 HIS A C 1
ATOM 3063 O O . HIS A 1 370 ? 10.063 -1.366 45.254 1.00 53.16 370 HIS A O 1
ATOM 3069 N N . SER A 1 371 ? 8.695 -0.436 46.756 1.00 47.91 371 SER A N 1
ATOM 3070 C CA . SER A 1 371 ? 7.675 -1.460 46.605 1.00 47.91 371 SER A CA 1
ATOM 3071 C C . SER A 1 371 ? 6.352 -0.920 46.054 1.00 47.91 371 SER A C 1
ATOM 3073 O O . SER A 1 371 ? 5.782 -0.006 46.643 1.00 47.91 371 SER A O 1
ATOM 3075 N N . PHE A 1 372 ? 5.849 -1.495 44.958 1.00 53.53 372 PHE A N 1
ATOM 3076 C CA . PHE A 1 372 ? 4.668 -1.062 44.202 1.00 53.53 372 PHE A CA 1
ATOM 3077 C C . PHE A 1 372 ? 3.585 -2.120 44.197 1.00 53.53 372 PHE A C 1
ATOM 3079 O O . PHE A 1 372 ? 3.871 -3.291 44.155 1.00 53.53 372 PHE A O 1
ATOM 3086 N N . THR A 1 373 ? 2.319 -1.758 44.225 1.00 44.78 373 THR A N 1
ATOM 3087 C CA . THR A 1 373 ? 1.278 -2.681 44.654 1.00 44.78 373 THR A CA 1
ATOM 3088 C C . THR A 1 373 ? 0.098 -2.613 43.647 1.00 44.78 373 THR A C 1
ATOM 3090 O O . THR A 1 373 ? -0.714 -1.702 43.767 1.00 44.78 373 THR A O 1
ATOM 3093 N N . GLY A 1 374 ? -0.019 -3.497 42.626 1.00 52.00 374 GLY A N 1
ATOM 3094 C CA . GLY A 1 374 ? -1.035 -3.349 41.527 1.00 52.00 374 GLY A CA 1
ATOM 3095 C C . GLY A 1 374 ? -1.791 -4.613 41.025 1.00 52.00 374 GLY A C 1
ATOM 3096 O O . GLY A 1 374 ? -1.275 -5.718 41.150 1.00 52.00 374 GLY A O 1
ATOM 3097 N N . GLU A 1 375 ? -3.013 -4.464 40.464 1.00 56.72 375 GLU A N 1
ATOM 3098 C CA . GLU A 1 375 ? -3.755 -5.527 39.730 1.00 56.72 375 GLU A CA 1
ATOM 3099 C C . GLU A 1 375 ? -3.315 -5.589 38.278 1.00 56.72 375 GLU A C 1
ATOM 3101 O O . GLU A 1 375 ? -3.448 -4.618 37.537 1.00 56.72 375 GLU A O 1
ATOM 3106 N N . LEU A 1 376 ? -2.900 -6.784 37.866 1.00 59.94 376 LEU A N 1
ATOM 3107 C CA . LEU A 1 376 ? -2.530 -7.083 36.497 1.00 59.94 376 LEU A CA 1
ATOM 3108 C C . LEU A 1 376 ? -3.493 -8.126 35.931 1.00 59.94 376 LEU A C 1
ATOM 3110 O O . LEU A 1 376 ? -3.377 -9.325 36.205 1.00 59.94 376 LEU A O 1
ATOM 3114 N N . LYS A 1 377 ? -4.500 -7.659 35.185 1.00 66.19 377 LYS A N 1
ATOM 3115 C CA . LYS A 1 377 ? -5.466 -8.542 34.520 1.00 66.19 377 LYS A CA 1
ATOM 3116 C C . LYS A 1 377 ? -4.764 -9.391 33.454 1.00 66.19 377 LYS A C 1
ATOM 3118 O O . LYS A 1 377 ? -3.748 -8.957 32.919 1.00 66.19 377 LYS A O 1
ATOM 3123 N N . PRO A 1 378 ? -5.312 -10.567 33.098 1.00 67.25 378 PRO A N 1
ATOM 3124 C CA . PRO A 1 378 ? -4.862 -11.302 31.920 1.00 67.25 378 PRO A CA 1
ATOM 3125 C C . PRO A 1 378 ? -4.762 -10.379 30.699 1.00 67.25 378 PRO A C 1
ATOM 3127 O O . PRO A 1 378 ? -5.709 -9.641 30.420 1.00 67.25 378 PRO A O 1
ATOM 3130 N N . ASN A 1 379 ? -3.639 -10.437 29.985 1.00 63.38 379 ASN A N 1
ATOM 3131 C CA . ASN A 1 379 ? -3.309 -9.599 28.828 1.00 63.38 379 ASN A CA 1
ATOM 3132 C C . ASN A 1 379 ? -3.136 -8.090 29.130 1.00 63.38 379 ASN A C 1
ATOM 3134 O O . ASN A 1 379 ? -3.377 -7.251 28.258 1.00 63.38 379 ASN A O 1
ATOM 3138 N N . GLN A 1 380 ? -2.726 -7.723 30.352 1.00 66.88 380 GLN A N 1
ATOM 3139 C CA . GLN A 1 380 ? -2.433 -6.337 30.759 1.00 66.88 380 GLN A CA 1
ATOM 3140 C C . GLN A 1 380 ? -0.930 -6.126 30.994 1.00 66.88 380 GLN A C 1
ATOM 3142 O O . GLN A 1 380 ? -0.264 -7.005 31.538 1.00 66.88 380 GLN A O 1
ATOM 3147 N N . ILE A 1 381 ? -0.419 -4.942 30.632 1.00 70.38 381 ILE A N 1
ATOM 3148 C CA . ILE A 1 381 ? 0.951 -4.485 30.909 1.00 70.38 381 ILE A CA 1
ATOM 3149 C C . ILE A 1 381 ? 0.894 -3.147 31.644 1.00 70.38 381 ILE A C 1
ATOM 3151 O O . ILE A 1 381 ? 0.250 -2.211 31.170 1.00 70.38 381 ILE A O 1
ATOM 3155 N N . ASP A 1 382 ? 1.628 -3.050 32.749 1.00 71.25 382 ASP A N 1
ATOM 3156 C CA . ASP A 1 382 ? 1.779 -1.830 33.534 1.00 71.25 382 ASP A CA 1
ATOM 3157 C C . ASP A 1 382 ? 3.228 -1.323 33.485 1.00 71.25 382 ASP A C 1
ATOM 3159 O O . ASP A 1 382 ? 4.185 -2.100 33.544 1.00 71.25 382 ASP A O 1
ATOM 3163 N N . LEU A 1 383 ? 3.373 0.004 33.401 1.00 73.44 383 LEU A N 1
ATOM 3164 C CA . LEU A 1 383 ? 4.650 0.718 33.386 1.00 73.44 383 LEU A CA 1
ATOM 3165 C C . LEU A 1 383 ? 4.762 1.623 34.620 1.00 73.44 383 LEU A C 1
ATOM 3167 O O . LEU A 1 383 ? 3.926 2.505 34.823 1.00 73.44 383 LEU A O 1
ATOM 3171 N N . TYR A 1 384 ? 5.821 1.459 35.408 1.00 69.38 384 TYR A N 1
ATOM 3172 C CA . TYR A 1 384 ? 6.114 2.253 36.603 1.00 69.38 384 TYR A CA 1
ATOM 3173 C C . TYR A 1 384 ? 7.354 3.121 36.357 1.00 69.38 384 TYR A C 1
ATOM 3175 O O . TYR A 1 384 ? 8.340 2.639 35.807 1.00 69.38 384 TYR A O 1
ATOM 3183 N N . GLY A 1 385 ? 7.315 4.406 36.728 1.00 73.56 385 GLY A N 1
ATOM 3184 C CA . GLY A 1 385 ? 8.420 5.356 36.534 1.00 73.56 385 GLY A CA 1
ATOM 3185 C C . GLY A 1 385 ? 7.989 6.672 35.857 1.00 73.56 385 GLY A C 1
ATOM 3186 O O . GLY A 1 385 ? 6.827 7.067 35.980 1.00 73.56 385 GLY A O 1
ATOM 3187 N N . PRO A 1 386 ? 8.887 7.360 35.121 1.00 66.62 386 PRO A N 1
ATOM 3188 C CA . PRO A 1 386 ? 10.204 6.886 34.701 1.00 66.62 386 PRO A CA 1
ATOM 3189 C C . PRO A 1 386 ? 11.261 7.003 35.812 1.00 66.62 386 PRO A C 1
ATOM 3191 O O . PRO A 1 386 ? 11.265 7.969 36.570 1.00 66.62 386 PRO A O 1
ATOM 3194 N N . TYR A 1 387 ? 12.185 6.049 35.851 1.00 67.31 387 TYR A N 1
ATOM 3195 C CA . TYR A 1 387 ? 13.399 6.058 36.666 1.00 67.31 387 TYR A CA 1
ATOM 3196 C C . TYR A 1 387 ? 14.584 6.403 35.782 1.00 67.31 387 TYR A C 1
ATOM 3198 O O . TYR A 1 387 ? 14.629 5.984 34.626 1.00 67.31 387 TYR A O 1
ATOM 3206 N N . ARG A 1 388 ? 15.534 7.176 36.292 1.00 77.44 388 ARG A N 1
ATOM 3207 C CA . ARG A 1 388 ? 16.784 7.408 35.579 1.00 77.44 388 ARG A CA 1
ATOM 3208 C C . ARG A 1 388 ? 17.822 6.416 36.084 1.00 77.44 388 ARG A C 1
ATOM 3210 O O . ARG A 1 388 ? 18.039 6.351 37.287 1.00 77.44 388 ARG A O 1
ATOM 3217 N N . TYR A 1 389 ? 18.440 5.690 35.162 1.00 78.00 389 TYR A N 1
ATOM 3218 C CA . TYR A 1 389 ? 19.552 4.793 35.455 1.00 78.00 389 TYR A CA 1
ATOM 3219 C C . TYR A 1 389 ? 20.769 5.181 34.621 1.00 78.00 389 TYR A C 1
ATOM 3221 O O . TYR A 1 389 ? 20.629 5.723 33.519 1.00 78.00 389 TYR A O 1
ATOM 3229 N N . GLU A 1 390 ? 21.950 4.902 35.148 1.00 76.50 390 GLU A N 1
ATOM 3230 C CA . GLU A 1 390 ? 23.232 5.113 34.491 1.00 76.50 390 GLU A CA 1
ATOM 3231 C C . GLU A 1 390 ? 23.790 3.774 33.975 1.00 76.50 390 GLU A C 1
ATOM 3233 O O . GLU A 1 390 ? 23.377 2.690 34.392 1.00 76.50 390 GLU A O 1
ATOM 3238 N N . THR A 1 391 ? 24.705 3.826 33.004 1.00 79.31 391 THR A N 1
ATOM 3239 C CA . THR A 1 391 ? 25.320 2.608 32.455 1.00 79.31 391 THR A CA 1
ATOM 3240 C C . THR A 1 391 ? 26.091 1.858 33.544 1.00 79.31 391 THR A C 1
ATOM 3242 O O . THR A 1 391 ? 26.947 2.441 34.207 1.00 79.31 391 THR A O 1
ATOM 3245 N N . GLY A 1 392 ? 25.835 0.555 33.671 1.00 73.62 392 GLY A N 1
ATOM 3246 C CA . GLY A 1 392 ? 26.418 -0.328 34.683 1.00 73.62 392 GLY A CA 1
ATOM 3247 C C . GLY A 1 392 ? 25.568 -0.485 35.947 1.00 73.62 392 GLY A C 1
ATOM 3248 O O . GLY A 1 392 ? 25.907 -1.314 36.791 1.00 73.62 392 GLY A O 1
ATOM 3249 N N . ASP A 1 393 ? 24.461 0.258 36.082 1.00 72.44 393 ASP A N 1
ATOM 3250 C CA . ASP A 1 393 ? 23.511 0.042 37.176 1.00 72.44 393 ASP A CA 1
ATOM 3251 C C . ASP A 1 393 ? 22.930 -1.377 37.103 1.00 72.44 393 ASP A C 1
ATOM 3253 O O . ASP A 1 393 ? 22.583 -1.872 36.028 1.00 72.44 393 ASP A O 1
ATOM 3257 N N . VAL A 1 394 ? 22.785 -2.026 38.261 1.00 72.38 394 VAL A N 1
ATOM 3258 C CA . VAL A 1 394 ? 22.180 -3.359 38.375 1.00 72.38 394 VAL A CA 1
ATOM 3259 C C . VAL A 1 394 ? 20.851 -3.259 39.111 1.00 72.38 394 VAL A C 1
ATOM 3261 O O . VAL A 1 394 ? 20.783 -2.872 40.282 1.00 72.38 394 VAL A O 1
ATOM 3264 N N . ILE A 1 395 ? 19.780 -3.642 38.422 1.00 75.75 395 ILE A N 1
ATOM 3265 C CA . ILE A 1 395 ? 18.405 -3.539 38.897 1.00 75.75 395 ILE A CA 1
ATOM 3266 C C . ILE A 1 395 ? 17.858 -4.935 39.160 1.00 75.75 395 ILE A C 1
ATOM 3268 O O . ILE A 1 395 ? 17.748 -5.748 38.244 1.00 75.75 395 ILE A O 1
ATOM 3272 N N . ASN A 1 396 ? 17.472 -5.208 40.408 1.00 69.81 396 ASN A N 1
ATOM 3273 C CA . ASN A 1 396 ? 16.753 -6.428 40.755 1.00 69.81 396 ASN A CA 1
ATOM 3274 C C . ASN A 1 396 ? 15.265 -6.122 40.863 1.00 69.81 396 ASN A C 1
ATOM 3276 O O . ASN A 1 396 ? 14.829 -5.273 41.648 1.00 69.81 396 ASN A O 1
ATOM 3280 N N . VAL A 1 397 ? 14.480 -6.848 40.082 1.00 74.12 397 VAL A N 1
ATOM 3281 C CA . VAL A 1 397 ? 13.029 -6.752 40.079 1.00 74.12 397 VAL A CA 1
ATOM 3282 C C . VAL A 1 397 ? 12.470 -8.054 40.625 1.00 74.12 397 VAL A C 1
ATOM 3284 O O . VAL A 1 397 ? 12.788 -9.127 40.116 1.00 74.12 397 VAL A O 1
ATOM 3287 N N . PHE A 1 398 ? 11.629 -7.964 41.654 1.00 70.62 398 PHE A N 1
ATOM 3288 C CA . PHE A 1 398 ? 10.940 -9.109 42.235 1.00 70.62 398 PHE A CA 1
ATOM 3289 C C . PHE A 1 398 ? 9.424 -8.938 42.129 1.00 70.62 398 PHE A C 1
ATOM 3291 O O . PHE A 1 398 ? 8.848 -7.939 42.574 1.00 70.62 398 PHE A O 1
ATOM 3298 N N . LEU A 1 399 ? 8.776 -9.960 41.578 1.00 73.00 399 LEU A N 1
ATOM 3299 C CA . LEU A 1 399 ? 7.334 -10.088 41.468 1.00 73.00 399 LEU A CA 1
ATOM 3300 C C . LEU A 1 399 ? 6.868 -11.253 42.345 1.00 73.00 399 LEU A C 1
ATOM 3302 O O . LEU A 1 399 ? 7.349 -12.375 42.210 1.00 73.00 399 LEU A O 1
ATOM 3306 N N . ALA A 1 400 ? 5.889 -11.008 43.210 1.00 69.19 400 ALA A N 1
ATOM 3307 C CA . ALA A 1 400 ? 5.135 -12.058 43.889 1.00 69.19 400 ALA A CA 1
ATOM 3308 C C . ALA A 1 400 ? 3.674 -11.995 43.447 1.00 69.19 400 ALA A C 1
ATOM 3310 O O . ALA A 1 400 ? 3.095 -10.912 43.357 1.00 69.19 400 ALA A O 1
ATOM 3311 N N . TRP A 1 401 ? 3.077 -13.157 43.191 1.00 65.06 401 TRP A N 1
ATOM 3312 C CA . TRP A 1 401 ? 1.720 -13.287 42.679 1.00 65.06 401 TRP A CA 1
ATOM 3313 C C . TRP A 1 401 ? 0.977 -14.469 43.325 1.00 65.06 401 TRP A C 1
ATOM 3315 O O . TRP A 1 401 ? 1.550 -15.534 43.536 1.00 65.06 401 TRP A O 1
ATOM 3325 N N . PRO A 1 402 ? -0.317 -14.344 43.655 1.00 54.69 402 PRO A N 1
ATOM 3326 C CA . PRO A 1 402 ? -1.029 -15.399 44.377 1.00 54.69 402 PRO A CA 1
ATOM 3327 C C . PRO A 1 402 ? -1.430 -16.608 43.516 1.00 54.69 402 PRO A C 1
ATOM 3329 O O . PRO A 1 402 ? -1.789 -17.643 44.076 1.00 54.69 402 PRO A O 1
ATOM 3332 N N . ARG A 1 403 ? -1.419 -16.505 42.178 1.00 62.25 403 ARG A N 1
ATOM 3333 C CA . ARG A 1 403 ? -1.870 -17.580 41.272 1.00 62.25 403 ARG A CA 1
ATOM 3334 C C . ARG A 1 403 ? -0.698 -18.233 40.549 1.00 62.25 403 ARG A C 1
ATOM 3336 O O . ARG A 1 403 ? 0.078 -17.557 39.895 1.00 62.25 403 ARG A O 1
ATOM 3343 N N . SER A 1 404 ? -0.598 -19.558 40.631 1.00 60.78 404 SER A N 1
ATOM 3344 C CA . SER A 1 404 ? 0.489 -20.323 40.007 1.00 60.78 404 SER A CA 1
ATOM 3345 C C . SER A 1 404 ? 0.311 -20.589 38.507 1.00 60.78 404 SER A C 1
ATOM 3347 O O . SER A 1 404 ? 1.247 -21.068 37.876 1.00 60.78 404 SER A O 1
ATOM 3349 N N . SER A 1 405 ? -0.877 -20.340 37.948 1.00 56.75 405 SER A N 1
ATOM 3350 C CA . SER A 1 405 ? -1.224 -20.662 36.555 1.00 56.75 405 SER A CA 1
ATOM 3351 C C . SER A 1 405 ? -0.928 -19.546 35.554 1.00 56.75 405 SER A C 1
ATOM 3353 O O . SER A 1 405 ? -1.102 -19.761 34.359 1.00 56.75 405 SER A O 1
ATOM 3355 N N . ASP A 1 406 ? -0.545 -18.365 36.033 1.00 67.62 406 ASP A N 1
ATOM 3356 C CA . ASP A 1 406 ? -0.358 -17.183 35.197 1.00 67.62 406 ASP A CA 1
ATOM 3357 C C . ASP A 1 406 ? 1.121 -17.081 34.764 1.00 67.62 406 ASP A C 1
ATOM 3359 O O . ASP A 1 406 ? 2.032 -17.418 35.533 1.00 67.62 406 ASP A O 1
ATOM 3363 N N . ALA A 1 407 ? 1.353 -16.629 33.529 1.00 78.44 407 ALA A N 1
ATOM 3364 C CA . ALA A 1 407 ? 2.673 -16.284 33.003 1.00 78.44 407 ALA A CA 1
ATOM 3365 C C . ALA A 1 407 ? 2.801 -14.759 32.907 1.00 78.44 407 ALA A C 1
ATOM 3367 O O . ALA A 1 407 ? 1.837 -14.067 32.570 1.00 78.44 407 ALA A O 1
ATOM 3368 N N . PHE A 1 408 ? 3.979 -14.231 33.218 1.00 77.62 408 PHE A N 1
ATOM 3369 C CA . PHE A 1 408 ? 4.245 -12.800 33.291 1.00 77.62 408 PHE A CA 1
ATOM 3370 C C . PHE A 1 408 ? 5.522 -12.431 32.555 1.00 77.62 408 PHE A C 1
ATOM 3372 O O . PHE A 1 408 ? 6.469 -13.203 32.565 1.00 77.62 408 PHE A O 1
ATOM 3379 N N . PHE A 1 409 ? 5.599 -11.209 32.036 1.00 84.94 409 PHE A N 1
ATOM 3380 C CA . PHE A 1 409 ? 6.871 -10.578 31.687 1.00 84.94 409 PHE A CA 1
ATOM 3381 C C . PHE A 1 409 ? 7.257 -9.555 32.750 1.00 84.94 409 PHE A C 1
ATOM 3383 O O . PHE A 1 409 ? 6.420 -8.774 33.203 1.00 84.94 409 PHE A O 1
ATOM 3390 N N . LEU A 1 410 ? 8.527 -9.556 33.140 1.00 82.62 410 LEU A N 1
ATOM 3391 C CA . LEU A 1 410 ? 9.089 -8.681 34.162 1.00 82.62 410 LEU A CA 1
ATOM 3392 C C . LEU A 1 410 ? 10.391 -8.069 33.645 1.00 82.62 410 LEU A C 1
ATOM 3394 O O 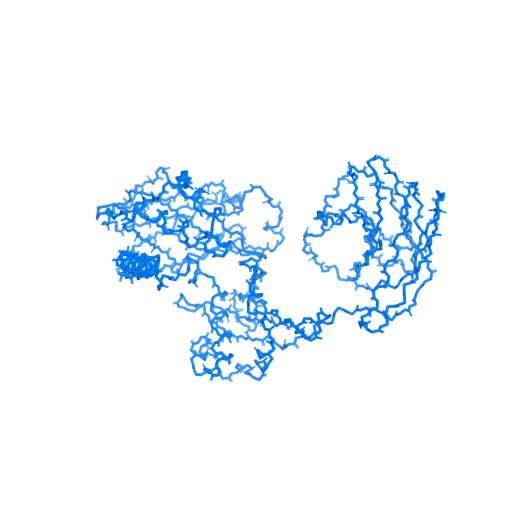. LEU A 1 410 ? 11.290 -8.807 33.248 1.00 82.62 410 LEU A O 1
ATOM 3398 N N . GLY A 1 411 ? 10.509 -6.740 33.651 1.00 88.44 411 GLY A N 1
ATOM 3399 C CA . GLY A 1 411 ? 11.738 -6.083 33.205 1.00 88.44 411 GLY A CA 1
ATOM 3400 C C . GLY A 1 411 ? 11.672 -4.561 33.135 1.00 88.44 411 GLY A C 1
ATOM 3401 O O . GLY A 1 411 ? 10.909 -3.933 33.863 1.00 88.44 411 GLY A O 1
ATOM 3402 N N . LEU A 1 412 ? 12.472 -3.953 32.264 1.00 84.81 412 LEU A N 1
ATOM 3403 C CA . LEU A 1 412 ? 12.556 -2.507 32.057 1.00 84.81 412 LEU A CA 1
ATOM 3404 C C . LEU A 1 412 ? 12.247 -2.154 30.601 1.00 84.81 412 LEU A C 1
ATOM 3406 O O . LEU A 1 412 ? 12.736 -2.817 29.699 1.00 84.81 412 LEU A O 1
ATOM 3410 N N . THR A 1 413 ? 11.490 -1.081 30.376 1.00 84.62 413 THR A N 1
ATOM 3411 C CA . THR A 1 413 ? 11.257 -0.483 29.054 1.00 84.62 413 THR A CA 1
ATOM 3412 C C . THR A 1 413 ? 11.938 0.875 28.986 1.00 84.62 413 THR A C 1
ATOM 3414 O O . THR A 1 413 ? 11.607 1.775 29.763 1.00 84.62 413 THR A O 1
ATOM 3417 N N . GLU A 1 414 ? 12.859 1.073 28.052 1.00 85.19 414 GLU A N 1
ATOM 3418 C CA . GLU A 1 414 ? 13.509 2.368 27.863 1.00 85.19 414 GLU A CA 1
ATOM 3419 C C . GLU A 1 414 ? 12.518 3.396 27.276 1.00 85.19 414 GLU A C 1
ATOM 3421 O O . GLU A 1 414 ? 11.791 3.152 26.313 1.00 85.19 414 GLU A O 1
ATOM 3426 N N . LYS A 1 415 ? 12.466 4.600 27.852 1.00 76.19 415 LYS A N 1
ATOM 3427 C CA . LYS A 1 415 ? 11.493 5.645 27.493 1.00 76.19 415 LYS A CA 1
ATOM 3428 C C . LYS A 1 415 ? 11.636 6.142 26.053 1.00 76.19 415 LYS A C 1
ATOM 3430 O O . LYS A 1 415 ? 10.629 6.548 25.469 1.00 76.19 415 LYS A O 1
ATOM 3435 N N . GLN A 1 416 ? 12.861 6.199 25.528 1.00 74.50 416 GLN A N 1
ATOM 3436 C CA . GLN A 1 416 ? 13.145 6.780 24.212 1.00 74.50 416 GLN A CA 1
ATOM 3437 C C . GLN A 1 416 ? 12.966 5.766 23.083 1.00 74.50 416 GLN A C 1
ATOM 3439 O O . GLN A 1 416 ? 12.189 6.033 22.168 1.00 74.50 416 GLN A O 1
ATOM 3444 N N . 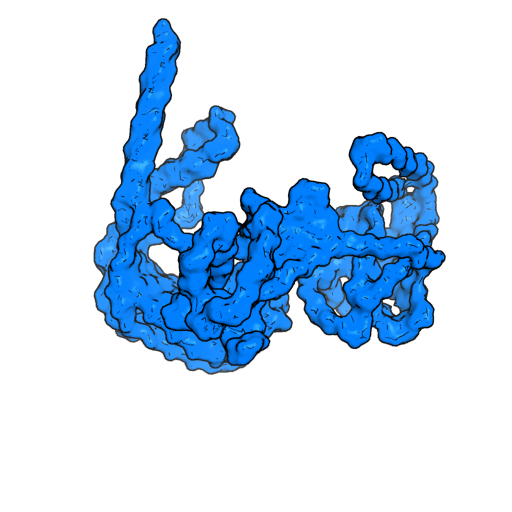SER A 1 417 ? 13.654 4.626 23.162 1.00 73.81 417 SER A N 1
ATOM 3445 C CA . SER A 1 417 ? 13.600 3.559 22.153 1.00 73.81 417 SER A CA 1
ATOM 3446 C C . SER A 1 417 ? 12.304 2.751 22.216 1.00 73.81 417 SER A C 1
ATOM 3448 O O . SER A 1 417 ? 11.824 2.316 21.176 1.00 73.81 417 SER A O 1
ATOM 3450 N N . ARG A 1 418 ? 11.693 2.645 23.409 1.00 74.56 418 ARG A N 1
ATOM 3451 C CA . ARG A 1 418 ? 10.602 1.708 23.742 1.00 74.56 418 ARG A CA 1
ATOM 3452 C C . ARG A 1 418 ? 11.036 0.243 23.788 1.00 74.56 418 ARG A C 1
ATOM 3454 O O . ARG A 1 418 ? 10.170 -0.621 23.893 1.00 74.56 418 ARG A O 1
ATOM 3461 N N . ASP A 1 419 ? 12.339 -0.019 23.800 1.00 81.06 419 ASP A N 1
ATOM 3462 C CA . ASP A 1 419 ? 12.873 -1.370 23.912 1.00 81.06 419 ASP A CA 1
ATOM 3463 C C . ASP A 1 419 ? 12.650 -1.917 25.326 1.00 81.06 419 ASP A C 1
ATOM 3465 O O . ASP A 1 419 ? 12.929 -1.238 26.320 1.00 81.06 419 ASP A O 1
ATOM 3469 N N . PHE A 1 420 ? 12.129 -3.143 25.408 1.00 84.25 420 PHE A N 1
ATOM 3470 C CA . PHE A 1 420 ? 11.954 -3.887 26.653 1.00 84.25 420 PHE A CA 1
ATOM 3471 C C . PHE A 1 420 ? 13.093 -4.890 26.841 1.00 84.25 420 PHE A C 1
ATOM 3473 O O . PHE A 1 420 ? 13.387 -5.668 25.934 1.00 84.25 420 PHE A O 1
ATOM 3480 N N . THR A 1 421 ? 13.662 -4.915 28.043 1.00 85.75 421 THR A N 1
ATOM 3481 C CA . THR A 1 421 ? 14.639 -5.909 28.494 1.00 85.75 421 THR A CA 1
ATOM 3482 C C . THR A 1 421 ? 14.110 -6.561 29.761 1.00 85.75 421 THR A C 1
ATOM 3484 O O . THR A 1 421 ? 13.868 -5.881 30.759 1.00 85.75 421 THR A O 1
ATOM 3487 N N . GLY A 1 422 ? 13.929 -7.878 29.748 1.00 88.06 422 GLY A N 1
ATOM 3488 C CA . GLY A 1 422 ? 13.323 -8.590 30.864 1.00 88.06 422 GLY A CA 1
ATOM 3489 C C . GLY A 1 422 ? 13.272 -10.092 30.654 1.00 88.06 422 GLY A C 1
ATOM 3490 O O . GLY A 1 422 ? 13.909 -10.635 29.756 1.00 88.06 422 GLY A O 1
ATOM 3491 N N . VAL A 1 423 ? 12.497 -10.762 31.496 1.00 82.69 423 VAL A N 1
ATOM 3492 C CA . VAL A 1 423 ? 12.303 -12.214 31.452 1.00 82.69 423 VAL A CA 1
ATOM 3493 C C . VAL A 1 423 ? 10.824 -12.556 31.542 1.00 82.69 423 VAL A C 1
ATOM 3495 O O . VAL A 1 423 ? 10.029 -11.802 32.112 1.00 82.69 423 VAL A O 1
ATOM 3498 N N . GLU A 1 424 ? 10.466 -13.725 31.023 1.00 86.44 424 GLU A N 1
ATOM 3499 C CA . GLU A 1 424 ? 9.193 -14.361 31.343 1.00 86.44 424 GLU A CA 1
ATOM 3500 C C . GLU A 1 424 ? 9.318 -15.124 32.667 1.00 86.44 424 GLU A C 1
ATOM 3502 O O . GLU A 1 424 ? 10.283 -15.858 32.884 1.00 86.44 424 GLU A O 1
ATOM 3507 N N . VAL A 1 425 ? 8.344 -14.967 33.559 1.00 78.81 425 VAL A N 1
ATOM 3508 C CA . VAL A 1 425 ? 8.236 -15.723 34.807 1.00 78.81 425 VAL A CA 1
ATOM 3509 C C . VAL A 1 425 ? 6.862 -16.367 34.902 1.00 78.81 425 VAL A C 1
ATOM 3511 O O . VAL A 1 425 ? 5.845 -15.748 34.609 1.00 78.81 425 VAL A O 1
ATOM 3514 N N . SER A 1 426 ? 6.820 -17.617 35.349 1.00 78.56 426 SER A N 1
ATOM 3515 C CA . SER A 1 426 ? 5.580 -18.360 35.587 1.00 78.56 426 SER A CA 1
ATOM 3516 C C . SER A 1 426 ? 5.481 -18.768 37.051 1.00 78.56 426 SER A C 1
ATOM 3518 O O . SER A 1 426 ? 6.494 -19.113 37.663 1.00 78.56 426 SER A O 1
ATOM 3520 N N . GLY A 1 427 ? 4.268 -18.822 37.595 1.00 73.19 427 GLY A N 1
ATOM 3521 C CA . GLY A 1 427 ? 4.034 -19.289 38.961 1.00 73.19 427 GLY A CA 1
ATOM 3522 C C . GLY A 1 427 ? 3.736 -18.165 39.952 1.00 73.19 427 GLY A C 1
ATOM 3523 O O . GLY A 1 427 ? 3.338 -17.066 39.585 1.00 73.19 427 GLY A O 1
ATOM 3524 N N . THR A 1 428 ? 3.895 -18.451 41.246 1.00 65.06 428 THR A N 1
ATOM 3525 C CA . THR A 1 428 ? 3.505 -17.529 42.331 1.00 65.06 428 THR A CA 1
ATOM 3526 C C . THR A 1 428 ? 4.550 -16.460 42.657 1.00 65.06 428 THR A C 1
ATOM 3528 O O . THR A 1 428 ? 4.348 -15.622 43.533 1.00 65.06 428 THR A O 1
ATOM 3531 N N . SER A 1 429 ? 5.713 -16.498 42.018 1.00 72.62 429 SER A N 1
ATOM 3532 C CA . SER A 1 429 ? 6.757 -15.488 42.179 1.00 72.62 429 SER A CA 1
ATOM 3533 C C . SER A 1 429 ? 7.794 -15.621 41.079 1.00 72.62 429 SER A C 1
ATOM 3535 O O . SER A 1 429 ? 8.052 -16.729 40.613 1.00 72.62 429 SER A O 1
ATOM 3537 N N . GLY A 1 430 ? 8.444 -14.518 40.737 1.00 71.81 430 GLY A N 1
ATOM 3538 C CA . GLY A 1 430 ? 9.553 -14.481 39.802 1.00 71.81 430 GLY A CA 1
ATOM 3539 C C . GLY A 1 430 ? 10.439 -13.271 40.049 1.00 71.81 430 GLY A C 1
ATOM 3540 O O . GLY A 1 430 ? 10.032 -12.300 40.685 1.00 71.81 430 GLY A O 1
ATOM 3541 N N . SER A 1 431 ? 11.669 -13.330 39.561 1.00 77.44 431 SER A N 1
ATOM 3542 C CA . SER A 1 431 ? 12.608 -12.221 39.676 1.00 77.44 431 SER A CA 1
ATOM 3543 C C . SER A 1 431 ? 13.532 -12.158 38.481 1.00 77.44 431 SER A C 1
ATOM 3545 O O . SER A 1 431 ? 13.865 -13.195 37.909 1.00 77.44 431 SER A O 1
ATOM 3547 N N . CYS A 1 432 ? 14.006 -10.959 38.170 1.00 79.25 432 CYS A N 1
ATOM 3548 C CA . CYS A 1 432 ? 15.080 -10.754 37.214 1.00 79.25 432 CYS A CA 1
ATOM 3549 C C . CYS A 1 432 ? 16.092 -9.743 37.726 1.00 79.25 432 CYS A C 1
ATOM 3551 O O . CYS A 1 432 ? 15.751 -8.810 38.455 1.00 79.25 432 CYS A O 1
ATOM 3553 N N . THR A 1 433 ? 17.330 -9.928 37.291 1.00 78.38 433 THR A N 1
ATOM 3554 C CA . THR A 1 433 ? 18.419 -8.979 37.487 1.00 78.38 433 THR A CA 1
ATOM 3555 C C . THR A 1 433 ? 18.802 -8.444 36.118 1.00 78.38 433 THR A C 1
ATOM 3557 O O . THR A 1 433 ? 19.057 -9.226 35.206 1.00 78.38 433 THR A O 1
ATOM 3560 N N . LEU A 1 434 ? 18.796 -7.124 35.970 1.00 81.00 434 LEU A N 1
ATOM 3561 C CA . LEU A 1 434 ? 19.069 -6.434 34.716 1.00 81.00 434 LEU A CA 1
ATOM 3562 C C . LEU A 1 434 ? 20.236 -5.474 34.912 1.00 81.00 434 LEU A C 1
ATOM 3564 O O . LEU A 1 434 ? 20.224 -4.685 35.854 1.00 81.00 434 LEU A O 1
ATOM 3568 N N . GLU A 1 435 ? 21.220 -5.537 34.021 1.00 81.31 435 GLU A N 1
ATOM 3569 C CA . GLU A 1 435 ? 22.306 -4.561 33.942 1.00 81.31 435 GLU A CA 1
ATOM 3570 C C . GLU A 1 435 ? 21.963 -3.502 32.889 1.00 81.31 435 GLU A C 1
ATOM 3572 O O . GLU A 1 435 ? 21.573 -3.822 31.763 1.00 81.31 435 GLU A O 1
ATOM 3577 N N . ILE A 1 436 ? 22.087 -2.229 33.252 1.00 83.31 436 ILE A N 1
ATOM 3578 C CA . ILE A 1 436 ? 21.784 -1.108 32.367 1.00 83.31 436 ILE A CA 1
ATOM 3579 C C . ILE A 1 436 ? 22.940 -0.900 31.393 1.00 83.31 436 ILE A C 1
ATOM 3581 O O . ILE A 1 436 ? 24.022 -0.447 31.760 1.00 83.31 436 ILE A O 1
ATOM 3585 N N . THR A 1 437 ? 22.702 -1.188 30.117 1.00 82.25 437 THR A N 1
ATOM 3586 C CA . THR A 1 437 ? 23.720 -1.058 29.064 1.00 82.25 437 THR A CA 1
ATOM 3587 C C . THR A 1 437 ? 23.838 0.368 28.520 1.00 82.25 437 THR A C 1
ATOM 3589 O O . THR A 1 437 ? 24.897 0.754 28.024 1.00 82.25 437 THR A O 1
ATOM 3592 N N . ALA A 1 438 ? 22.796 1.193 28.669 1.00 83.94 438 ALA A N 1
ATOM 3593 C CA . ALA A 1 438 ? 22.778 2.591 28.241 1.00 83.94 438 ALA A CA 1
ATOM 3594 C C . ALA A 1 438 ? 22.136 3.500 29.300 1.00 83.94 438 ALA A C 1
ATOM 3596 O O . ALA A 1 438 ? 21.019 3.255 29.745 1.00 83.94 438 ALA A O 1
ATOM 3597 N N . ALA A 1 439 ? 22.811 4.580 29.693 1.00 80.44 439 ALA A N 1
ATOM 3598 C CA . ALA A 1 439 ? 22.233 5.571 30.595 1.00 80.44 439 ALA A CA 1
ATOM 3599 C C . ALA A 1 439 ? 20.968 6.198 29.984 1.00 80.44 439 ALA A C 1
ATOM 3601 O O . ALA A 1 439 ? 20.961 6.607 28.820 1.00 80.44 439 ALA A O 1
ATOM 3602 N N . GLY A 1 440 ? 19.893 6.306 30.762 1.00 79.50 440 GLY A N 1
ATOM 3603 C CA . GLY A 1 440 ? 18.604 6.708 30.216 1.00 79.50 440 GLY A CA 1
ATOM 3604 C C . GLY A 1 440 ? 17.468 6.745 31.227 1.00 79.50 440 GLY A C 1
ATOM 3605 O O . GLY A 1 440 ? 17.647 6.545 32.426 1.00 79.50 440 GLY A O 1
ATOM 3606 N N . TRP A 1 441 ? 16.272 7.038 30.718 1.00 78.12 441 TRP A N 1
ATOM 3607 C CA . TRP A 1 441 ? 15.035 6.964 31.491 1.00 78.12 441 TRP A CA 1
ATOM 3608 C C . TRP A 1 441 ? 14.316 5.663 31.163 1.00 78.12 441 TRP A C 1
ATOM 3610 O O . TRP A 1 441 ? 14.038 5.404 29.996 1.00 78.12 441 TRP A O 1
ATOM 3620 N N . TYR A 1 442 ? 13.954 4.901 32.182 1.00 81.69 442 TYR A N 1
ATOM 3621 C CA . TYR A 1 442 ? 13.365 3.576 32.073 1.00 81.69 442 TYR A CA 1
ATOM 3622 C C . TYR A 1 442 ? 12.047 3.495 32.831 1.00 81.69 442 TYR A C 1
ATOM 3624 O O . TYR A 1 442 ? 11.839 4.178 33.832 1.00 81.69 442 TYR A O 1
ATOM 3632 N N . TYR A 1 443 ? 11.157 2.634 32.362 1.00 81.00 443 TYR A N 1
ATOM 3633 C CA . TYR A 1 443 ? 9.957 2.231 33.073 1.00 81.00 443 TYR A CA 1
ATOM 3634 C C . TYR A 1 443 ? 10.108 0.786 33.529 1.00 81.00 443 TYR A C 1
ATOM 3636 O O . TYR A 1 443 ? 10.358 -0.092 32.707 1.00 81.00 443 TYR A O 1
ATOM 3644 N N . LEU A 1 444 ? 9.890 0.510 34.810 1.00 80.06 444 LEU A N 1
ATOM 3645 C CA . LEU A 1 444 ? 9.656 -0.860 35.249 1.00 80.06 444 LEU A CA 1
ATOM 3646 C C . LEU A 1 444 ? 8.393 -1.382 34.567 1.00 80.06 444 LEU A C 1
ATOM 3648 O O . LEU A 1 444 ? 7.354 -0.734 34.613 1.00 80.06 444 LEU A O 1
ATOM 3652 N N . THR A 1 445 ? 8.495 -2.543 33.940 1.00 81.88 445 THR A N 1
ATOM 3653 C CA . THR A 1 445 ? 7.450 -3.135 33.110 1.00 81.88 445 THR A CA 1
ATOM 3654 C C . THR A 1 445 ? 7.053 -4.483 33.682 1.00 81.88 445 THR A C 1
ATOM 3656 O O . THR A 1 445 ? 7.905 -5.349 33.891 1.00 81.88 445 THR A O 1
ATOM 3659 N N . VAL A 1 446 ? 5.757 -4.652 33.936 1.00 79.12 446 VAL A N 1
ATOM 3660 C CA . VAL A 1 446 ? 5.171 -5.915 34.397 1.00 79.12 446 VAL A CA 1
ATOM 3661 C C . VAL A 1 446 ? 3.973 -6.236 33.510 1.00 79.12 446 VAL A C 1
ATOM 3663 O O . VAL A 1 446 ? 3.048 -5.433 33.430 1.00 79.12 446 VAL A O 1
ATOM 3666 N N . GLY A 1 447 ? 3.981 -7.386 32.837 1.00 79.44 447 GLY A N 1
ATOM 3667 C CA . GLY A 1 447 ? 2.894 -7.854 31.971 1.00 79.44 447 GLY A CA 1
ATOM 3668 C C . GLY A 1 447 ? 2.339 -9.200 32.424 1.00 79.44 447 GLY A C 1
ATOM 3669 O O . GLY A 1 447 ? 3.122 -10.051 32.810 1.00 79.44 447 GLY A O 1
ATOM 3670 N N . ASN A 1 448 ? 1.020 -9.406 32.389 1.00 78.06 448 ASN A N 1
ATOM 3671 C CA . ASN A 1 448 ? 0.363 -10.702 32.611 1.00 78.06 448 ASN A CA 1
ATOM 3672 C C . ASN A 1 448 ? -0.128 -11.228 31.264 1.00 78.06 448 ASN A C 1
ATOM 3674 O O . ASN A 1 448 ? -0.946 -10.579 30.618 1.00 78.06 448 ASN A O 1
ATOM 3678 N N . LEU A 1 449 ? 0.337 -12.403 30.855 1.00 70.19 449 LEU A N 1
ATOM 3679 C CA . LEU A 1 449 ? 0.045 -12.990 29.547 1.00 70.19 449 LEU A CA 1
ATOM 3680 C C . LEU A 1 449 ? -1.318 -13.674 29.464 1.00 70.19 449 LEU A C 1
ATOM 3682 O O . LEU A 1 449 ? -1.791 -13.969 28.373 1.00 70.19 449 LEU A O 1
ATOM 3686 N N . GLY A 1 450 ? -1.974 -13.915 30.600 1.00 67.94 450 GLY A N 1
ATOM 3687 C CA . GLY A 1 450 ? -3.241 -14.634 30.627 1.00 67.94 450 GLY A CA 1
ATOM 3688 C C . GLY A 1 450 ? -3.166 -16.082 30.104 1.00 67.94 450 GLY A C 1
ATOM 3689 O O . GLY A 1 450 ? -2.092 -16.598 29.808 1.00 67.94 450 GLY A O 1
ATOM 3690 N N . PRO A 1 451 ? -4.320 -16.772 30.026 1.00 59.00 451 PRO A N 1
ATOM 3691 C CA . PRO A 1 451 ? -4.409 -18.160 29.554 1.00 59.00 451 PRO A CA 1
ATOM 3692 C C . PRO A 1 451 ? -4.398 -18.299 28.023 1.00 59.00 451 PRO A C 1
ATOM 3694 O O . PRO A 1 451 ? -4.088 -19.371 27.511 1.00 59.00 451 PRO A O 1
ATOM 3697 N N . ASP A 1 452 ? -4.728 -17.223 27.309 1.00 54.81 452 ASP A N 1
ATOM 3698 C CA . ASP A 1 452 ? -4.710 -17.149 25.853 1.00 54.81 452 ASP A CA 1
ATOM 3699 C C . ASP A 1 452 ? -3.596 -16.173 25.465 1.00 54.81 452 ASP A C 1
ATOM 3701 O O . ASP A 1 452 ? -3.853 -14.964 25.467 1.00 54.81 452 ASP A O 1
ATOM 3705 N N . PRO A 1 453 ? -2.368 -16.644 25.173 1.00 50.50 453 PRO A N 1
ATOM 3706 C CA . PRO A 1 453 ? -1.318 -15.768 24.689 1.00 50.50 453 PRO A CA 1
ATOM 3707 C C . PRO A 1 453 ? -1.749 -15.272 23.311 1.00 50.50 453 PRO A C 1
ATOM 3709 O O . PRO A 1 453 ? -1.554 -15.938 22.291 1.00 50.50 453 PRO A O 1
ATOM 3712 N N . TYR A 1 454 ? -2.380 -14.100 23.267 1.00 42.38 454 TYR A N 1
ATOM 3713 C CA . TYR A 1 454 ? -2.429 -13.336 22.036 1.00 42.38 454 TYR A CA 1
ATOM 3714 C C . TYR A 1 454 ? -0.974 -13.151 21.622 1.00 42.38 454 TYR A C 1
ATOM 3716 O O . TYR A 1 454 ? -0.167 -12.659 22.409 1.00 42.38 454 TYR A O 1
ATOM 3724 N N . GLY A 1 455 ? -0.619 -13.618 20.424 1.00 40.56 455 GLY A N 1
ATOM 3725 C CA . GLY A 1 455 ? 0.683 -13.330 19.841 1.00 40.56 455 GLY A CA 1
ATOM 3726 C C . GLY A 1 455 ? 0.816 -11.818 19.764 1.00 40.56 455 GLY A C 1
ATOM 3727 O O . GLY A 1 455 ? 0.237 -11.193 18.878 1.00 40.56 455 GLY A O 1
ATOM 3728 N N . TYR A 1 456 ? 1.486 -11.226 20.750 1.00 41.62 456 TYR A N 1
ATOM 3729 C CA . TYR A 1 456 ? 1.701 -9.795 20.776 1.00 41.62 456 TYR A CA 1
ATOM 3730 C C . TYR A 1 456 ? 2.559 -9.429 19.559 1.00 41.62 456 TYR A C 1
ATOM 3732 O O . TYR A 1 456 ? 3.497 -10.165 19.229 1.00 41.62 456 TYR A O 1
ATOM 3740 N N . PRO A 1 457 ? 2.257 -8.312 18.877 1.00 37.53 457 PRO A N 1
ATOM 3741 C CA . PRO A 1 457 ? 3.151 -7.772 17.870 1.00 37.53 457 PRO A CA 1
ATOM 3742 C C . PRO A 1 457 ? 4.515 -7.566 18.528 1.00 37.53 457 PRO A C 1
ATOM 3744 O O . PRO A 1 457 ? 4.615 -6.937 19.581 1.00 37.53 457 PRO A O 1
ATOM 3747 N N . SER A 1 458 ? 5.569 -8.090 17.912 1.00 40.19 458 SER A N 1
ATOM 3748 C CA . SER A 1 458 ? 6.951 -8.021 18.401 1.00 40.19 458 SER A CA 1
ATOM 3749 C C . SER A 1 458 ? 7.506 -6.596 18.536 1.00 40.19 458 SER A C 1
ATOM 3751 O O . SER A 1 458 ? 8.681 -6.429 18.839 1.00 40.19 458 SER A O 1
ATOM 3753 N N . GLU A 1 459 ? 6.700 -5.563 18.291 1.00 37.00 459 GLU A N 1
ATOM 3754 C CA . GLU A 1 459 ? 7.068 -4.154 18.448 1.00 37.00 459 GLU A CA 1
ATOM 3755 C C . GLU A 1 459 ? 7.306 -3.762 19.920 1.00 37.00 459 GLU A C 1
ATOM 3757 O O . GLU A 1 459 ? 7.807 -2.675 20.183 1.00 37.00 459 GLU A O 1
ATOM 3762 N N . TYR A 1 460 ? 7.011 -4.660 20.872 1.00 34.62 460 TYR A N 1
ATOM 3763 C CA . TYR A 1 460 ? 7.326 -4.509 22.299 1.00 34.62 460 TYR A CA 1
ATOM 3764 C C . TYR A 1 460 ? 8.318 -5.548 22.849 1.00 34.62 460 TYR A C 1
ATOM 3766 O O . TYR A 1 460 ? 8.619 -5.526 24.040 1.00 34.62 460 TYR A O 1
ATOM 3774 N N . CYS A 1 461 ? 8.848 -6.450 22.017 1.00 30.61 461 CYS A N 1
ATOM 3775 C CA . CYS A 1 461 ? 9.785 -7.487 22.455 1.00 30.61 461 CYS A CA 1
ATOM 3776 C C . CYS A 1 461 ? 11.166 -7.247 21.842 1.00 30.61 461 CYS A C 1
ATOM 3778 O O . CYS A 1 461 ? 11.506 -7.793 20.791 1.00 30.61 461 CYS A O 1
ATOM 3780 N N . GLY A 1 462 ? 11.961 -6.429 22.532 1.00 26.92 462 GLY A N 1
ATOM 3781 C CA . GLY A 1 462 ? 13.411 -6.425 22.384 1.00 26.92 462 GLY A CA 1
ATOM 3782 C C . GLY A 1 462 ? 14.002 -7.740 22.904 1.00 26.92 462 GLY A C 1
ATOM 3783 O O . GLY A 1 462 ? 13.488 -8.342 23.842 1.00 26.92 462 GLY A O 1
ATOM 3784 N N . TYR A 1 463 ? 15.038 -8.200 22.209 1.00 24.36 463 TYR A N 1
ATOM 3785 C CA . TYR A 1 463 ? 15.830 -9.418 22.387 1.00 24.36 463 TYR A CA 1
ATOM 3786 C C . TYR A 1 463 ? 15.847 -10.058 23.791 1.00 24.36 463 TYR A C 1
ATOM 3788 O O . TYR A 1 463 ? 16.318 -9.467 24.758 1.00 24.36 463 TYR A O 1
ATOM 3796 N N . ILE A 1 464 ? 15.467 -11.340 23.850 1.00 23.59 464 ILE A N 1
ATOM 3797 C CA . ILE A 1 464 ? 15.939 -12.278 24.877 1.00 23.59 464 ILE A CA 1
ATOM 3798 C C . ILE A 1 464 ? 17.208 -12.929 24.308 1.00 23.59 464 ILE A C 1
ATOM 3800 O O . ILE A 1 464 ? 17.118 -13.786 23.428 1.00 23.59 464 ILE A O 1
ATOM 3804 N N . GLU A 1 465 ? 18.388 -12.500 24.756 1.00 22.95 465 GLU A N 1
ATOM 3805 C CA . GLU A 1 465 ? 19.608 -13.302 24.606 1.00 22.95 465 GLU A CA 1
ATOM 3806 C C . GLU A 1 465 ? 19.660 -14.336 25.743 1.00 22.95 465 GLU A C 1
ATOM 3808 O O . GLU A 1 465 ? 19.348 -14.020 26.892 1.00 22.95 465 GLU A O 1
ATOM 3813 N N . HIS A 1 466 ? 19.987 -15.584 25.392 1.00 29.81 466 HIS A N 1
ATOM 3814 C CA . HIS A 1 466 ? 20.203 -16.688 26.332 1.00 29.81 466 HIS A CA 1
ATOM 3815 C C . HIS A 1 466 ? 21.566 -16.615 27.012 1.00 29.81 466 HIS A C 1
ATOM 3817 O O . HIS A 1 466 ? 22.552 -16.322 26.295 1.00 29.81 466 HIS A O 1
#

Foldseek 3Di:
DVVVVVVVVVVVVVVVVVVLVVLLQPPWWKKWKFFDQDWDDFPQKIKGWGIKIWTQWDDDPPDDPDDPVLVVVCVVDDPVCSVVSVVSVVCVVPPTDGDQFWTKIKIKIKIFHAQVQQQPDPPDNCLSFAVDQKWKDFPNHTAPPWDKDWDDQAAGMIIIMIMDTGHGPPTQKMWIWGAGSPDNDIDIDMDRGPIDIDIDRPVRDPDPCCLHDLVVLVVVLLVCVLVVVVVVSLVQADPVQSVVEPNVLSPCSPQDPPPCVVVDPRPDWYFDQDDPRDGRKIKDKDWGARPVDNQKIWIKIWIWDDDPSGIHTRYMDHTDTDGPDDDPDDFDWWKKQWADQDWFDDDDDDPDPVDDDDPDDGDRDHRDIDIDTDDADAFRKDWADFDWDAAFIKMKTKDFAPAQAWKKWWFKQFPPQRETDTDIDGGGMDMDIDGHHHTGTIITMMHICHPDNPPPSCSNYDDDDD

Radius of gyration: 28.3 Å; chains: 1; bounding box: 55×79×78 Å

Sequence (466 aa):
MPGIFKKTSIALLVLFVGITMFFYAVHNHCVYRAKTPVRFTMDGISFYIREVTWENKVDKPSRAVYPEYLLAAEKYLPHYFHQALRNLVFFYRNPYQTEPRKGLLKIRGLAVGNQGYLVYLPNKVSDIICREKPNLYYDGVRVGDAGFRAHYSSGDVIYFEVYANDIPVDVQKVELKIVGTRSSDERTLSFEPRWETVHYFWRDRPARDSYLNPRYTAEKFVNLCREGKLNKARELVLPEAREDMPWQRLKNLHMHCAAGSFSSPLADLDCTIYYRSYKDVFTVPLHYDNPNNYRYYTQQYLFLVEEDGLWKVVDITPANQQMFTLPPTDLKTAIVQGQSEGEIWAVKRELDPEKDTEYRQTIETDLGSHSFTGELKPNQIDLYGPYRYETGDVINVFLAWPRSSDAFFLGLTEKQSRDFTGVEVSGTSGSCTLEITAAGWYYLTVGNLGPDPYGYPSEYCGYIEH

Secondary structure (DSSP, 8-state):
-HHHHHHHHHHHHHHHHHHHHHHHHH--EEEEEEEEEEEEEETTEEEEEEEEEEE-BPPPPS-----HHHHHHHTTS-HHHHHHHHHHHHHHHSPPPB-SSEEEEEEEEEEE--HHHHTT-TT-HHHHH-SSPPEEEETTEEPTT-EEEEEEETBTEEEEEEEEEEEETT---EEEEEE-SSS--EEEEEE---PEEEEE-GGGPPPTTTTT-HHHHHHHHHHHHHTT-HHHHHTTB-GGGTTT--GGGGGGGGS---TT-S--TTS-BEEEEEETTEEEEEEEEEEEE-TT-TTEEEEEEEEEEEETTEEEEEEE---EEEE--PPPS-----EEEE------------S-TT-----------SS-EEE------TTEEEEEEEEEE-TT-EEEEEEE-S-TT-EEEEEEEETTT--EEEEEEESSEEEEEEE-SS-EEEEEEEEE--SS-----GGG------